Protein AF-0000000087543579 (afdb_homodimer)

Radius of gyration: 24.24 Å; Cα contacts (8 Å, |Δi|>4): 1133; chains: 2; bounding box: 46×74×52 Å

Secondary structure (DSSP, 8-state):
------TTTS--S-TTHHHHHHHHHT--HHHHHHHHHHHHHHT--TT-EEEEES-TTSHHHHHHHHHH--SEEEEEES-HHHHHHHHHHHHHTT--S-EEEE--TT-TTSS-TT-EEEEEEES-GGG-S-HHHHHHHHHHHEEEEEEEEEEEEEEEEEEEES--HHHHHHHHHHHHHHHHTT--TTGGGGHHHHHHHTTEEEEEEEEEEEEHHHH-HHHHHHHHHHHHHTTS-GGGHHHHHHHHHHHHHHHHSTT-EEEEEEEEEEEEE-/------HHHH----TTHHHHHHHHH---HHHHHHHHHHHHHHT--TT-EEEEES-TTSHHHHHHHHHH--SEEEEEES-HHHHHHHHHHHHHTT--S-EEEE--TT-TTSS-TT-EEEEEEES-GGG-S-HHHHHHHHHHHEEEEEEEEEEEEEEEEEEEES--HHHHHHHHHHHHHHHHTT--TTGGGGHHHHHHHTTEEEEEEEEEEEEHHHH-HHHHHHHHHHHHHTTS-GGGHHHHHHHHHHHHHHHHSTT-EEEEEEEEEEEEE-

Organism: NCBI:txid47879

Solvent-accessible surface area (backbone atoms only — not comparable to full-atom values): 26986 Å² total; per-residue (Å²): 130,81,67,74,61,40,50,37,60,50,40,64,73,50,84,58,39,64,55,56,52,45,46,65,64,56,55,48,67,64,59,52,55,52,50,51,51,53,40,41,73,59,64,56,54,70,52,34,28,35,36,32,41,48,34,48,61,15,63,64,55,43,48,43,48,72,74,32,46,43,74,36,42,37,35,28,21,68,46,66,67,28,49,54,38,20,53,51,47,25,49,76,71,70,48,79,80,57,45,76,44,79,41,36,61,73,39,77,76,70,51,64,70,43,64,20,46,33,34,40,30,55,70,40,66,42,18,37,66,53,56,56,56,31,45,41,40,53,52,46,20,30,19,82,70,8,28,41,36,38,34,31,43,22,68,63,34,50,46,45,20,72,67,56,74,44,49,58,57,46,52,50,49,41,36,49,37,29,39,76,31,37,15,33,50,56,38,32,64,36,45,65,31,47,39,46,73,50,60,35,36,82,55,42,66,45,45,46,55,50,28,26,66,75,60,32,47,69,55,39,50,49,56,62,47,53,63,48,56,61,55,44,51,77,93,48,41,65,62,50,51,55,35,48,51,54,43,49,52,46,36,63,35,93,56,29,31,40,38,35,43,36,30,37,36,23,29,23,36,112,132,80,70,73,61,40,48,40,63,54,42,59,67,46,84,56,41,65,55,51,50,46,48,66,63,54,57,50,67,65,60,53,53,53,51,50,52,52,41,41,74,59,63,57,52,68,52,34,30,34,35,32,40,49,33,47,61,15,61,62,53,43,48,44,48,73,74,31,46,44,74,36,43,38,34,25,22,68,46,66,66,27,48,54,39,22,52,51,48,24,48,76,71,69,47,78,80,59,44,75,47,78,41,36,60,75,40,78,76,69,52,64,69,43,64,20,46,33,34,39,31,56,68,40,65,40,18,37,66,53,57,57,56,30,46,42,37,55,53,46,20,32,19,80,71,8,29,42,36,36,33,33,43,21,68,64,33,50,47,46,20,72,66,56,73,45,51,58,57,47,52,51,49,40,37,49,38,29,40,77,32,37,14,32,52,54,38,33,63,37,44,65,32,46,39,47,73,50,60,35,35,82,55,42,67,44,45,47,56,50,26,26,68,74,59,32,45,68,56,38,50,50,56,63,47,51,64,49,57,56,53,43,52,79,91,48,39,67,62,49,49,54,34,47,50,55,43,49,52,44,35,63,35,91,56,30,32,38,37,36,45,34,31,39,37,24,28,24,35,112

Nearest PDB structures (foldseek):
  3mgg-assembly1_A  TM=8.160E-01  e=7.769E-23  Methanosarcina mazei
  3bus-assembly2_B  TM=7.103E-01  e=3.204E-16  Lentzea aerocolonigenes
  2o57-assembly2_D  TM=6.406E-01  e=4.819E-14  Galdieria sulphuraria
  8g5s-assembly1_A  TM=7.019E-01  e=8.334E-11  Streptomyces sp. CB03234
  6ecv-assembly1_B  TM=6.717E-01  e=1.486E-10  Stigmatella aurantiaca

Sequence (540 aa):
MVLIVDESYQLGTFRDNEDSLRRLKSQAGIALDLEFDHLRQAGLTQGQRVLDVGCGPGIITTQIALRAQPSRLTALDCNETSISETRKQLSSAGIDEAQVRQCNLYDDSLTDTGQFDFSYARMVFQHLSDPLSALRNIHRSLAIGGRLCICDIDDRWFGASPQPPELQSFLARVARAQAARGGDRHVGSKLASYLEEAGYGDIRCSMLLVSTSLIGASAFCDLVFGYKMEVIPEDELELARREMAVITQSIESPGGWAGIGVFFVSGEKQMVLIVDESYQLGTFRDNEDSLRRLKSQAGIALDLEFDHLRQAGLTQGQRVLDVGCGPGIITTQIALRAQPSRLTALDCNETSISETRKQLSSAGIDEAQVRQCNLYDDSLTDTGQFDFSYARMVFQHLSDPLSALRNIHRSLAIGGRLCICDIDDRWFGASPQPPELQSFLARVARAQAARGGDRHVGSKLASYLEEAGYGDIRCSMLLVSTSLIGASAFCDLVFGYKMEVIPEDELELARREMAVITQSIESPGGWAGIGVFFVSGEKQ

Foldseek 3Di:
DPLPFLVLNVQDPLVPVVLVVVLVVVPQPQVVVVVVVLVVVQPQAAAWAEEEEACALQPVVQVSCVPRVYVAAEYEHQDPVSQVNNCVVCVVSVHDRYHYDYDRLLDLVRDAFARGQEYEYEAPQQRDLCVLSSLLSVLRNHHAFHKYKYKAFACVQKDKVVDDPLSVVLVVQLQVLSVVSRGGNGCQVCVQVSNVVSQFPPKDKDKDKDKCVRRHLVSVLCNPVVVSLSSHDPVCNVVSVVSSVVVSCQQNDVVMMMIGIMMIIMTGND/DPLPFLCLLVFDPLVPVVLVVVLVQPPQPQNVVVVVVLVVVQPQAAAWAEEEEACFLQNVVQVSCVPRVYVAAEYEHQDPVSQVSNCVVCVVSVHDRYHYDYDRLLDLPRDAFARGQEYEYEAHQQRALCVLSSLLSVLRNHHAFHKYKYKAFACVQKDKVVDDPLSVVLVVQLQVLSVVSRGGNGCQVCVQVSNVVSQFPPKDKDKDKDKCVRRHLVSVLCNPVVVSLSSHDPVCNVVSVVSSVVVSCQQNDVVMMMIGIMMIMMTGND

Structure (mmCIF, N/CA/C/O backbone):
data_AF-0000000087543579-model_v1
#
loop_
_entity.id
_entity.type
_entity.pdbx_description
1 polymer 'Methyltransferase domain-containing protein'
#
loop_
_atom_site.group_PDB
_atom_site.id
_atom_site.type_symbol
_atom_site.label_atom_id
_atom_site.label_alt_id
_atom_site.label_comp_id
_atom_site.label_asym_id
_atom_site.label_entity_id
_atom_site.label_seq_id
_atom_site.pdbx_PDB_ins_code
_atom_site.Cartn_x
_atom_site.Cartn_y
_atom_site.Cartn_z
_atom_site.occupancy
_atom_site.B_iso_or_equiv
_atom_site.auth_seq_id
_atom_site.auth_comp_id
_atom_site.auth_asym_id
_atom_site.auth_atom_id
_atom_site.pdbx_PDB_model_num
ATOM 1 N N . MET A 1 1 ? -0.934 34.438 22.797 1 24.33 1 MET A N 1
ATOM 2 C CA . MET A 1 1 ? -1.463 33.062 22.703 1 24.33 1 MET A CA 1
ATOM 3 C C . MET A 1 1 ? -0.391 32.094 22.219 1 24.33 1 MET A C 1
ATOM 5 O O . MET A 1 1 ? 0.192 32.312 21.141 1 24.33 1 MET A O 1
ATOM 9 N N . VAL A 1 2 ? 0.233 31.469 23.125 1 28.91 2 VAL A N 1
ATOM 10 C CA . VAL A 1 2 ? 1.4 30.625 22.906 1 28.91 2 VAL A CA 1
ATOM 11 C C . VAL A 1 2 ? 1.057 29.5 21.938 1 28.91 2 VAL A C 1
ATOM 13 O O . VAL A 1 2 ? 0.102 28.75 22.141 1 28.91 2 VAL A O 1
ATOM 16 N N . LEU A 1 3 ? 1.471 29.672 20.688 1 35.91 3 LEU A N 1
ATOM 17 C CA . LEU A 1 3 ? 1.302 28.625 19.672 1 35.91 3 LEU A CA 1
ATOM 18 C C . LEU A 1 3 ? 1.79 27.281 20.188 1 35.91 3 LEU A C 1
ATOM 20 O O . LEU A 1 3 ? 2.971 27.125 20.516 1 35.91 3 LEU A O 1
ATOM 24 N N . ILE A 1 4 ? 0.958 26.562 20.953 1 36.59 4 ILE A N 1
ATOM 25 C CA . ILE A 1 4 ? 1.293 25.219 21.391 1 36.59 4 ILE A CA 1
ATOM 26 C C . ILE A 1 4 ? 1.695 24.359 20.203 1 36.59 4 ILE A C 1
ATOM 28 O O . ILE A 1 4 ? 0.876 24.094 19.312 1 36.59 4 ILE A O 1
ATOM 32 N N . VAL A 1 5 ? 2.955 24.469 19.75 1 43.88 5 VAL A N 1
ATOM 33 C CA . VAL A 1 5 ? 3.492 23.688 18.656 1 43.88 5 VAL A CA 1
ATOM 34 C C . VAL A 1 5 ? 3.938 22.312 19.156 1 43.88 5 VAL A C 1
ATOM 36 O O . VAL A 1 5 ? 4.625 22.219 20.172 1 43.88 5 VAL A O 1
ATOM 39 N N . ASP A 1 6 ? 3.125 21.312 18.859 1 45.12 6 ASP A N 1
ATOM 40 C CA . ASP A 1 6 ? 3.564 19.969 19.219 1 45.12 6 ASP A CA 1
ATOM 41 C C . ASP A 1 6 ? 5.055 19.781 18.938 1 45.12 6 ASP A C 1
ATOM 43 O O . ASP A 1 6 ? 5.535 20.125 17.859 1 45.12 6 ASP A O 1
ATOM 47 N N . GLU A 1 7 ? 5.801 19.625 20.031 1 44.78 7 GLU A N 1
ATOM 48 C CA . GLU A 1 7 ? 7.254 19.484 19.969 1 44.78 7 GLU A CA 1
ATOM 49 C C . GLU A 1 7 ? 7.668 18.5 18.875 1 44.78 7 GLU A C 1
ATOM 51 O O . GLU A 1 7 ? 8.727 18.656 18.266 1 44.78 7 GLU A O 1
ATOM 56 N N . SER A 1 8 ? 6.805 17.547 18.75 1 41.06 8 SER A N 1
ATOM 57 C CA . SER A 1 8 ? 7.117 16.531 17.75 1 41.06 8 SER A CA 1
ATOM 58 C C . SER A 1 8 ? 7.227 17.141 16.359 1 41.06 8 SER A C 1
ATOM 60 O O . SER A 1 8 ? 7.934 16.609 15.5 1 41.06 8 SER A O 1
ATOM 62 N N . TYR A 1 9 ? 6.32 18.094 16.312 1 42.44 9 TYR A N 1
ATOM 63 C CA . TYR A 1 9 ? 6.363 18.781 15.031 1 42.44 9 TYR A CA 1
ATOM 64 C C . TYR A 1 9 ? 7.508 19.797 14.992 1 42.44 9 TYR A C 1
ATOM 66 O O . TYR A 1 9 ? 7.98 20.172 13.914 1 42.44 9 TYR A O 1
ATOM 74 N N . GLN A 1 10 ? 7.66 20.297 16.375 1 41.41 10 GLN A N 1
ATOM 75 C CA . GLN A 1 10 ? 8.719 21.297 16.438 1 41.41 10 GLN A CA 1
ATOM 76 C C . GLN A 1 10 ? 10.086 20.672 16.203 1 41.41 10 GLN A C 1
ATOM 78 O O . GLN A 1 10 ? 11.117 21.266 16.547 1 41.41 10 GLN A O 1
ATOM 83 N N . LEU A 1 11 ? 9.977 19.562 16.125 1 40 11 LEU A N 1
ATOM 84 C CA . LEU A 1 11 ? 11.32 19 16.031 1 40 11 LEU A CA 1
ATOM 85 C C . LEU A 1 11 ? 12.305 20.047 15.516 1 40 11 LEU A C 1
ATOM 87 O O . LEU A 1 11 ? 11.914 21.016 14.867 1 40 11 LEU A O 1
ATOM 91 N N . GLY A 1 12 ? 13.609 19.875 15.82 1 33.88 12 GLY A N 1
ATOM 92 C CA . GLY A 1 12 ? 14.703 20.828 15.68 1 33.88 12 GLY A CA 1
ATOM 93 C C . GLY A 1 12 ? 14.539 21.766 14.492 1 33.88 12 GLY A C 1
ATOM 94 O O . GLY A 1 12 ? 13.734 21.5 13.594 1 33.88 12 GLY A O 1
ATOM 95 N N . THR A 1 13 ? 15.109 23.078 14.656 1 34.75 13 THR A N 1
ATOM 96 C CA . THR A 1 13 ? 16.078 23.609 13.711 1 34.75 13 THR A CA 1
ATOM 97 C C . THR A 1 13 ? 16.578 22.516 12.766 1 34.75 13 THR A C 1
ATOM 99 O O . THR A 1 13 ? 17.031 21.453 13.219 1 34.75 13 THR A O 1
ATOM 102 N N . PHE A 1 14 ? 15.828 22.109 11.734 1 35.56 14 PHE A N 1
ATOM 103 C CA . PHE A 1 14 ? 16.5 21.281 10.742 1 35.56 14 PHE A CA 1
ATOM 104 C C . PHE A 1 14 ? 18 21.172 11.039 1 35.56 14 PHE A C 1
ATOM 106 O O . PHE A 1 14 ? 18.734 22.156 10.891 1 35.56 14 PHE A O 1
ATOM 113 N N . ARG A 1 15 ? 18.344 20.656 12.156 1 37.94 15 ARG A N 1
ATOM 114 C CA . ARG A 1 15 ? 19.781 20.672 12.422 1 37.94 15 ARG A CA 1
ATOM 115 C C . ARG A 1 15 ? 20.562 21.078 11.18 1 37.94 15 ARG A C 1
ATOM 117 O O . ARG A 1 15 ? 21.484 21.875 11.258 1 37.94 15 ARG A O 1
ATOM 124 N N . ASP A 1 16 ? 20.531 20.156 10.141 1 40.47 16 ASP A N 1
ATOM 125 C CA . ASP A 1 16 ? 21.094 20.578 8.859 1 40.47 16 ASP A CA 1
ATOM 126 C C . ASP A 1 16 ? 19.984 20.984 7.887 1 40.47 16 ASP A C 1
ATOM 128 O O . ASP A 1 16 ? 19.609 20.203 7.012 1 40.47 16 ASP A O 1
ATOM 132 N N . ASN A 1 17 ? 19.109 21.906 8.289 1 47.72 17 ASN A N 1
ATOM 133 C CA . ASN A 1 17 ? 18.047 22.547 7.52 1 47.72 17 ASN A CA 1
ATOM 134 C C . ASN A 1 17 ? 18.266 22.375 6.02 1 47.72 17 ASN A C 1
ATOM 136 O O . ASN A 1 17 ? 17.328 22.047 5.293 1 47.72 17 ASN A O 1
ATOM 140 N N . GLU A 1 18 ? 19.453 22.641 5.859 1 47.97 18 GLU A N 1
ATOM 141 C CA . GLU A 1 18 ? 19.797 22.562 4.441 1 47.97 18 GLU A CA 1
ATOM 142 C C . GLU A 1 18 ? 19.609 21.141 3.906 1 47.97 18 GLU A C 1
ATOM 144 O O . GLU A 1 18 ? 19.078 20.953 2.809 1 47.97 18 GLU A O 1
ATOM 149 N N . ASP A 1 19 ? 19.953 20.219 4.699 1 50.62 19 ASP A N 1
ATOM 150 C CA . ASP A 1 19 ? 19.875 18.844 4.23 1 50.62 19 ASP A CA 1
ATOM 151 C C . ASP A 1 19 ? 18.422 18.359 4.199 1 50.62 19 ASP A C 1
ATOM 153 O O . ASP A 1 19 ? 18.016 17.641 3.275 1 50.62 19 ASP A O 1
ATOM 157 N N . SER A 1 20 ? 17.672 18.703 5.18 1 52.62 20 SER A N 1
ATOM 158 C CA . SER A 1 20 ? 16.25 18.375 5.191 1 52.62 20 SER A CA 1
ATOM 159 C C . SER A 1 20 ? 15.523 19 4.012 1 52.62 20 SER A C 1
ATOM 161 O O . SER A 1 20 ? 14.711 18.344 3.355 1 52.62 20 SER A O 1
ATOM 163 N N . LEU A 1 21 ? 15.883 20.281 3.848 1 52.16 21 LEU A N 1
ATOM 164 C CA . LEU A 1 21 ? 15.305 21 2.719 1 52.16 21 LEU A CA 1
ATOM 165 C C . LEU A 1 21 ? 15.695 20.344 1.398 1 52.16 21 LEU A C 1
ATOM 167 O O . LEU A 1 21 ? 14.875 20.219 0.492 1 52.16 21 LEU A O 1
ATOM 171 N N . ARG A 1 22 ? 16.938 19.859 1.319 1 52.84 22 ARG A N 1
ATOM 172 C CA . ARG A 1 22 ? 17.438 19.219 0.111 1 52.84 22 ARG A CA 1
ATOM 173 C C . ARG A 1 22 ? 16.688 17.922 -0.158 1 52.84 22 ARG A C 1
ATOM 175 O O . ARG A 1 22 ? 16.328 17.625 -1.302 1 52.84 22 ARG A O 1
ATOM 182 N N . ARG A 1 23 ? 16.5 17.281 0.889 1 52.06 23 ARG A N 1
ATOM 183 C CA . ARG A 1 23 ? 15.812 16.016 0.743 1 52.06 23 ARG A CA 1
ATOM 184 C C . ARG A 1 23 ? 14.367 16.234 0.288 1 52.06 23 ARG A C 1
ATOM 186 O O . ARG A 1 23 ? 13.875 15.508 -0.577 1 52.06 23 ARG A O 1
ATOM 193 N N . LEU A 1 24 ? 13.805 17.125 0.919 1 54.34 24 LEU A N 1
ATOM 194 C CA . LEU A 1 24 ? 12.422 17.422 0.567 1 54.34 24 LEU A CA 1
ATOM 195 C C . LEU A 1 24 ? 12.328 17.938 -0.866 1 54.34 24 LEU A C 1
ATOM 197 O O . LEU A 1 24 ? 11.359 17.641 -1.57 1 54.34 24 LEU A O 1
ATOM 201 N N . LYS A 1 25 ? 13.414 18.578 -1.243 1 52.62 25 LYS A N 1
ATOM 202 C CA . LYS A 1 25 ? 13.492 19.125 -2.596 1 52.62 25 LYS A CA 1
ATOM 203 C C . LYS A 1 25 ? 13.805 18.031 -3.611 1 52.62 25 LYS A C 1
ATOM 205 O O . LYS A 1 25 ? 13.422 18.125 -4.781 1 52.62 25 LYS A O 1
ATOM 210 N N . SER A 1 26 ? 14.555 17.031 -3.15 1 53.09 26 SER A N 1
ATOM 211 C CA . SER A 1 26 ? 14.977 15.984 -4.066 1 53.09 26 SER A CA 1
ATOM 212 C C . SER A 1 26 ? 13.859 14.977 -4.301 1 53.09 26 SER A C 1
ATOM 214 O O . SER A 1 26 ? 14.055 13.961 -4.973 1 53.09 26 SER A O 1
ATOM 216 N N . GLN A 1 27 ? 12.688 15.453 -3.971 1 56.28 27 GLN A N 1
ATOM 217 C CA . GLN A 1 27 ? 11.617 14.508 -4.27 1 56.28 27 GLN A CA 1
ATOM 218 C C . GLN A 1 27 ? 11.727 13.984 -5.699 1 56.28 27 GLN A C 1
ATOM 220 O O . GLN A 1 27 ? 12.031 14.742 -6.621 1 56.28 27 GLN A O 1
ATOM 225 N N . ALA A 1 28 ? 11.867 12.57 -5.758 1 62.88 28 ALA A N 1
ATOM 226 C CA . ALA A 1 28 ? 11.914 11.93 -7.07 1 62.88 28 ALA A CA 1
ATOM 227 C C . ALA A 1 28 ? 10.695 12.312 -7.91 1 62.88 28 ALA A C 1
ATOM 229 O O . ALA A 1 28 ? 9.562 12.219 -7.449 1 62.88 28 ALA A O 1
ATOM 230 N N . GLY A 1 29 ? 10.914 12.961 -9 1 75.12 29 GLY A N 1
ATOM 231 C CA . GLY A 1 29 ? 9.891 13.43 -9.914 1 75.12 29 GLY A CA 1
ATOM 232 C C . GLY A 1 29 ? 8.742 12.445 -10.078 1 75.12 29 GLY A C 1
ATOM 233 O O . GLY A 1 29 ? 7.574 12.836 -10.039 1 75.12 29 GLY A O 1
ATOM 234 N N . ILE A 1 30 ? 9.094 11.219 -10.008 1 80.38 30 ILE A N 1
ATOM 235 C CA . ILE A 1 30 ? 8.062 10.227 -10.266 1 80.38 30 ILE A CA 1
ATOM 236 C C . ILE A 1 30 ? 7.16 10.086 -9.039 1 80.38 30 ILE A C 1
ATOM 238 O O . ILE A 1 30 ? 5.938 9.977 -9.172 1 80.38 30 ILE A O 1
ATOM 242 N N . ALA A 1 31 ? 7.734 10.141 -7.855 1 88.25 31 ALA A N 1
ATOM 243 C CA . ALA A 1 31 ? 6.945 10.039 -6.633 1 88.25 31 ALA A CA 1
ATOM 244 C C . ALA A 1 31 ? 5.992 11.227 -6.488 1 88.25 31 ALA A C 1
ATOM 246 O O . ALA A 1 31 ? 4.855 11.062 -6.043 1 88.25 31 ALA A O 1
ATOM 247 N N . LEU A 1 32 ? 6.418 12.359 -6.926 1 89.62 32 LEU A N 1
ATOM 248 C CA . LEU A 1 32 ? 5.59 13.562 -6.852 1 89.62 32 LEU A CA 1
ATOM 249 C C . LEU A 1 32 ? 4.422 13.477 -7.832 1 89.62 32 LEU A C 1
ATOM 251 O O . LEU A 1 32 ? 3.295 13.844 -7.492 1 89.62 32 LEU A O 1
ATOM 255 N N . ASP A 1 33 ? 4.695 12.953 -9.031 1 90.12 33 ASP A N 1
ATOM 256 C CA . ASP A 1 33 ? 3.629 12.773 -10.008 1 90.12 33 ASP A CA 1
ATOM 257 C C . ASP A 1 33 ? 2.555 11.828 -9.484 1 90.12 33 ASP A C 1
ATOM 259 O O . ASP A 1 33 ? 1.359 12.102 -9.602 1 90.12 33 ASP A O 1
ATOM 263 N N . LEU A 1 34 ? 3.041 10.781 -8.898 1 92 34 LEU A N 1
ATOM 264 C CA . LEU A 1 34 ? 2.111 9.797 -8.359 1 92 34 LEU A CA 1
ATOM 265 C C . LEU A 1 34 ? 1.348 10.359 -7.168 1 92 34 LEU A C 1
ATOM 267 O O . LEU A 1 34 ? 0.164 10.062 -6.984 1 92 34 LEU A O 1
ATOM 271 N N . GLU A 1 35 ? 2.027 11.156 -6.344 1 95.12 35 GLU A N 1
ATOM 272 C CA . GLU A 1 35 ? 1.35 11.828 -5.242 1 95.12 35 GLU A CA 1
ATOM 273 C C . GLU A 1 35 ? 0.206 12.703 -5.75 1 95.12 35 GLU A C 1
ATOM 275 O O . GLU A 1 35 ? -0.898 12.664 -5.207 1 95.12 35 GLU A O 1
ATOM 280 N N . PHE A 1 36 ? 0.383 13.43 -6.805 1 95.75 36 PHE A N 1
ATOM 281 C CA . PHE A 1 36 ? -0.642 14.328 -7.32 1 95.75 36 PHE A CA 1
ATOM 282 C C . PHE A 1 36 ? -1.763 13.547 -7.992 1 95.75 36 PHE A C 1
ATOM 284 O O . PHE A 1 36 ? -2.902 14.008 -8.055 1 95.75 36 PHE A O 1
ATOM 291 N N . ASP A 1 37 ? -1.437 12.328 -8.5 1 93.75 37 ASP A N 1
ATOM 292 C CA . ASP A 1 37 ? -2.52 11.453 -8.945 1 93.75 37 ASP A CA 1
ATOM 293 C C . ASP A 1 37 ? -3.453 11.102 -7.793 1 93.75 37 ASP A C 1
ATOM 295 O O . ASP A 1 37 ? -4.676 11.109 -7.949 1 93.75 37 ASP A O 1
ATOM 299 N N . HIS A 1 38 ? -2.875 10.859 -6.652 1 96.88 38 HIS A N 1
ATOM 300 C CA . HIS A 1 38 ? -3.674 10.539 -5.477 1 96.88 38 HIS A CA 1
ATOM 301 C C . HIS A 1 38 ? -4.453 11.758 -4.992 1 96.88 38 HIS A C 1
ATOM 303 O O . HIS A 1 38 ? -5.59 11.633 -4.531 1 96.88 38 HIS A O 1
ATOM 309 N N . LEU A 1 39 ? -3.857 12.945 -5.098 1 98 39 LEU A N 1
ATOM 310 C CA . LEU A 1 39 ? -4.555 14.164 -4.699 1 98 39 LEU A CA 1
ATOM 311 C C . LEU A 1 39 ? -5.75 14.43 -5.605 1 98 39 LEU A C 1
ATOM 313 O O . LEU A 1 39 ? -6.812 14.836 -5.137 1 98 39 LEU A O 1
ATOM 317 N N . ARG A 1 40 ? -5.578 14.188 -6.91 1 96.5 40 ARG A N 1
ATOM 318 C CA . ARG A 1 40 ? -6.684 14.359 -7.848 1 96.5 40 ARG A CA 1
ATOM 319 C C . ARG A 1 40 ? -7.816 13.383 -7.539 1 96.5 40 ARG A C 1
ATOM 321 O O . ARG A 1 40 ? -8.992 13.766 -7.547 1 96.5 40 ARG A O 1
ATOM 328 N N . GLN A 1 41 ? -7.406 12.195 -7.238 1 94.12 41 GLN A N 1
ATOM 329 C CA . GLN A 1 41 ? -8.398 11.188 -6.875 1 94.12 41 GLN A CA 1
ATOM 330 C C . GLN A 1 41 ? -9.125 11.57 -5.586 1 94.12 41 GLN A C 1
ATOM 332 O O . GLN A 1 41 ? -10.297 11.25 -5.414 1 94.12 41 GLN A O 1
ATOM 337 N N . ALA A 1 42 ? -8.43 12.32 -4.758 1 97.31 42 ALA A N 1
ATOM 338 C CA . ALA A 1 42 ? -9 12.742 -3.48 1 97.31 42 ALA A CA 1
ATOM 339 C C . ALA A 1 42 ? -9.898 13.969 -3.66 1 97.31 42 ALA A C 1
ATOM 341 O O . ALA A 1 42 ? -10.625 14.352 -2.74 1 97.31 42 ALA A O 1
ATOM 342 N N . GLY A 1 43 ? -9.812 14.664 -4.816 1 97.31 43 GLY A N 1
ATOM 343 C CA . GLY A 1 43 ? -10.75 15.734 -5.074 1 97.31 43 GLY A CA 1
ATOM 344 C C . GLY A 1 43 ? -10.078 17.047 -5.434 1 97.31 43 GLY A C 1
ATOM 345 O O . GLY A 1 43 ? -10.742 18.062 -5.633 1 97.31 43 GLY A O 1
ATOM 346 N N . LEU A 1 44 ? -8.734 17.016 -5.516 1 98.44 44 LEU A N 1
ATOM 347 C CA . LEU A 1 44 ? -8.047 18.234 -5.938 1 98.44 44 LEU A CA 1
ATOM 348 C C . LEU A 1 44 ? -8.297 18.516 -7.414 1 98.44 44 LEU A C 1
ATOM 350 O O . LEU A 1 44 ? -8.008 17.672 -8.266 1 98.44 44 LEU A O 1
ATOM 354 N N . THR A 1 45 ? -8.875 19.656 -7.703 1 96.5 45 THR A N 1
ATOM 355 C CA . THR A 1 45 ? -9.133 20.062 -9.078 1 96.5 45 THR A CA 1
ATOM 356 C C . THR A 1 45 ? -8.703 21.516 -9.297 1 96.5 45 THR A C 1
ATOM 358 O O . THR A 1 45 ? -8.367 22.219 -8.336 1 96.5 45 THR A O 1
ATOM 361 N N . GLN A 1 46 ? -8.703 21.891 -10.461 1 96.88 46 GLN A N 1
ATOM 362 C CA . GLN A 1 46 ? -8.281 23.234 -10.828 1 96.88 46 GLN A CA 1
ATOM 363 C C . GLN A 1 46 ? -9.281 24.281 -10.336 1 96.88 46 GLN A C 1
ATOM 365 O O . GLN A 1 46 ? -10.492 24.031 -10.344 1 96.88 46 GLN A O 1
ATOM 370 N N . GLY A 1 47 ? -8.742 25.391 -9.891 1 97.19 47 GLY A N 1
ATOM 371 C CA . GLY A 1 47 ? -9.562 26.562 -9.633 1 97.19 47 GLY A CA 1
ATOM 372 C C . GLY A 1 47 ? -10.195 26.547 -8.25 1 97.19 47 GLY A C 1
ATOM 373 O O . GLY A 1 47 ? -10.953 27.453 -7.902 1 97.19 47 GLY A O 1
ATOM 374 N N . GLN A 1 48 ? -9.852 25.609 -7.469 1 98.38 48 GLN A N 1
ATOM 375 C CA . GLN A 1 48 ? -10.406 25.5 -6.121 1 98.38 48 GLN A CA 1
ATOM 376 C C . GLN A 1 48 ? -9.734 26.484 -5.172 1 98.38 48 GLN A C 1
ATOM 378 O O . GLN A 1 48 ? -8.648 26.984 -5.457 1 98.38 48 GLN A O 1
ATOM 383 N N . ARG A 1 49 ? -10.438 26.797 -4.035 1 98.44 49 ARG A N 1
ATOM 384 C CA . ARG A 1 49 ? -9.789 27.406 -2.877 1 98.44 49 ARG A CA 1
ATOM 385 C C . ARG A 1 49 ? -9.102 26.344 -2.021 1 98.44 49 ARG A C 1
ATOM 387 O O . ARG A 1 49 ? -9.766 25.5 -1.412 1 98.44 49 ARG A O 1
ATOM 394 N N . VAL A 1 50 ? -7.746 26.422 -1.959 1 98.44 50 VAL A N 1
ATOM 395 C CA . VAL A 1 50 ? -6.98 25.312 -1.4 1 98.44 50 VAL A CA 1
ATOM 396 C C . VAL A 1 50 ? -6.23 25.766 -0.155 1 98.44 50 VAL A C 1
ATOM 398 O O . VAL A 1 50 ? -5.66 26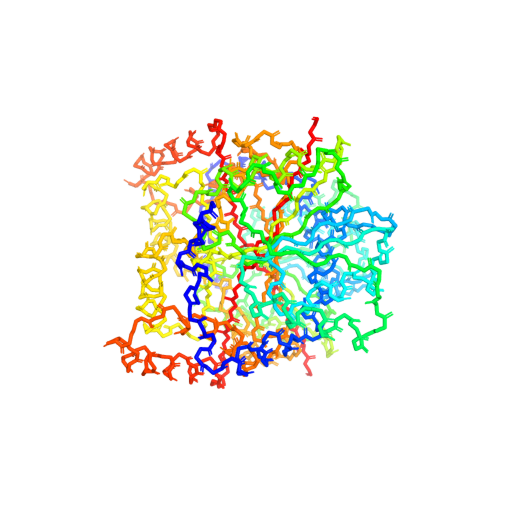.859 -0.138 1 98.44 50 VAL A O 1
ATOM 401 N N . LEU A 1 51 ? -6.27 24.953 0.861 1 97.75 51 LEU A N 1
ATOM 402 C CA . LEU A 1 51 ? -5.512 25.141 2.092 1 97.75 51 LEU A CA 1
ATOM 403 C C . LEU A 1 51 ? -4.43 24.078 2.24 1 97.75 51 LEU A C 1
ATOM 405 O O . LEU A 1 51 ? -4.723 22.891 2.256 1 97.75 51 LEU A O 1
ATOM 409 N N . ASP A 1 52 ? -3.199 24.5 2.293 1 97.38 52 ASP A N 1
ATOM 410 C CA . ASP A 1 52 ? -2.072 23.625 2.611 1 97.38 52 ASP A CA 1
ATOM 411 C C . ASP A 1 52 ? -1.717 23.703 4.094 1 97.38 52 ASP A C 1
ATOM 413 O O . ASP A 1 52 ? -1.175 24.719 4.555 1 97.38 52 ASP A O 1
ATOM 417 N N . VAL A 1 53 ? -1.967 22.609 4.793 1 95.44 53 VAL A N 1
ATOM 418 C CA . VAL A 1 53 ? -1.807 22.547 6.242 1 95.44 53 VAL A CA 1
ATOM 419 C C . VAL A 1 53 ? -0.457 21.922 6.59 1 95.44 53 VAL A C 1
ATOM 421 O O . VAL A 1 53 ? -0.202 20.75 6.266 1 95.44 53 VAL A O 1
ATOM 424 N N . GLY A 1 54 ? 0.302 22.656 7.344 1 93.56 54 GLY A N 1
ATOM 425 C CA . GLY A 1 54 ? 1.661 22.188 7.562 1 93.56 54 GLY A CA 1
ATOM 426 C C . GLY A 1 54 ? 2.512 22.219 6.305 1 93.56 54 GLY A C 1
ATOM 427 O O . GLY A 1 54 ? 3.041 21.188 5.879 1 93.56 54 GLY A O 1
ATOM 428 N N . CYS A 1 55 ? 2.812 23.406 5.832 1 93.38 55 CYS A N 1
ATOM 429 C CA . CYS A 1 55 ? 3.346 23.562 4.48 1 93.38 55 CYS A CA 1
ATOM 430 C C . CYS A 1 55 ? 4.848 23.297 4.457 1 93.38 55 CYS A C 1
ATOM 432 O O . CYS A 1 55 ? 5.434 23.125 3.385 1 93.38 55 CYS A O 1
ATOM 434 N N . GLY A 1 56 ? 5.535 23.234 5.625 1 88.75 56 GLY A N 1
ATOM 435 C CA . GLY A 1 56 ? 6.977 23.016 5.629 1 88.75 56 GLY A CA 1
ATOM 436 C C . GLY A 1 56 ? 7.734 24.047 4.805 1 88.75 56 GLY A C 1
ATOM 437 O O . GLY A 1 56 ? 7.477 25.25 4.914 1 88.75 56 GLY A O 1
ATOM 438 N N . PRO A 1 57 ? 8.68 23.609 4.043 1 86.25 57 PRO A N 1
ATOM 439 C CA . PRO A 1 57 ? 9.477 24.547 3.254 1 86.25 57 PRO A CA 1
ATOM 440 C C . PRO A 1 57 ? 8.781 24.984 1.967 1 86.25 57 PRO A C 1
ATOM 442 O O . PRO A 1 57 ? 9.406 25.578 1.089 1 86.25 57 PRO A O 1
ATOM 445 N N . GLY A 1 58 ? 7.578 24.609 1.798 1 92.31 58 GLY A N 1
ATOM 446 C CA . GLY A 1 58 ? 6.738 25.188 0.76 1 92.31 58 GLY A CA 1
ATOM 447 C C . GLY A 1 58 ? 6.871 24.484 -0.576 1 92.31 58 GLY A C 1
ATOM 448 O O . GLY A 1 58 ? 6.363 24.969 -1.591 1 92.31 58 GLY A O 1
ATOM 449 N N . ILE A 1 59 ? 7.5 23.312 -0.629 1 88.56 59 ILE A N 1
ATOM 450 C CA . ILE A 1 59 ? 7.695 22.594 -1.879 1 88.56 59 ILE A CA 1
ATOM 451 C C . ILE A 1 59 ? 6.348 22.125 -2.424 1 88.56 59 ILE A C 1
ATOM 453 O O . ILE A 1 59 ? 6.027 22.359 -3.59 1 88.56 59 ILE A O 1
ATOM 457 N N . ILE A 1 60 ? 5.566 21.547 -1.605 1 93.75 60 ILE A N 1
ATOM 458 C CA . ILE A 1 60 ? 4.277 21.016 -2.035 1 93.75 60 ILE A CA 1
ATOM 459 C C . ILE A 1 60 ? 3.314 22.156 -2.324 1 93.75 60 ILE A C 1
ATOM 461 O O . ILE A 1 60 ? 2.551 22.109 -3.291 1 93.75 60 ILE A O 1
ATOM 465 N N . THR A 1 61 ? 3.371 23.203 -1.48 1 96.56 61 THR A N 1
ATOM 466 C CA . THR A 1 61 ? 2.564 24.391 -1.729 1 96.56 61 THR A CA 1
ATOM 467 C C . THR A 1 61 ? 2.801 24.922 -3.141 1 96.56 61 THR A C 1
ATOM 469 O O . THR A 1 61 ? 1.85 25.219 -3.865 1 96.56 61 THR A O 1
ATOM 472 N N . THR A 1 62 ? 4.043 25.031 -3.502 1 95.12 62 THR A N 1
ATOM 473 C CA . THR A 1 62 ? 4.418 25.531 -4.816 1 95.12 62 THR A CA 1
ATOM 474 C C . THR A 1 62 ? 3.898 24.609 -5.918 1 95.12 62 THR A C 1
ATOM 476 O O . THR A 1 62 ? 3.379 25.078 -6.934 1 95.12 62 THR A O 1
ATOM 479 N N . GLN A 1 63 ? 3.994 23.328 -5.723 1 94.31 63 GLN A N 1
ATOM 480 C CA . GLN A 1 63 ? 3.523 22.375 -6.715 1 94.31 63 GLN A CA 1
ATOM 481 C C . GLN A 1 63 ? 2.004 22.422 -6.859 1 94.31 63 GLN A C 1
ATOM 483 O O . GLN A 1 63 ? 1.474 22.266 -7.961 1 94.31 63 GLN A O 1
ATOM 488 N N . ILE A 1 64 ? 1.31 22.641 -5.766 1 97.56 64 ILE A N 1
ATOM 489 C CA . ILE A 1 64 ? -0.139 22.797 -5.832 1 97.56 64 ILE A CA 1
ATOM 490 C C . ILE A 1 64 ? -0.481 24.031 -6.68 1 97.56 64 ILE A C 1
ATOM 492 O O . ILE A 1 64 ? -1.362 23.969 -7.539 1 97.56 64 ILE A O 1
ATOM 496 N N . ALA A 1 65 ? 0.187 25.109 -6.453 1 97.19 65 ALA A N 1
ATOM 497 C CA . ALA A 1 65 ? -0.04 26.344 -7.211 1 97.19 65 ALA A CA 1
ATOM 498 C C . ALA A 1 65 ? 0.15 26.109 -8.703 1 97.19 65 ALA A C 1
ATOM 500 O O . ALA A 1 65 ? -0.684 26.516 -9.516 1 97.19 65 ALA A O 1
ATOM 501 N N . LEU A 1 66 ? 1.207 25.406 -9.078 1 94.19 66 LEU A N 1
ATOM 502 C CA . LEU A 1 66 ? 1.586 25.234 -10.477 1 94.19 66 LEU A CA 1
ATOM 503 C C . LEU A 1 66 ? 0.677 24.219 -11.156 1 94.19 66 LEU A C 1
ATOM 505 O O . LEU A 1 66 ? 0.295 24.406 -12.312 1 94.19 66 LEU A O 1
ATOM 509 N N . ARG A 1 67 ? 0.308 23.156 -10.461 1 94.19 67 ARG A N 1
ATOM 510 C CA . ARG A 1 67 ? -0.368 22.031 -11.102 1 94.19 67 ARG A CA 1
ATOM 511 C C . ARG A 1 67 ? -1.883 22.203 -11.031 1 94.19 67 ARG A C 1
ATOM 513 O O . ARG A 1 67 ? -2.596 21.797 -11.953 1 94.19 67 ARG A O 1
ATOM 520 N N . ALA A 1 68 ? -2.373 22.75 -9.93 1 96.44 68 ALA A N 1
ATOM 521 C CA . ALA A 1 68 ? -3.82 22.812 -9.734 1 96.44 68 ALA A CA 1
ATOM 522 C C . ALA A 1 68 ? -4.344 24.219 -9.977 1 96.44 68 ALA A C 1
ATOM 524 O O . ALA A 1 68 ? -5.551 24.438 -10.109 1 96.44 68 ALA A O 1
ATOM 525 N N . GLN A 1 69 ? -3.48 25.25 -9.961 1 95.75 69 GLN A N 1
ATOM 526 C CA . GLN A 1 69 ? -3.861 26.625 -10.227 1 95.75 69 GLN A CA 1
ATOM 527 C C . GLN A 1 69 ? -5.086 27.031 -9.414 1 95.75 69 GLN A C 1
ATOM 529 O O . GLN A 1 69 ? -6.109 27.422 -9.977 1 95.75 69 GLN A O 1
ATOM 534 N N . PRO A 1 70 ? -4.988 26.984 -8.164 1 98.06 70 PRO A N 1
ATOM 535 C CA . PRO A 1 70 ? -6.113 27.344 -7.301 1 98.06 70 PRO A CA 1
ATOM 536 C C . PRO A 1 70 ? -6.535 28.797 -7.445 1 98.06 70 PRO A C 1
ATOM 538 O O . PRO A 1 70 ? -5.703 29.656 -7.766 1 98.06 70 PRO A O 1
ATOM 541 N N . SER A 1 71 ? -7.836 29.078 -7.246 1 97.75 71 SER A N 1
ATOM 542 C CA . SER A 1 71 ? -8.312 30.453 -7.23 1 97.75 71 SER A CA 1
ATOM 543 C C . SER A 1 71 ? -7.824 31.203 -5.992 1 97.75 71 SER A C 1
ATOM 545 O O . SER A 1 71 ? -7.691 32.438 -6.008 1 97.75 71 SER A O 1
ATOM 547 N N . ARG A 1 72 ? -7.578 30.453 -4.992 1 97.38 72 ARG A N 1
ATOM 548 C CA . ARG A 1 72 ? -6.996 30.922 -3.736 1 97.38 72 ARG A CA 1
ATOM 549 C C . ARG A 1 72 ? -6.133 29.844 -3.096 1 97.38 72 ARG A C 1
ATOM 551 O O . ARG A 1 72 ? -6.52 28.672 -3.057 1 97.38 72 ARG A O 1
ATOM 558 N N . LEU A 1 73 ? -4.977 30.234 -2.658 1 97.94 73 LEU A N 1
ATOM 559 C CA . LEU A 1 73 ? -4.055 29.312 -2.002 1 97.94 73 LEU A CA 1
ATOM 560 C C . LEU A 1 73 ? -3.562 29.891 -0.678 1 97.94 73 LEU A C 1
ATOM 562 O O . LEU A 1 73 ? -3.041 31 -0.638 1 97.94 73 LEU A O 1
ATOM 566 N N . THR A 1 74 ? -3.832 29.172 0.369 1 97.19 74 THR A N 1
ATOM 567 C CA . THR A 1 74 ? -3.326 29.516 1.691 1 97.19 74 THR A CA 1
ATOM 568 C C . THR A 1 74 ? -2.455 28.406 2.252 1 97.19 74 THR A C 1
ATOM 570 O O . THR A 1 74 ? -2.812 27.234 2.166 1 97.19 74 THR A O 1
ATOM 573 N N . ALA A 1 75 ? -1.331 28.797 2.76 1 96.94 75 ALA A N 1
ATOM 574 C CA . ALA A 1 75 ? -0.42 27.844 3.404 1 96.94 75 ALA A CA 1
ATOM 575 C C . ALA A 1 75 ? -0.221 28.203 4.875 1 96.94 75 ALA A C 1
ATOM 577 O O . ALA A 1 75 ? 0.009 29.359 5.223 1 96.94 75 ALA A O 1
ATOM 578 N N . LEU A 1 76 ? -0.313 27.141 5.668 1 94.69 76 LEU A N 1
ATOM 579 C CA . LEU A 1 76 ? -0.158 27.344 7.105 1 94.69 76 LEU A CA 1
ATOM 580 C C . LEU A 1 76 ? 0.972 26.484 7.656 1 94.69 76 LEU A C 1
ATOM 582 O O . LEU A 1 76 ? 1.161 25.344 7.215 1 94.69 76 LEU A O 1
ATOM 586 N N . ASP A 1 77 ? 1.653 26.984 8.57 1 92.38 77 ASP A N 1
ATOM 587 C CA . ASP A 1 77 ? 2.625 26.234 9.359 1 92.38 77 ASP A CA 1
ATOM 588 C C . ASP A 1 77 ? 2.865 26.906 10.711 1 92.38 77 ASP A C 1
ATOM 590 O O . ASP A 1 77 ? 2.695 28.125 10.844 1 92.38 77 ASP A O 1
ATOM 594 N N . CYS A 1 78 ? 3.195 26.109 11.664 1 89.62 78 CYS A N 1
ATOM 595 C CA . CYS A 1 78 ? 3.424 26.688 12.984 1 89.62 78 CYS A CA 1
ATOM 596 C C . CYS A 1 78 ? 4.848 27.234 13.109 1 89.62 78 CYS A C 1
ATOM 598 O O . CYS A 1 78 ? 5.141 28.016 14 1 89.62 78 CYS A O 1
ATOM 600 N N . ASN A 1 79 ? 5.73 26.797 12.242 1 86.31 79 ASN A N 1
ATOM 601 C CA . ASN A 1 79 ? 7.145 27.156 12.289 1 86.31 79 ASN A CA 1
ATOM 602 C C . ASN A 1 79 ? 7.438 28.391 11.43 1 86.31 79 ASN A C 1
ATOM 604 O O . ASN A 1 79 ? 7.195 28.375 10.219 1 86.31 79 ASN A O 1
ATOM 608 N N . GLU A 1 80 ? 8.109 29.359 12.008 1 88.44 80 GLU A N 1
ATOM 609 C CA . GLU A 1 80 ? 8.406 30.609 11.32 1 88.44 80 GLU A CA 1
ATOM 610 C C . GLU A 1 80 ? 9.406 30.391 10.18 1 88.44 80 GLU A C 1
ATOM 612 O O . GLU A 1 80 ? 9.312 31.047 9.141 1 88.44 80 GLU A O 1
ATOM 617 N N . THR A 1 81 ? 10.328 29.562 10.414 1 84.44 81 THR A N 1
ATOM 618 C CA . THR A 1 81 ? 11.312 29.266 9.383 1 84.44 81 THR A CA 1
ATOM 619 C C . THR A 1 81 ? 10.633 28.656 8.148 1 84.44 81 THR A C 1
ATOM 621 O O . THR A 1 81 ? 10.961 29.016 7.016 1 84.44 81 THR A O 1
ATOM 624 N N . SER A 1 82 ? 9.703 27.766 8.414 1 87.69 82 SER A N 1
ATOM 625 C CA . SER A 1 82 ? 8.93 27.188 7.324 1 87.69 82 SER A CA 1
ATOM 626 C C . SER A 1 82 ? 8.164 28.25 6.555 1 87.69 82 SER A C 1
ATOM 628 O O . SER A 1 82 ? 8.133 28.234 5.32 1 87.69 82 SER A O 1
ATOM 630 N N . ILE A 1 83 ? 7.629 29.203 7.246 1 91.94 83 ILE A N 1
ATOM 631 C CA . ILE A 1 83 ? 6.844 30.266 6.645 1 91.94 83 ILE A CA 1
ATOM 632 C C . ILE A 1 83 ? 7.738 31.125 5.742 1 91.94 83 ILE A C 1
ATOM 634 O O . ILE A 1 83 ? 7.387 31.391 4.594 1 91.94 83 ILE A O 1
ATOM 638 N N . SER A 1 84 ? 8.867 31.484 6.27 1 93.06 84 SER A N 1
ATOM 639 C CA . SER A 1 84 ? 9.805 32.312 5.508 1 93.06 84 SER A CA 1
ATOM 640 C C . SER A 1 84 ? 10.273 31.578 4.254 1 93.06 84 SER A C 1
ATOM 642 O O . SER A 1 84 ? 10.32 32.156 3.17 1 93.06 84 SER A O 1
ATOM 644 N N . GLU A 1 85 ? 10.57 30.328 4.426 1 89.44 85 GLU A N 1
ATOM 645 C CA . GLU A 1 85 ? 11.039 29.531 3.293 1 89.44 85 GLU A CA 1
ATOM 646 C C . GLU A 1 85 ? 9.938 29.344 2.25 1 89.44 85 GLU A C 1
ATOM 648 O O . GLU A 1 85 ? 10.203 29.391 1.047 1 89.44 85 GLU A O 1
ATOM 653 N N . THR A 1 86 ? 8.734 29.125 2.709 1 94.31 86 THR A N 1
ATOM 654 C CA . THR A 1 86 ? 7.609 28.969 1.801 1 94.31 86 THR A CA 1
ATOM 655 C C . THR A 1 86 ? 7.391 30.219 0.97 1 94.31 86 THR A C 1
ATOM 657 O O . THR A 1 86 ? 7.207 30.156 -0.247 1 94.31 86 THR A O 1
ATOM 660 N N . ARG A 1 87 ? 7.484 31.375 1.571 1 96.25 87 ARG A N 1
ATOM 661 C CA . ARG A 1 87 ? 7.34 32.656 0.858 1 96.25 87 ARG A CA 1
ATOM 662 C C . ARG A 1 87 ? 8.414 32.781 -0.216 1 96.25 87 ARG A C 1
ATOM 664 O O . ARG A 1 87 ? 8.125 33.219 -1.339 1 96.25 87 ARG A O 1
ATOM 671 N N . LYS A 1 88 ? 9.602 32.438 0.188 1 93.75 88 LYS A N 1
ATOM 672 C CA . LYS A 1 88 ? 10.711 32.531 -0.761 1 93.75 88 LYS A CA 1
ATOM 673 C C . LYS A 1 88 ? 10.477 31.594 -1.95 1 93.75 88 LYS A C 1
ATOM 675 O O . LYS A 1 88 ? 10.695 31.984 -3.1 1 93.75 88 LYS A O 1
ATOM 680 N N . GLN A 1 89 ? 10.07 30.375 -1.663 1 91.44 89 GLN A N 1
ATOM 681 C CA . GLN A 1 89 ? 9.82 29.391 -2.711 1 91.44 89 GLN A CA 1
ATOM 682 C C . GLN A 1 89 ? 8.727 29.859 -3.666 1 91.44 89 GLN A C 1
ATOM 684 O O . GLN A 1 89 ? 8.875 29.766 -4.883 1 91.44 89 GLN A O 1
ATOM 689 N N . LEU A 1 90 ? 7.688 30.375 -3.17 1 95.75 90 LEU A N 1
ATOM 690 C CA . LEU A 1 90 ? 6.57 30.859 -3.975 1 95.75 90 LEU A CA 1
ATOM 691 C C . LEU A 1 90 ? 6.988 32.031 -4.832 1 95.75 90 LEU A C 1
ATOM 693 O O . LEU A 1 90 ? 6.691 32.094 -6.031 1 95.75 90 LEU A O 1
ATOM 697 N N . SER A 1 91 ? 7.676 32.906 -4.246 1 95.25 91 SER A N 1
ATOM 698 C CA . SER A 1 91 ? 8.156 34.094 -4.973 1 95.25 91 SER A CA 1
ATOM 699 C C . SER A 1 91 ? 9.07 33.688 -6.125 1 95.25 91 SER A C 1
ATOM 701 O O . SER A 1 91 ? 8.953 34.219 -7.23 1 95.25 91 SER A O 1
ATOM 703 N N . SER A 1 92 ? 9.93 32.812 -5.852 1 93.31 92 SER A N 1
ATOM 704 C CA . SER A 1 92 ? 10.867 32.344 -6.867 1 93.31 92 SER A CA 1
ATOM 705 C C . SER A 1 92 ? 10.133 31.688 -8.031 1 93.31 92 SER A C 1
ATOM 707 O O . SER A 1 92 ? 10.617 31.703 -9.164 1 93.31 92 SER A O 1
ATOM 709 N N . ALA A 1 93 ? 9 31.156 -7.734 1 93.25 93 ALA A N 1
ATOM 710 C CA . ALA A 1 93 ? 8.211 30.484 -8.766 1 93.25 93 ALA A CA 1
ATOM 711 C C . ALA A 1 93 ? 7.254 31.469 -9.445 1 93.25 93 ALA A C 1
ATOM 713 O O . ALA A 1 93 ? 6.465 31.078 -10.312 1 93.25 93 ALA A O 1
ATOM 714 N N . GLY A 1 94 ? 7.25 32.688 -9.008 1 94.94 94 GLY A N 1
ATOM 715 C CA . GLY A 1 94 ? 6.414 33.719 -9.594 1 94.94 94 GLY A CA 1
ATOM 716 C C . GLY A 1 94 ? 4.992 33.719 -9.07 1 94.94 94 GLY A C 1
ATOM 717 O O . GLY A 1 94 ? 4.078 34.188 -9.734 1 94.94 94 GLY A O 1
ATOM 718 N N . ILE A 1 95 ? 4.828 33.062 -7.98 1 94.62 95 ILE A N 1
ATOM 719 C CA . ILE A 1 95 ? 3.51 33 -7.363 1 94.62 95 ILE A CA 1
ATOM 720 C C . ILE A 1 95 ? 3.402 34.031 -6.25 1 94.62 95 ILE A C 1
ATOM 722 O O . ILE A 1 95 ? 3.975 33.875 -5.172 1 94.62 95 ILE A O 1
ATOM 726 N N . ASP A 1 96 ? 2.562 35.031 -6.434 1 90.88 96 ASP A N 1
ATOM 727 C CA . ASP A 1 96 ? 2.541 36.156 -5.496 1 90.88 96 ASP A CA 1
ATOM 728 C C . ASP A 1 96 ? 1.198 36.219 -4.77 1 90.88 96 ASP A C 1
ATOM 730 O O . ASP A 1 96 ? 1.071 36.938 -3.766 1 90.88 96 ASP A O 1
ATOM 734 N N . GLU A 1 97 ? 0.336 35.5 -5.207 1 93.12 97 GLU A N 1
ATOM 735 C CA . GLU A 1 97 ? -1.02 35.688 -4.699 1 93.12 97 GLU A CA 1
ATOM 736 C C . GLU A 1 97 ? -1.302 34.75 -3.525 1 93.12 97 GLU A C 1
ATOM 738 O O . GLU A 1 97 ? -2.289 34.938 -2.809 1 93.12 97 GLU A O 1
ATOM 743 N N . ALA A 1 98 ? -0.461 33.812 -3.242 1 96.44 98 ALA A N 1
ATOM 744 C CA . ALA A 1 98 ? -0.705 32.844 -2.168 1 96.44 98 ALA A CA 1
ATOM 745 C C . ALA A 1 98 ? -0.535 33.5 -0.8 1 96.44 98 ALA A C 1
ATOM 747 O O . ALA A 1 98 ? 0.372 34.312 -0.602 1 96.44 98 ALA A O 1
ATOM 748 N N . GLN A 1 99 ? -1.386 33.188 0.083 1 96.19 99 GLN A N 1
ATOM 749 C CA . GLN A 1 99 ? -1.267 33.625 1.463 1 96.19 99 GLN A CA 1
ATOM 750 C C . GLN A 1 99 ? -0.496 32.625 2.312 1 96.19 99 GLN A C 1
ATOM 752 O O . GLN A 1 99 ? -0.782 31.422 2.277 1 96.19 99 GLN A O 1
ATOM 757 N N . VAL A 1 100 ? 0.48 33.094 2.979 1 96.62 100 VAL A N 1
ATOM 758 C CA . VAL A 1 100 ? 1.28 32.281 3.867 1 96.62 100 VAL A CA 1
ATOM 759 C C . VAL A 1 100 ? 1.209 32.812 5.293 1 96.62 100 VAL A C 1
ATOM 761 O O . VAL A 1 100 ? 1.6 33.938 5.547 1 96.62 100 VAL A O 1
ATOM 764 N N . ARG A 1 101 ? 0.768 31.953 6.219 1 93.62 101 ARG A N 1
ATOM 765 C CA . ARG A 1 101 ? 0.512 32.438 7.57 1 93.62 101 ARG A CA 1
ATOM 766 C C . ARG A 1 101 ? 0.994 31.453 8.617 1 93.62 101 ARG A C 1
ATOM 768 O O . ARG A 1 101 ? 0.801 30.234 8.469 1 93.62 101 ARG A O 1
ATOM 775 N N . GLN A 1 102 ? 1.589 31.969 9.656 1 91.44 102 GLN A N 1
ATOM 776 C CA . GLN A 1 102 ? 1.905 31.141 10.812 1 91.44 102 GLN A CA 1
ATOM 777 C C . GLN A 1 102 ? 0.648 30.812 11.617 1 91.44 102 GLN A C 1
ATOM 779 O O . GLN A 1 102 ? -0.158 31.703 11.906 1 91.44 102 GLN A O 1
ATOM 784 N N . CYS A 1 103 ? 0.498 29.516 11.867 1 89.31 103 CYS A N 1
ATOM 785 C CA . CYS A 1 103 ? -0.718 29.109 12.562 1 89.31 103 CYS A CA 1
ATOM 786 C C . CYS A 1 103 ? -0.516 27.781 13.281 1 89.31 103 CYS A C 1
ATOM 788 O O . CYS A 1 103 ? 0.174 26.891 12.773 1 89.31 103 CYS A O 1
ATOM 790 N N . ASN A 1 104 ? -1.121 27.75 14.43 1 88.5 104 ASN A N 1
ATOM 791 C CA . ASN A 1 104 ? -1.268 26.484 15.133 1 88.5 104 ASN A CA 1
ATOM 792 C C . ASN A 1 104 ? -2.574 25.781 14.766 1 88.5 104 ASN A C 1
ATOM 794 O O . ASN A 1 104 ? -3.645 26.391 14.828 1 88.5 104 ASN A O 1
ATOM 798 N N . LEU A 1 105 ? -2.508 24.531 14.469 1 89.56 105 LEU A N 1
ATOM 799 C CA . LEU A 1 105 ? -3.67 23.812 13.969 1 89.56 105 LEU A CA 1
ATOM 800 C C . LEU A 1 105 ? -4.715 23.641 15.062 1 89.56 105 LEU A C 1
ATOM 802 O O . LEU A 1 105 ? -5.875 23.328 14.781 1 89.56 105 LEU A O 1
ATOM 806 N N . TYR A 1 106 ? -4.297 23.859 16.297 1 88.38 106 TYR A N 1
ATOM 807 C CA . TYR A 1 106 ? -5.215 23.719 17.406 1 88.38 106 TYR A CA 1
ATOM 808 C C . TYR A 1 106 ? -5.965 25.016 17.672 1 88.38 106 TYR A C 1
ATOM 810 O O . TYR A 1 106 ? -6.91 25.047 18.469 1 88.38 106 TYR A O 1
ATOM 818 N N . ASP A 1 107 ? -5.445 26.016 17.016 1 84 107 ASP A N 1
ATOM 819 C CA . ASP A 1 107 ? -6.102 27.312 17.172 1 84 107 ASP A CA 1
ATOM 820 C C . ASP A 1 107 ? -7.457 27.328 16.469 1 84 107 ASP A C 1
ATOM 822 O O . ASP A 1 107 ? -7.539 27.094 15.266 1 84 107 ASP A O 1
ATOM 826 N N . ASP A 1 108 ? -8.422 27.734 17.141 1 75 108 ASP A N 1
ATOM 827 C CA . ASP A 1 108 ? -9.789 27.75 16.625 1 75 108 ASP A CA 1
ATOM 828 C C . ASP A 1 108 ? -9.945 28.781 15.516 1 75 108 ASP A C 1
ATOM 830 O O . ASP A 1 108 ? -10.852 28.688 14.688 1 75 108 ASP A O 1
ATOM 834 N N . SER A 1 109 ? -9.156 29.719 15.547 1 70 109 SER A N 1
ATOM 835 C CA . SER A 1 109 ? -9.242 30.781 14.539 1 70 109 SER A CA 1
ATOM 836 C C . SER A 1 109 ? -8.352 30.469 13.344 1 70 109 SER A C 1
ATOM 838 O O . SER A 1 109 ? -7.785 31.391 12.734 1 70 109 SER A O 1
ATOM 840 N N . LEU A 1 110 ? -8.141 29.25 12.977 1 69.38 110 LEU A N 1
ATOM 841 C CA . LEU A 1 110 ? -7.277 28.844 11.875 1 69.38 110 LEU A CA 1
ATOM 842 C C . LEU A 1 110 ? -7.605 29.641 10.617 1 69.38 110 LEU A C 1
ATOM 844 O O . LEU A 1 110 ? -6.719 30.234 10 1 69.38 110 LEU A O 1
ATOM 848 N N . THR A 1 111 ? -8.852 29.406 10.25 1 70.81 111 THR A N 1
ATOM 849 C CA . THR A 1 111 ? -9.367 30.172 9.117 1 70.81 111 THR A CA 1
ATOM 850 C C . THR A 1 111 ? -10.859 30.469 9.305 1 70.81 111 THR A C 1
ATOM 852 O O . THR A 1 111 ? -11.492 29.922 10.211 1 70.81 111 THR A O 1
ATOM 855 N N . ASP A 1 112 ? -11.266 31.438 8.562 1 82.44 112 ASP A N 1
ATOM 856 C CA . ASP A 1 112 ? -12.703 31.656 8.523 1 82.44 112 ASP A CA 1
ATOM 857 C C . ASP A 1 112 ? -13.445 30.406 8.062 1 82.44 112 ASP A C 1
ATOM 859 O O . ASP A 1 112 ? -12.883 29.562 7.355 1 82.44 112 ASP A O 1
ATOM 863 N N . THR A 1 113 ? -14.648 30.281 8.469 1 90.31 113 THR A N 1
ATOM 864 C CA . THR A 1 113 ? -15.461 29.094 8.203 1 90.31 113 THR A CA 1
ATOM 865 C C . THR A 1 113 ? -15.781 28.969 6.719 1 90.31 113 THR A C 1
ATOM 867 O O . THR A 1 113 ? -16.125 29.969 6.074 1 90.31 113 THR A O 1
ATOM 870 N N . GLY A 1 114 ? -15.648 27.812 6.207 1 93.88 114 GLY A N 1
ATOM 871 C CA . GLY A 1 114 ? -16.156 27.469 4.891 1 93.88 114 GLY A CA 1
ATOM 872 C C . GLY A 1 114 ? -15.398 28.141 3.764 1 93.88 114 GLY A C 1
ATOM 873 O O . GLY A 1 114 ? -15.977 28.484 2.729 1 93.88 114 GLY A O 1
ATOM 874 N N . GLN A 1 115 ? -14.109 28.312 3.941 1 94.44 115 GLN A N 1
ATOM 875 C CA . GLN A 1 115 ? -13.352 29.125 3 1 94.44 115 GLN A CA 1
ATOM 876 C C . GLN A 1 115 ? -12.664 28.25 1.946 1 94.44 115 GLN A C 1
ATOM 878 O O . GLN A 1 115 ? -12.203 28.766 0.922 1 94.44 115 GLN A O 1
ATOM 883 N N . PHE A 1 116 ? -12.602 26.953 2.205 1 97.81 116 PHE A N 1
ATOM 884 C CA . PHE A 1 116 ? -11.758 26.156 1.332 1 97.81 116 PHE A CA 1
ATOM 885 C C . PHE A 1 116 ? -12.539 24.984 0.75 1 97.81 116 PHE A C 1
ATOM 887 O O . PHE A 1 116 ? -13.398 24.406 1.423 1 97.81 116 PHE A O 1
ATOM 894 N N . ASP A 1 117 ? -12.219 24.625 -0.501 1 98.56 117 ASP A N 1
ATOM 895 C CA . ASP A 1 117 ? -12.812 23.484 -1.199 1 98.56 117 ASP A CA 1
ATOM 896 C C . ASP A 1 117 ? -11.969 22.234 -1 1 98.56 117 ASP A C 1
ATOM 898 O O . ASP A 1 117 ? -12.477 21.109 -1.13 1 98.56 117 ASP A O 1
ATOM 902 N N . PHE A 1 118 ? -10.719 22.469 -0.751 1 98.69 118 PHE A N 1
ATOM 903 C CA . PHE A 1 118 ? -9.781 21.359 -0.595 1 98.69 118 PHE A CA 1
ATOM 904 C C . PHE A 1 118 ? -8.656 21.734 0.366 1 98.69 118 PHE A C 1
ATOM 906 O O . PHE A 1 118 ? -8.109 22.844 0.291 1 98.69 118 PHE A O 1
ATOM 913 N N . SER A 1 119 ? -8.367 20.891 1.307 1 98.5 119 SER A N 1
ATOM 914 C CA . SER A 1 119 ? -7.234 21.016 2.213 1 98.5 119 SER A CA 1
ATOM 915 C C . SER A 1 119 ? -6.309 19.812 2.119 1 98.5 119 SER A C 1
ATOM 917 O O . SER A 1 119 ? -6.766 18.688 1.922 1 98.5 119 SER A O 1
ATOM 919 N N . TYR A 1 120 ? -5.051 20.094 2.23 1 98.62 120 TYR A N 1
ATOM 920 C CA . TYR A 1 120 ? -4.055 19.031 2.164 1 98.62 120 TYR A CA 1
ATOM 921 C C . TYR A 1 120 ? -3.088 19.109 3.34 1 98.62 120 TYR A C 1
ATOM 923 O O . TYR A 1 120 ? -2.541 20.172 3.627 1 98.62 120 TYR A O 1
ATOM 931 N N . ALA A 1 121 ? -2.922 17.984 4.082 1 98.06 121 ALA A N 1
ATOM 932 C CA . ALA A 1 121 ? -1.952 17.844 5.164 1 98.06 121 ALA A CA 1
ATOM 933 C C . ALA A 1 121 ? -0.953 16.734 4.867 1 98.06 121 ALA A C 1
ATOM 935 O O . ALA A 1 121 ? -1.271 15.555 5.012 1 98.06 121 ALA A O 1
ATOM 936 N N . ARG A 1 122 ? 0.218 17.094 4.539 1 96.38 122 ARG A N 1
ATOM 937 C CA . ARG A 1 122 ? 1.252 16.141 4.164 1 96.38 122 ARG A CA 1
ATOM 938 C C . ARG A 1 122 ? 2.266 15.953 5.289 1 96.38 122 ARG A C 1
ATOM 940 O O . ARG A 1 122 ? 3 16.891 5.625 1 96.38 122 ARG A O 1
ATOM 947 N N . MET A 1 123 ? 2.342 14.695 5.832 1 94 123 MET A N 1
ATOM 948 C CA . MET A 1 123 ? 3.314 14.32 6.855 1 94 123 MET A CA 1
ATOM 949 C C . MET A 1 123 ? 3.23 15.258 8.055 1 94 123 MET A C 1
ATOM 951 O O . MET A 1 123 ? 4.254 15.727 8.555 1 94 123 MET A O 1
ATOM 955 N N . VAL A 1 124 ? 2.02 15.539 8.484 1 95.31 124 VAL A N 1
ATOM 956 C CA . VAL A 1 124 ? 1.77 16.469 9.578 1 95.31 124 VAL A CA 1
ATOM 957 C C . VAL A 1 124 ? 1.225 15.719 10.789 1 95.31 124 VAL A C 1
ATOM 959 O O . VAL A 1 124 ? 1.699 15.906 11.914 1 95.31 124 VAL A O 1
ATOM 962 N N . PHE A 1 125 ? 0.306 14.836 10.594 1 96.81 125 PHE A N 1
ATOM 963 C CA . PHE A 1 125 ? -0.463 14.234 11.672 1 96.81 125 PHE A CA 1
ATOM 964 C C . PHE A 1 125 ? 0.418 13.328 12.523 1 96.81 125 PHE A C 1
ATOM 966 O O . PHE A 1 125 ? 0.14 13.109 13.703 1 96.81 125 PHE A O 1
ATOM 973 N N . GLN A 1 126 ? 1.487 12.828 11.945 1 95.12 126 GLN A N 1
ATOM 974 C CA . GLN A 1 126 ? 2.426 12.016 12.719 1 95.12 126 GLN A CA 1
ATOM 975 C C . GLN A 1 126 ? 3.031 12.82 13.859 1 95.12 126 GLN A C 1
ATOM 977 O O . GLN A 1 126 ? 3.592 12.25 14.797 1 95.12 126 GLN A O 1
ATOM 982 N N . HIS A 1 127 ? 2.871 14.133 13.844 1 92.94 127 HIS A N 1
ATOM 983 C CA . HIS A 1 127 ? 3.506 14.992 14.836 1 92.94 127 HIS A CA 1
ATOM 984 C C . HIS A 1 127 ? 2.482 15.539 15.828 1 92.94 127 HIS A C 1
ATOM 986 O O . HIS A 1 127 ? 2.846 16.219 16.781 1 92.94 127 HIS A O 1
ATOM 992 N N . LEU A 1 128 ? 1.273 15.273 15.641 1 94.12 128 LEU A N 1
ATOM 993 C CA . LEU A 1 128 ? 0.226 15.922 16.422 1 94.12 128 LEU A CA 1
ATOM 994 C C . LEU A 1 128 ? -0.106 15.109 17.672 1 94.12 128 LEU A C 1
ATOM 996 O O . LEU A 1 128 ? -0.318 13.898 17.578 1 94.12 128 LEU A O 1
ATOM 1000 N N . SER A 1 129 ? -0.2 15.75 18.781 1 93.62 129 SER A N 1
ATOM 1001 C CA . SER A 1 129 ? -0.604 15.102 20.031 1 93.62 129 SER A CA 1
ATOM 1002 C C . SER A 1 129 ? -2.121 15.008 20.141 1 93.62 129 SER A C 1
ATOM 1004 O O . SER A 1 129 ? -2.646 14.156 20.859 1 93.62 129 SER A O 1
ATOM 1006 N N . ASP A 1 130 ? -2.811 15.883 19.438 1 94.19 130 ASP A N 1
ATOM 1007 C CA . ASP A 1 130 ? -4.27 15.898 19.438 1 94.19 130 ASP A CA 1
ATOM 1008 C C . ASP A 1 130 ? -4.824 16.016 18.031 1 94.19 130 ASP A C 1
ATOM 1010 O O . ASP A 1 130 ? -5.391 17.047 17.656 1 94.19 130 ASP A O 1
ATOM 1014 N N . PRO A 1 131 ? -4.758 14.93 17.297 1 95.94 131 PRO A N 1
ATOM 1015 C CA . PRO A 1 131 ? -5.191 14.961 15.898 1 95.94 131 PRO A CA 1
ATOM 1016 C C . PRO A 1 131 ? -6.668 15.312 15.75 1 95.94 131 PRO A C 1
ATOM 1018 O O . PRO A 1 131 ? -7.059 15.961 14.773 1 95.94 131 PRO A O 1
ATOM 1021 N N . LEU A 1 132 ? -7.531 14.969 16.719 1 96.12 132 LEU A N 1
ATOM 1022 C CA . LEU A 1 132 ? -8.961 15.211 16.594 1 96.12 132 LEU A CA 1
ATOM 1023 C C . LEU A 1 132 ? -9.273 16.703 16.688 1 96.12 132 LEU A C 1
ATOM 1025 O O . LEU A 1 132 ? -10.102 17.203 15.93 1 96.12 132 LEU A O 1
ATOM 1029 N N . SER A 1 133 ? -8.594 17.391 17.562 1 94.69 133 SER A N 1
ATOM 1030 C CA . SER A 1 133 ? -8.773 18.844 17.641 1 94.69 133 SER A CA 1
ATOM 1031 C C . SER A 1 133 ? -8.367 19.516 16.328 1 94.69 133 SER A C 1
ATOM 1033 O O . SER A 1 133 ? -9.062 20.422 15.844 1 94.69 133 SER A O 1
ATOM 1035 N N . ALA A 1 134 ? -7.242 19.094 15.805 1 94.88 134 ALA A N 1
ATOM 1036 C CA . ALA A 1 134 ? -6.789 19.641 14.523 1 94.88 134 ALA A CA 1
ATOM 1037 C C . ALA A 1 134 ? -7.809 19.375 13.422 1 94.88 134 ALA A C 1
ATOM 1039 O O . ALA A 1 134 ? -8.133 20.281 12.641 1 94.88 134 ALA A O 1
ATOM 1040 N N . LEU A 1 135 ? -8.359 18.188 13.383 1 97.19 135 LEU A N 1
ATOM 1041 C CA . LEU A 1 135 ? -9.312 17.797 12.352 1 97.19 135 LEU A CA 1
ATOM 1042 C C . LEU A 1 135 ? -10.586 18.625 12.453 1 97.19 135 LEU A C 1
ATOM 1044 O O . LEU A 1 135 ? -11.156 19.016 11.438 1 97.19 135 LEU A O 1
ATOM 1048 N N . ARG A 1 136 ? -11.031 18.891 13.633 1 95.5 136 ARG A N 1
ATOM 1049 C CA . ARG A 1 136 ? -12.242 19.703 13.82 1 95.5 136 ARG A CA 1
ATOM 1050 C C . ARG A 1 136 ? -12.031 21.125 13.328 1 95.5 136 ARG A C 1
ATOM 1052 O O . ARG A 1 136 ? -12.922 21.719 12.711 1 95.5 136 ARG A O 1
ATOM 1059 N N . ASN A 1 137 ? -10.867 21.625 13.617 1 94.88 137 ASN A N 1
ATOM 1060 C CA . ASN A 1 137 ? -10.57 22.969 13.156 1 94.88 137 ASN A CA 1
ATOM 1061 C C . ASN A 1 137 ? -10.469 23.047 11.641 1 94.88 137 ASN A C 1
ATOM 1063 O O . ASN A 1 137 ? -10.977 23.969 11.016 1 94.88 137 ASN A O 1
ATOM 1067 N N . ILE A 1 138 ? -9.828 22.094 11.023 1 96.62 138 ILE A N 1
ATOM 1068 C CA . ILE A 1 138 ? -9.742 22.031 9.562 1 96.62 138 ILE A CA 1
ATOM 1069 C C . ILE A 1 138 ? -11.141 21.859 8.977 1 96.62 138 ILE A C 1
ATOM 1071 O O . ILE A 1 138 ? -11.484 22.484 7.973 1 96.62 138 ILE A O 1
ATOM 1075 N N . HIS A 1 139 ? -11.914 21.031 9.609 1 96.75 139 HIS A N 1
ATOM 1076 C CA . HIS A 1 139 ? -13.289 20.797 9.188 1 96.75 139 HIS A CA 1
ATOM 1077 C C . HIS A 1 139 ? -14.086 22.094 9.117 1 96.75 139 HIS A C 1
ATOM 1079 O O . HIS A 1 139 ? -14.805 22.328 8.148 1 96.75 139 HIS A O 1
ATOM 1085 N N . ARG A 1 140 ? -13.938 22.906 10.078 1 95.38 140 ARG A N 1
ATOM 1086 C CA . ARG A 1 140 ? -14.641 24.188 10.133 1 95.38 140 ARG A CA 1
ATOM 1087 C C . ARG A 1 140 ? -14.234 25.094 8.969 1 95.38 140 ARG A C 1
ATOM 1089 O O . ARG A 1 140 ? -15.055 25.844 8.445 1 95.38 140 ARG A O 1
ATOM 1096 N N . SER A 1 141 ? -13.031 24.984 8.562 1 95.62 141 SER A N 1
ATOM 1097 C CA . SER A 1 141 ? -12.508 25.844 7.512 1 95.62 141 SER A CA 1
ATOM 1098 C C . SER A 1 141 ? -12.984 25.406 6.133 1 95.62 141 SER A C 1
ATOM 1100 O O . SER A 1 141 ? -12.906 26.172 5.168 1 95.62 141 SER A O 1
ATOM 1102 N N . LEU A 1 142 ? -13.453 24.188 5.984 1 97.25 142 LEU A N 1
ATOM 1103 C CA . LEU A 1 142 ? -13.891 23.641 4.703 1 97.25 142 LEU A CA 1
ATOM 1104 C C . LEU A 1 142 ? -15.305 24.109 4.367 1 97.25 142 LEU A C 1
ATOM 1106 O O . LEU A 1 142 ? -16.156 24.188 5.25 1 97.25 142 LEU A O 1
ATOM 1110 N N . ALA A 1 143 ? -15.539 24.391 3.098 1 97.62 143 ALA A N 1
ATOM 1111 C CA . ALA A 1 143 ? -16.906 24.562 2.602 1 97.62 143 ALA A CA 1
ATOM 1112 C C . ALA A 1 143 ? -17.672 23.234 2.648 1 97.62 143 ALA A C 1
ATOM 1114 O O . ALA A 1 143 ? -17.062 22.172 2.688 1 97.62 143 ALA A O 1
ATOM 1115 N N . ILE A 1 144 ? -18.984 23.406 2.682 1 97.44 144 ILE A N 1
ATOM 1116 C CA . ILE A 1 144 ? -19.797 22.203 2.531 1 97.44 144 ILE A CA 1
ATOM 1117 C C . ILE A 1 144 ? -19.438 21.516 1.216 1 97.44 144 ILE A C 1
ATOM 1119 O O . ILE A 1 144 ? -19.375 22.156 0.168 1 97.44 144 ILE A O 1
ATOM 1123 N N . GLY A 1 145 ? -19.156 20.25 1.253 1 97.44 145 GLY A N 1
ATOM 1124 C CA . GLY A 1 145 ? -18.719 19.516 0.078 1 97.44 145 GLY A CA 1
ATOM 1125 C C . GLY A 1 145 ? -17.219 19.531 -0.112 1 97.44 145 GLY A C 1
ATOM 1126 O O . GLY A 1 145 ? -16.688 18.797 -0.945 1 97.44 145 GLY A O 1
ATOM 1127 N N . GLY A 1 146 ? -16.547 20.375 0.69 1 98.5 146 GLY A N 1
ATOM 1128 C CA . GLY A 1 146 ? -15.094 20.422 0.642 1 98.5 146 GLY A CA 1
ATOM 1129 C C . GLY A 1 146 ? -14.438 19.188 1.229 1 98.5 146 GLY A C 1
ATOM 1130 O O . GLY A 1 146 ? -15.039 18.484 2.031 1 98.5 146 GLY A O 1
ATOM 1131 N N . ARG A 1 147 ? -13.172 18.938 0.828 1 98.69 147 ARG A N 1
ATOM 1132 C CA . ARG A 1 147 ? -12.508 17.703 1.25 1 98.69 147 ARG A CA 1
ATOM 1133 C C . ARG A 1 147 ? -11.156 18.016 1.89 1 98.69 147 ARG A C 1
ATOM 1135 O O . ARG A 1 147 ? -10.477 18.969 1.5 1 98.69 147 ARG A O 1
ATOM 1142 N N . LEU A 1 148 ? -10.82 17.219 2.877 1 98.75 148 LEU A N 1
ATOM 1143 C CA . LEU A 1 148 ? -9.469 17.141 3.422 1 98.75 148 LEU A CA 1
ATOM 1144 C C . LEU A 1 148 ? -8.781 15.852 2.971 1 98.75 148 LEU A C 1
ATOM 1146 O O . LEU A 1 148 ? -9.359 14.766 3.062 1 98.75 148 LEU A O 1
ATOM 1150 N N . CYS A 1 149 ? -7.59 15.953 2.441 1 98.88 149 CYS A N 1
ATOM 1151 C CA . CYS A 1 149 ? -6.73 14.805 2.182 1 98.88 149 CYS A CA 1
ATOM 1152 C C . CYS A 1 149 ? -5.504 14.828 3.084 1 98.88 149 CYS A C 1
ATOM 1154 O O . CYS A 1 149 ? -4.793 15.828 3.146 1 98.88 149 CYS A O 1
ATOM 1156 N N . ILE A 1 150 ? -5.277 13.789 3.801 1 98.81 150 ILE A N 1
ATOM 1157 C CA . ILE A 1 150 ? -4.102 13.625 4.648 1 98.81 150 ILE A CA 1
ATOM 1158 C C . ILE A 1 150 ? -3.174 12.57 4.047 1 98.81 150 ILE A C 1
ATOM 1160 O O . ILE A 1 150 ? -3.613 11.469 3.713 1 98.81 150 ILE A O 1
ATOM 1164 N N . CYS A 1 151 ? -1.979 12.922 3.814 1 98.19 151 CYS A N 1
ATOM 1165 C CA . CYS A 1 151 ? -0.909 12.023 3.408 1 98.19 151 CYS A CA 1
ATOM 1166 C C . CYS A 1 151 ? 0.058 11.766 4.559 1 98.19 151 CYS A C 1
ATOM 1168 O O . CYS A 1 151 ? 0.738 12.688 5.016 1 98.19 151 CYS A O 1
ATOM 1170 N N . ASP A 1 152 ? 0.138 10.539 5.027 1 97.81 152 ASP A N 1
ATOM 1171 C CA . ASP A 1 152 ? 1.013 10.234 6.156 1 97.81 152 ASP A CA 1
ATOM 1172 C C . ASP A 1 152 ? 1.413 8.766 6.164 1 97.81 152 ASP A C 1
ATOM 1174 O O . ASP A 1 152 ? 1.129 8.031 5.211 1 97.81 152 ASP A O 1
ATOM 1178 N N . ILE A 1 153 ? 2.156 8.367 7.223 1 96 153 ILE A N 1
ATOM 1179 C CA . ILE A 1 153 ? 2.74 7.027 7.176 1 96 153 ILE A CA 1
ATOM 1180 C C . ILE A 1 153 ? 2.291 6.227 8.398 1 96 153 ILE A C 1
ATOM 1182 O O . ILE A 1 153 ? 1.762 6.789 9.359 1 96 153 ILE A O 1
ATOM 1186 N N . ASP A 1 154 ? 2.404 4.973 8.336 1 96.94 154 ASP A N 1
ATOM 1187 C CA . ASP A 1 154 ? 2.475 3.959 9.383 1 96.94 154 ASP A CA 1
ATOM 1188 C C . ASP A 1 154 ? 3.705 3.072 9.203 1 96.94 154 ASP A C 1
ATOM 1190 O O . ASP A 1 154 ? 3.75 2.238 8.297 1 96.94 154 ASP A O 1
ATOM 1194 N N . ASP A 1 155 ? 4.688 3.236 10.102 1 96 155 ASP A N 1
ATOM 1195 C CA . ASP A 1 155 ? 5.996 2.613 9.922 1 96 155 ASP A CA 1
ATOM 1196 C C . ASP A 1 155 ? 5.895 1.092 9.992 1 96 155 ASP A C 1
ATOM 1198 O O . ASP A 1 155 ? 6.863 0.385 9.703 1 96 155 ASP A O 1
ATOM 1202 N N . ARG A 1 156 ? 4.777 0.56 10.344 1 94.19 156 ARG A N 1
ATOM 1203 C CA . ARG A 1 156 ? 4.566 -0.883 10.266 1 94.19 156 ARG A CA 1
ATOM 1204 C C . ARG A 1 156 ? 4.395 -1.337 8.82 1 94.19 156 ARG A C 1
ATOM 1206 O O . ARG A 1 156 ? 4.539 -2.523 8.516 1 94.19 156 ARG A O 1
ATOM 1213 N N . TRP A 1 157 ? 4.027 -0.447 7.969 1 96.31 157 TRP A N 1
ATOM 1214 C CA . TRP A 1 157 ? 3.855 -0.729 6.547 1 96.31 157 TRP A CA 1
ATOM 1215 C C . TRP A 1 157 ? 5.137 -0.43 5.777 1 96.31 157 TRP A C 1
ATOM 1217 O O . TRP A 1 157 ? 5.129 0.366 4.836 1 96.31 157 TRP A O 1
ATOM 1227 N N . PHE A 1 158 ? 6.145 -0.961 6.246 1 95.56 158 PHE A N 1
ATOM 1228 C CA . PHE A 1 158 ? 7.512 -0.863 5.746 1 95.56 158 PHE A CA 1
ATOM 1229 C C . PHE A 1 158 ? 8.164 -2.24 5.676 1 95.56 158 PHE A C 1
ATOM 1231 O O . PHE A 1 158 ? 8.055 -3.031 6.613 1 95.56 158 PHE A O 1
ATOM 1238 N N . GLY A 1 159 ? 8.812 -2.502 4.508 1 93.12 159 GLY A N 1
ATOM 1239 C CA . GLY A 1 159 ? 9.516 -3.77 4.379 1 93.12 159 GLY A CA 1
ATOM 1240 C C . GLY A 1 159 ? 10.805 -3.656 3.59 1 93.12 159 GLY A C 1
ATOM 1241 O O . GLY A 1 159 ? 11 -2.699 2.84 1 93.12 159 GLY A O 1
ATOM 1242 N N . ALA A 1 160 ? 11.633 -4.605 3.92 1 95 160 ALA A N 1
ATOM 1243 C CA . ALA A 1 160 ? 12.891 -4.742 3.184 1 95 160 ALA A CA 1
ATOM 1244 C C . ALA A 1 160 ? 13.227 -6.207 2.934 1 95 160 ALA A C 1
ATOM 1246 O O . ALA A 1 160 ? 12.852 -7.082 3.719 1 95 160 ALA A O 1
ATOM 1247 N N . SER A 1 161 ? 13.852 -6.449 1.828 1 93.69 161 SER A N 1
ATOM 1248 C CA . SER A 1 161 ? 14.352 -7.777 1.49 1 93.69 161 SER A CA 1
ATOM 1249 C C . SER A 1 161 ? 15.766 -7.711 0.936 1 93.69 161 SER A C 1
ATOM 1251 O O . SER A 1 161 ? 16 -7.094 -0.104 1 93.69 161 SER A O 1
ATOM 1253 N N . PRO A 1 162 ? 16.703 -8.383 1.602 1 91.81 162 PRO A N 1
ATOM 1254 C CA . PRO A 1 162 ? 16.547 -9.031 2.904 1 91.81 162 PRO A CA 1
ATOM 1255 C C . PRO A 1 162 ? 16.219 -8.047 4.023 1 91.81 162 PRO A C 1
ATOM 1257 O O . PRO A 1 162 ? 16.391 -6.836 3.85 1 91.81 162 PRO A O 1
ATOM 1260 N N . GLN A 1 163 ? 15.711 -8.578 5.055 1 91.12 163 GLN A N 1
ATOM 1261 C CA . GLN A 1 163 ? 15.344 -7.723 6.18 1 91.12 163 GLN A CA 1
ATOM 1262 C C . GLN A 1 163 ? 16.391 -7.785 7.285 1 91.12 163 GLN A C 1
ATOM 1264 O O . GLN A 1 163 ? 16.391 -8.711 8.102 1 91.12 163 GLN A O 1
ATOM 1269 N N . PRO A 1 164 ? 17.219 -6.727 7.359 1 91.88 164 PRO A N 1
ATOM 1270 C CA . PRO A 1 164 ? 18.172 -6.719 8.477 1 91.88 164 PRO A CA 1
ATOM 1271 C C . PRO A 1 164 ? 17.484 -6.523 9.828 1 91.88 164 PRO A C 1
ATOM 1273 O O . PRO A 1 164 ? 16.547 -5.727 9.945 1 91.88 164 PRO A O 1
ATOM 1276 N N . PRO A 1 165 ? 17.969 -7.234 10.852 1 92.06 165 PRO A N 1
ATOM 1277 C CA . PRO A 1 165 ? 17.359 -7.074 12.18 1 92.06 165 PRO A CA 1
ATOM 1278 C C . PRO A 1 165 ? 17.422 -5.633 12.68 1 92.06 165 PRO A C 1
ATOM 1280 O O . PRO A 1 165 ? 16.547 -5.207 13.445 1 92.06 165 PRO A O 1
ATOM 1283 N N . GLU A 1 166 ? 18.328 -4.875 12.242 1 95.06 166 GLU A N 1
ATOM 1284 C CA . GLU A 1 166 ? 18.516 -3.484 12.656 1 95.06 166 GLU A CA 1
ATOM 1285 C C . GLU A 1 166 ? 17.344 -2.615 12.219 1 95.06 166 GLU A C 1
ATOM 1287 O O . GLU A 1 166 ? 17.078 -1.571 12.82 1 95.06 166 GLU A O 1
ATOM 1292 N N . LEU A 1 167 ? 16.641 -3.035 11.203 1 94.94 167 LEU A N 1
ATOM 1293 C CA . LEU A 1 167 ? 15.5 -2.246 10.742 1 94.94 167 LEU A CA 1
ATOM 1294 C C . LEU A 1 167 ? 14.43 -2.141 11.82 1 94.94 167 LEU A C 1
ATOM 1296 O O . LEU A 1 167 ? 13.922 -1.049 12.094 1 94.94 167 LEU A O 1
ATOM 1300 N N . GLN A 1 168 ? 14.188 -3.24 12.453 1 93.88 168 GLN A N 1
ATOM 1301 C CA . GLN A 1 168 ? 13.156 -3.258 13.484 1 93.88 168 GLN A CA 1
ATOM 1302 C C . GLN A 1 168 ? 13.555 -2.395 14.68 1 93.88 168 GLN A C 1
ATOM 1304 O O . GLN A 1 168 ? 12.742 -1.624 15.195 1 93.88 168 GLN A O 1
ATOM 1309 N N . SER A 1 169 ? 14.766 -2.539 15.109 1 94.94 169 SER A N 1
ATOM 1310 C CA . SER A 1 169 ? 15.234 -1.753 16.25 1 94.94 169 SER A CA 1
ATOM 1311 C C . SER A 1 169 ? 15.258 -0.264 15.922 1 94.94 169 SER A C 1
ATOM 1313 O O . SER A 1 169 ? 14.906 0.568 16.75 1 94.94 169 SER A O 1
ATOM 1315 N N . PHE A 1 170 ? 15.68 0.055 14.734 1 96 170 PHE A N 1
ATOM 1316 C CA . PHE A 1 170 ? 15.734 1.446 14.305 1 96 170 PHE A CA 1
ATOM 1317 C C . PHE A 1 170 ? 14.336 2.064 14.297 1 96 170 PHE A C 1
ATOM 1319 O O . PHE A 1 170 ? 14.133 3.141 14.859 1 96 170 PHE A O 1
ATOM 1326 N N . LEU A 1 171 ? 13.391 1.356 13.703 1 95.75 171 LEU A N 1
ATOM 1327 C CA . LEU A 1 171 ? 12.031 1.874 13.609 1 95.75 171 LEU A CA 1
ATOM 1328 C C . LEU A 1 171 ? 11.391 2.002 14.984 1 95.75 171 LEU A C 1
ATOM 1330 O O . LEU A 1 171 ? 10.656 2.953 15.25 1 95.75 171 LEU A O 1
ATOM 1334 N N . ALA A 1 172 ? 11.703 1.081 15.852 1 95.25 172 ALA A N 1
ATOM 1335 C CA . ALA A 1 172 ? 11.203 1.159 17.219 1 95.25 172 ALA A CA 1
ATOM 1336 C C . ALA A 1 172 ? 11.758 2.383 17.938 1 95.25 172 ALA A C 1
ATOM 1338 O O . ALA A 1 172 ? 11.047 3.041 18.703 1 95.25 172 ALA A O 1
ATOM 1339 N N . ARG A 1 173 ? 12.984 2.654 17.719 1 95.31 173 ARG A N 1
ATOM 1340 C CA . ARG A 1 173 ? 13.625 3.826 18.312 1 95.31 173 ARG A CA 1
ATOM 1341 C C . ARG A 1 173 ? 12.969 5.113 17.812 1 95.31 173 ARG A C 1
ATOM 1343 O O . ARG A 1 173 ? 12.695 6.016 18.609 1 95.31 173 ARG A O 1
ATOM 1350 N N . VAL A 1 174 ? 12.734 5.176 16.531 1 94.81 174 VAL A N 1
ATOM 1351 C CA . VAL A 1 174 ? 12.086 6.34 15.945 1 94.81 174 VAL A CA 1
ATOM 1352 C C . VAL A 1 174 ? 10.688 6.516 16.531 1 94.81 174 VAL A C 1
ATOM 1354 O O . VAL A 1 174 ? 10.297 7.625 16.891 1 94.81 174 VAL A O 1
ATOM 1357 N N . ALA A 1 175 ? 9.992 5.438 16.641 1 95.94 175 ALA A N 1
ATOM 1358 C CA . ALA A 1 175 ? 8.633 5.473 17.172 1 95.94 175 ALA A CA 1
ATOM 1359 C C . ALA A 1 175 ? 8.617 5.98 18.625 1 95.94 175 ALA A C 1
ATOM 1361 O O . ALA A 1 175 ? 7.777 6.809 18.984 1 95.94 175 ALA A O 1
ATOM 1362 N N . ARG A 1 176 ? 9.531 5.52 19.391 1 95.25 176 ARG A N 1
ATOM 1363 C CA . ARG A 1 176 ? 9.625 5.949 20.781 1 95.25 176 ARG A CA 1
ATOM 1364 C C . ARG A 1 176 ? 9.961 7.438 20.875 1 95.25 176 ARG A C 1
ATOM 1366 O O . ARG A 1 176 ? 9.352 8.164 21.656 1 95.25 176 ARG A O 1
ATOM 1373 N N . ALA A 1 177 ? 10.883 7.828 20.109 1 92.81 177 ALA A N 1
ATOM 1374 C CA . ALA A 1 177 ? 11.297 9.234 20.109 1 92.81 177 ALA A CA 1
ATOM 1375 C C . ALA A 1 177 ? 10.141 10.141 19.719 1 92.81 177 ALA A C 1
ATOM 1377 O O . ALA A 1 177 ? 9.922 11.188 20.328 1 92.81 177 ALA A O 1
ATOM 1378 N N . GLN A 1 178 ? 9.406 9.758 18.688 1 92.44 178 GLN A N 1
ATOM 1379 C CA . GLN A 1 178 ? 8.258 10.531 18.234 1 92.44 178 GLN A CA 1
ATOM 1380 C C . GLN A 1 178 ? 7.164 10.57 19.297 1 92.44 178 GLN A C 1
ATOM 1382 O O . GLN A 1 178 ? 6.578 11.625 19.547 1 92.44 178 GLN A O 1
ATOM 1387 N N . ALA A 1 179 ? 6.93 9.484 19.875 1 93.62 179 ALA A N 1
ATOM 1388 C CA . ALA A 1 179 ? 5.902 9.391 20.906 1 93.62 179 ALA A CA 1
ATOM 1389 C C . ALA A 1 179 ? 6.254 10.273 22.109 1 93.62 179 ALA A C 1
ATOM 1391 O O . ALA A 1 179 ? 5.371 10.883 22.719 1 93.62 179 ALA A O 1
ATOM 1392 N N . ALA A 1 180 ? 7.473 10.289 22.438 1 91.94 180 ALA A N 1
ATOM 1393 C CA . ALA A 1 180 ? 7.93 11.102 23.562 1 91.94 180 ALA A CA 1
ATOM 1394 C C . ALA A 1 180 ? 7.641 12.586 23.328 1 91.94 180 ALA A C 1
ATOM 1396 O O . ALA A 1 180 ? 7.539 13.359 24.281 1 91.94 180 ALA A O 1
ATOM 1397 N N . ARG A 1 181 ? 7.387 12.898 22.125 1 89.19 181 ARG A N 1
ATOM 1398 C CA . ARG A 1 181 ? 7.125 14.289 21.766 1 89.19 181 ARG A CA 1
ATOM 1399 C C . ARG A 1 181 ? 5.652 14.492 21.422 1 89.19 181 ARG A C 1
ATOM 1401 O O . ARG A 1 181 ? 5.281 15.523 20.859 1 89.19 181 ARG A O 1
ATOM 1408 N N . GLY A 1 182 ? 4.914 13.445 21.609 1 91.5 182 GLY A N 1
ATOM 1409 C CA . GLY A 1 182 ? 3.471 13.547 21.453 1 91.5 182 GLY A CA 1
ATOM 1410 C C . GLY A 1 182 ? 2.982 13.086 20.094 1 91.5 182 GLY A C 1
ATOM 1411 O O . GLY A 1 182 ? 1.786 13.141 19.812 1 91.5 182 GLY A O 1
ATOM 1412 N N . GLY A 1 183 ? 3.906 12.656 19.25 1 94.25 183 GLY A N 1
ATOM 1413 C CA . GLY A 1 183 ? 3.529 12.219 17.922 1 94.25 183 GLY A CA 1
ATOM 1414 C C . GLY A 1 183 ? 3.275 10.727 17.812 1 94.25 183 GLY A C 1
ATOM 1415 O O . GLY A 1 183 ? 3.254 10.031 18.844 1 94.25 183 GLY A O 1
ATOM 1416 N N . ASP A 1 184 ? 3.014 10.266 16.625 1 95.56 184 ASP A N 1
ATOM 1417 C CA . ASP A 1 184 ? 2.674 8.867 16.391 1 95.56 184 ASP A CA 1
ATOM 1418 C C . ASP A 1 184 ? 3.156 8.414 15.008 1 95.56 184 ASP A C 1
ATOM 1420 O O . ASP A 1 184 ? 2.551 8.758 13.992 1 95.56 184 ASP A O 1
ATOM 1424 N N . ARG A 1 185 ? 4.129 7.512 14.984 1 95.38 185 ARG A N 1
ATOM 1425 C CA . ARG A 1 185 ? 4.711 7.035 13.727 1 95.38 185 ARG A CA 1
ATOM 1426 C C . ARG A 1 185 ? 3.799 6.023 13.055 1 95.38 185 ARG A C 1
ATOM 1428 O O . ARG A 1 185 ? 4.09 5.555 11.945 1 95.38 185 ARG A O 1
ATOM 1435 N N . HIS A 1 186 ? 2.67 5.723 13.672 1 95.81 186 HIS A N 1
ATOM 1436 C CA . HIS A 1 186 ? 1.735 4.738 13.141 1 95.81 186 HIS A CA 1
ATOM 1437 C C . HIS A 1 186 ? 0.382 5.375 12.836 1 95.81 186 HIS A C 1
ATOM 1439 O O . HIS A 1 186 ? -0.641 4.688 12.82 1 95.81 186 HIS A O 1
ATOM 1445 N N . VAL A 1 187 ? 0.39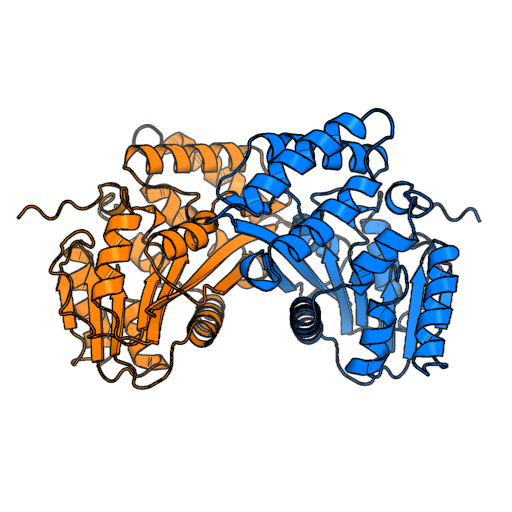5 6.617 12.594 1 96.75 187 VAL A N 1
ATOM 1446 C CA . VAL A 1 187 ? -0.84 7.391 12.508 1 96.75 187 VAL A CA 1
ATOM 1447 C C . VAL A 1 187 ? -1.578 7.047 11.219 1 96.75 187 VAL A C 1
ATOM 1449 O O . VAL A 1 187 ? -2.809 7.121 11.156 1 96.75 187 VAL A O 1
ATOM 1452 N N . GLY A 1 188 ? -0.868 6.641 10.148 1 97.44 188 GLY A N 1
ATOM 1453 C CA . GLY A 1 188 ? -1.45 6.457 8.828 1 97.44 188 GLY A CA 1
ATOM 1454 C C . GLY A 1 188 ? -2.668 5.551 8.836 1 97.44 188 GLY A C 1
ATOM 1455 O O . GLY A 1 188 ? -3.686 5.863 8.219 1 97.44 188 GLY A O 1
ATOM 1456 N N . SER A 1 189 ? -2.611 4.461 9.539 1 95.06 189 SER A N 1
ATOM 1457 C CA . SER A 1 189 ? -3.682 3.469 9.555 1 95.06 189 SER A CA 1
ATOM 1458 C C . SER A 1 189 ? -4.812 3.891 10.484 1 95.06 189 SER A C 1
ATOM 1460 O O . SER A 1 189 ? -5.832 3.207 10.578 1 95.06 189 SER A O 1
ATOM 1462 N N . LYS A 1 190 ? -4.688 5.012 11.148 1 96.44 190 LYS A N 1
ATOM 1463 C CA . LYS A 1 190 ? -5.699 5.492 12.086 1 96.44 190 LYS A CA 1
ATOM 1464 C C . LYS A 1 190 ? -6.5 6.645 11.484 1 96.44 190 LYS A C 1
ATOM 1466 O O . LYS A 1 190 ? -7.512 7.062 12.047 1 96.44 190 LYS A O 1
ATOM 1471 N N . LEU A 1 191 ? -6.062 7.129 10.398 1 98.06 191 LEU A N 1
ATOM 1472 C CA . LEU A 1 191 ? -6.562 8.391 9.867 1 98.06 191 LEU A CA 1
ATOM 1473 C C . LEU A 1 191 ? -8.031 8.273 9.477 1 98.06 191 LEU A C 1
ATOM 1475 O O . LEU A 1 191 ? -8.812 9.211 9.68 1 98.06 191 LEU A O 1
ATOM 1479 N N . ALA A 1 192 ? -8.391 7.145 8.875 1 97 192 ALA A N 1
ATOM 1480 C CA . ALA A 1 192 ? -9.789 6.969 8.484 1 97 192 ALA A CA 1
ATOM 1481 C C . ALA A 1 192 ? -10.711 7.051 9.695 1 97 192 ALA A C 1
ATOM 1483 O O . ALA A 1 192 ? -11.742 7.723 9.656 1 97 192 ALA A O 1
ATOM 1484 N N . SER A 1 193 ? -10.297 6.43 10.75 1 95.25 193 SER A N 1
ATOM 1485 C CA . SER A 1 193 ? -11.07 6.453 11.984 1 95.25 193 SER A CA 1
ATOM 1486 C C . SER A 1 193 ? -11.125 7.855 12.578 1 95.25 193 SER A C 1
ATOM 1488 O O . SER A 1 193 ? -12.18 8.289 13.055 1 95.25 193 SER A O 1
ATOM 1490 N N . TYR A 1 194 ? -10.047 8.555 12.547 1 97.06 194 TYR A N 1
ATOM 1491 C CA . TYR A 1 194 ? -10 9.922 13.047 1 97.06 194 TYR A CA 1
ATOM 1492 C C . TYR A 1 194 ? -10.953 10.82 12.273 1 97.06 194 TYR A C 1
ATOM 1494 O O . TYR A 1 194 ? -11.672 11.625 12.859 1 97.06 194 TYR A O 1
ATOM 1502 N N . LEU A 1 195 ? -10.945 10.672 10.938 1 97.69 195 LEU A N 1
ATOM 1503 C CA . LEU A 1 195 ? -11.812 11.492 10.109 1 97.69 195 LEU A CA 1
ATOM 1504 C C . LEU A 1 195 ? -13.281 11.227 10.422 1 97.69 195 LEU A C 1
ATOM 1506 O O . LEU A 1 195 ? -14.07 12.156 10.555 1 97.69 195 LEU A O 1
ATOM 1510 N N . GLU A 1 196 ? -13.578 9.961 10.539 1 94.62 196 GLU A N 1
ATOM 1511 C CA . GLU A 1 196 ? -14.953 9.602 10.875 1 94.62 196 GLU A CA 1
ATOM 1512 C C . GLU A 1 196 ? -15.367 10.203 12.211 1 94.62 196 GLU A C 1
ATOM 1514 O O . GLU A 1 196 ? -16.453 10.797 12.328 1 94.62 196 GLU A O 1
ATOM 1519 N N . GLU A 1 197 ? -14.516 10.055 13.156 1 95 197 GLU A N 1
ATOM 1520 C CA . GLU A 1 197 ? -14.797 10.57 14.492 1 95 197 GLU A CA 1
ATOM 1521 C C . GLU A 1 197 ? -14.945 12.086 14.484 1 95 197 GLU A C 1
ATOM 1523 O O . GLU A 1 197 ? -15.734 12.648 15.25 1 95 197 GLU A O 1
ATOM 1528 N N . ALA A 1 198 ? -14.242 12.766 13.641 1 96.75 198 ALA A N 1
ATOM 1529 C CA . ALA A 1 198 ? -14.242 14.219 13.562 1 96.75 198 ALA A CA 1
ATOM 1530 C C . ALA A 1 198 ? -15.422 14.727 12.734 1 96.75 198 ALA A C 1
ATOM 1532 O O . ALA A 1 198 ? -15.594 15.938 12.555 1 96.75 198 ALA A O 1
ATOM 1533 N N . GLY A 1 199 ? -16.188 13.812 12.086 1 95.56 199 GLY A N 1
ATOM 1534 C CA . GLY A 1 199 ? -17.422 14.211 11.438 1 95.56 199 GLY A CA 1
ATOM 1535 C C . GLY A 1 199 ? -17.312 14.289 9.93 1 95.56 199 GLY A C 1
ATOM 1536 O O . GLY A 1 199 ? -18.203 14.805 9.258 1 95.56 199 GLY A O 1
ATOM 1537 N N . TYR A 1 200 ? -16.25 13.805 9.367 1 97.5 200 TYR A N 1
ATOM 1538 C CA . TYR A 1 200 ? -16.125 13.766 7.914 1 97.5 200 TYR A CA 1
ATOM 1539 C C . TYR A 1 200 ? -16.906 12.602 7.328 1 97.5 200 TYR A C 1
ATOM 1541 O O . TYR A 1 200 ? -17.062 11.562 7.973 1 97.5 200 TYR A O 1
ATOM 1549 N N . GLY A 1 201 ? -17.391 12.773 6.105 1 95.56 201 GLY A N 1
ATOM 1550 C CA . GLY A 1 201 ? -18.047 11.719 5.352 1 95.56 201 GLY A CA 1
ATOM 1551 C C . GLY A 1 201 ? -17.312 11.336 4.086 1 95.56 201 GLY A C 1
ATOM 1552 O O . GLY A 1 201 ? -16.25 11.891 3.791 1 95.56 201 GLY A O 1
ATOM 1553 N N . ASP A 1 202 ? -17.812 10.281 3.379 1 94.38 202 ASP A N 1
ATOM 1554 C CA . ASP A 1 202 ? -17.234 9.797 2.131 1 94.38 202 ASP A CA 1
ATOM 1555 C C . ASP A 1 202 ? -15.719 9.594 2.271 1 94.38 202 ASP A C 1
ATOM 1557 O O . ASP A 1 202 ? -14.938 10.141 1.497 1 94.38 202 ASP A O 1
ATOM 1561 N N . ILE A 1 203 ? -15.398 8.898 3.273 1 95.69 203 ILE A N 1
ATOM 1562 C CA . ILE A 1 203 ? -13.992 8.641 3.561 1 95.69 203 ILE A CA 1
ATOM 1563 C C . ILE A 1 203 ? -13.414 7.715 2.492 1 95.69 203 ILE A C 1
ATOM 1565 O O . ILE A 1 203 ? -13.992 6.668 2.188 1 95.69 203 ILE A O 1
ATOM 1569 N N . ARG A 1 204 ? -12.25 8.133 1.901 1 94.19 204 ARG A N 1
ATOM 1570 C CA . ARG A 1 204 ? -11.531 7.375 0.886 1 94.19 204 ARG A CA 1
ATOM 1571 C C . ARG A 1 204 ? -10.086 7.133 1.309 1 94.19 204 ARG A C 1
ATOM 1573 O O . ARG A 1 204 ? -9.445 8.016 1.882 1 94.19 204 ARG A O 1
ATOM 1580 N N . CYS A 1 205 ? -9.656 5.945 1.093 1 96.56 205 CYS A N 1
ATOM 1581 C CA . CYS A 1 205 ? -8.297 5.57 1.44 1 96.56 205 CYS A CA 1
ATOM 1582 C C . CYS A 1 205 ? -7.57 4.969 0.24 1 96.56 205 CYS A C 1
ATOM 1584 O O . CYS A 1 205 ? -8.141 4.145 -0.482 1 96.56 205 CYS A O 1
ATOM 1586 N N . SER A 1 206 ? -6.43 5.383 0.017 1 95.56 206 SER A N 1
ATOM 1587 C CA . SER A 1 206 ? -5.523 4.797 -0.968 1 95.56 206 SER A CA 1
ATOM 1588 C C . SER A 1 206 ? -4.086 4.801 -0.468 1 95.56 206 SER A C 1
ATOM 1590 O O . SER A 1 206 ? -3.803 5.297 0.626 1 95.56 206 SER A O 1
ATOM 1592 N N . MET A 1 207 ? -3.229 4.172 -1.229 1 97 207 MET A N 1
ATOM 1593 C CA . MET A 1 207 ? -1.842 4.051 -0.787 1 97 207 MET A CA 1
ATOM 1594 C C . MET A 1 207 ? -0.886 4.102 -1.975 1 97 207 MET A C 1
ATOM 1596 O O . MET A 1 207 ? -1.165 3.52 -3.025 1 97 207 MET A O 1
ATOM 1600 N N . LEU A 1 208 ? 0.155 4.805 -1.793 1 96 208 LEU A N 1
ATOM 1601 C CA . LEU A 1 208 ? 1.273 4.816 -2.729 1 96 208 LEU A CA 1
ATOM 1602 C C . LEU A 1 208 ? 2.455 4.027 -2.172 1 96 208 LEU A C 1
ATOM 1604 O O . LEU A 1 208 ? 2.936 4.316 -1.072 1 96 208 LEU A O 1
ATOM 1608 N N . LEU A 1 209 ? 2.885 3.031 -2.889 1 96.56 209 LEU A N 1
ATOM 1609 C CA . LEU A 1 209 ? 4.105 2.324 -2.52 1 96.56 209 LEU A CA 1
ATOM 1610 C C . LEU A 1 209 ? 5.34 3.066 -3.025 1 96.56 209 LEU A C 1
ATOM 1612 O O . LEU A 1 209 ? 5.559 3.16 -4.234 1 96.56 209 LEU A O 1
ATOM 1616 N N . VAL A 1 210 ? 6.055 3.611 -2.145 1 94.81 210 VAL A N 1
ATOM 1617 C CA . VAL A 1 210 ? 7.371 4.152 -2.479 1 94.81 210 VAL A CA 1
ATOM 1618 C C . VAL A 1 210 ? 8.445 3.1 -2.213 1 94.81 210 VAL A C 1
ATOM 1620 O O . VAL A 1 210 ? 8.586 2.619 -1.085 1 94.81 210 VAL A O 1
ATOM 1623 N N . SER A 1 211 ? 9.203 2.734 -3.246 1 94.75 211 SER A N 1
ATOM 1624 C CA . SER A 1 211 ? 10.148 1.631 -3.111 1 94.75 211 SER A CA 1
ATOM 1625 C C . SER A 1 211 ? 11.445 1.922 -3.859 1 94.75 211 SER A C 1
ATOM 1627 O O . SER A 1 211 ? 11.531 2.9 -4.605 1 94.75 211 SER A O 1
ATOM 1629 N N . THR A 1 212 ? 12.438 1.097 -3.631 1 93.25 212 THR A N 1
ATOM 1630 C CA . THR A 1 212 ? 13.711 1.188 -4.34 1 93.25 212 THR A CA 1
ATOM 1631 C C . THR A 1 212 ? 13.516 0.961 -5.836 1 93.25 212 THR A C 1
ATOM 1633 O O . THR A 1 212 ? 14.234 1.534 -6.656 1 93.25 212 THR A O 1
ATOM 1636 N N . SER A 1 213 ? 12.5 0.212 -6.191 1 89.06 213 SER A N 1
ATOM 1637 C CA . SER A 1 213 ? 12.211 -0.027 -7.602 1 89.06 213 SER A CA 1
ATOM 1638 C C . SER A 1 213 ? 11.648 1.222 -8.266 1 89.06 213 SER A C 1
ATOM 1640 O O . SER A 1 213 ? 11.797 1.41 -9.477 1 89.06 213 SER A O 1
ATOM 1642 N N . LEU A 1 214 ? 11.031 2.057 -7.465 1 89 214 LEU A N 1
ATOM 1643 C CA . LEU A 1 214 ? 10.367 3.246 -7.996 1 89 214 LEU A CA 1
ATOM 1644 C C . LEU A 1 214 ? 11.352 4.402 -8.125 1 89 214 LEU A C 1
ATOM 1646 O O . LEU A 1 214 ? 11.406 5.07 -9.156 1 89 214 LEU A O 1
ATOM 1650 N N . ILE A 1 215 ? 12.211 4.609 -7.051 1 89.38 215 ILE A N 1
ATOM 1651 C CA . ILE A 1 215 ? 12.953 5.867 -7.047 1 89.38 215 ILE A CA 1
ATOM 1652 C C . ILE A 1 215 ? 14.445 5.582 -6.898 1 89.38 215 ILE A C 1
ATOM 1654 O O . ILE A 1 215 ? 15.266 6.508 -6.887 1 89.38 215 ILE A O 1
ATOM 1658 N N . GLY A 1 216 ? 14.836 4.309 -6.789 1 88.06 216 GLY A N 1
ATOM 1659 C CA . GLY A 1 216 ? 16.234 3.945 -6.586 1 88.06 216 GLY A CA 1
ATOM 1660 C C . GLY A 1 216 ? 16.609 3.812 -5.121 1 88.06 216 GLY A C 1
ATOM 1661 O O . GLY A 1 216 ? 16.031 4.492 -4.266 1 88.06 216 GLY A O 1
ATOM 1662 N N . ALA A 1 217 ? 17.578 3.031 -4.883 1 90.75 217 ALA A N 1
ATOM 1663 C CA . ALA A 1 217 ? 17.938 2.656 -3.518 1 90.75 217 ALA A CA 1
ATOM 1664 C C . ALA A 1 217 ? 18.469 3.863 -2.738 1 90.75 217 ALA A C 1
ATOM 1666 O O . ALA A 1 217 ? 18.047 4.098 -1.602 1 90.75 217 ALA A O 1
ATOM 1667 N N . SER A 1 218 ? 19.344 4.621 -3.33 1 87.88 218 SER A N 1
ATOM 1668 C CA . SER A 1 218 ? 19.938 5.758 -2.641 1 87.88 218 SER A CA 1
ATOM 1669 C C . SER A 1 218 ? 18.891 6.824 -2.316 1 87.88 218 SER A C 1
ATOM 1671 O O . SER A 1 218 ? 18.844 7.32 -1.188 1 87.88 218 SER A O 1
ATOM 1673 N N . ALA A 1 219 ? 18.047 7.141 -3.318 1 87.31 219 ALA A N 1
ATOM 1674 C CA . ALA A 1 219 ? 16.984 8.133 -3.111 1 87.31 219 ALA A CA 1
ATOM 1675 C C . ALA A 1 219 ? 16 7.672 -2.039 1 87.31 219 ALA A C 1
ATOM 1677 O O . ALA A 1 219 ? 15.562 8.477 -1.213 1 87.31 219 ALA A O 1
ATOM 1678 N N . PHE A 1 220 ? 15.734 6.41 -2.072 1 92.69 220 PHE A N 1
ATOM 1679 C CA . PHE A 1 220 ? 14.82 5.84 -1.091 1 92.69 220 PHE A CA 1
ATOM 1680 C C . PHE A 1 220 ? 15.375 5.992 0.32 1 92.69 220 PHE A C 1
ATOM 1682 O O . PHE A 1 220 ? 14.68 6.461 1.221 1 92.69 220 PHE A O 1
ATOM 1689 N N . CYS A 1 221 ? 16.609 5.602 0.554 1 90.56 221 CYS A N 1
ATOM 1690 C CA . CYS A 1 221 ? 17.219 5.66 1.876 1 90.56 221 CYS A CA 1
ATOM 1691 C C . CYS A 1 221 ? 17.281 7.098 2.381 1 90.56 221 CYS A C 1
ATOM 1693 O O . CYS A 1 221 ? 16.969 7.367 3.543 1 90.56 221 CYS A O 1
ATOM 1695 N N . ASP A 1 222 ? 17.609 7.973 1.547 1 85.19 222 ASP A N 1
ATOM 1696 C CA . ASP A 1 222 ? 17.688 9.375 1.931 1 85.19 222 ASP A CA 1
ATOM 1697 C C . ASP A 1 222 ? 16.328 9.922 2.348 1 85.19 222 ASP A C 1
ATOM 1699 O O . ASP A 1 222 ? 16.203 10.578 3.385 1 85.19 222 ASP A O 1
ATOM 1703 N N . LEU A 1 223 ? 15.359 9.648 1.576 1 85.5 223 LEU A N 1
ATOM 1704 C CA . LEU A 1 223 ? 14.016 10.164 1.799 1 85.5 223 LEU A CA 1
ATOM 1705 C C . LEU A 1 223 ? 13.414 9.578 3.076 1 85.5 223 LEU A C 1
ATOM 1707 O O . LEU A 1 223 ? 12.906 10.32 3.92 1 85.5 223 LEU A O 1
ATOM 1711 N N . VAL A 1 224 ? 13.539 8.328 3.207 1 87.75 224 VAL A N 1
ATOM 1712 C CA . VAL A 1 224 ? 12.805 7.621 4.254 1 87.75 224 VAL A CA 1
ATOM 1713 C C . VAL A 1 224 ? 13.547 7.742 5.578 1 87.75 224 VAL A C 1
ATOM 1715 O O . VAL A 1 224 ? 12.945 8.039 6.613 1 87.75 224 VAL A O 1
ATOM 1718 N N . PHE A 1 225 ? 14.844 7.645 5.574 1 86.44 225 PHE A N 1
ATOM 1719 C CA . PHE A 1 225 ? 15.586 7.621 6.828 1 86.44 225 PHE A CA 1
ATOM 1720 C C . PHE A 1 225 ? 16.062 9.016 7.195 1 86.44 225 PHE A C 1
ATOM 1722 O O . PHE A 1 225 ? 16.266 9.328 8.375 1 86.44 225 PHE A O 1
ATOM 1729 N N . GLY A 1 226 ? 16.25 9.859 6.262 1 78.94 226 GLY A N 1
ATOM 1730 C CA . GLY A 1 226 ? 16.672 11.219 6.559 1 78.94 226 GLY A CA 1
ATOM 1731 C C . GLY A 1 226 ? 15.742 11.938 7.512 1 78.94 226 GLY A C 1
ATOM 1732 O O . GLY A 1 226 ? 16.188 12.5 8.516 1 78.94 226 GLY A O 1
ATOM 1733 N N . TYR A 1 227 ? 14.5 11.891 7.316 1 77.31 227 TYR A N 1
ATOM 1734 C CA . TYR A 1 227 ? 13.5 12.539 8.156 1 77.31 227 TYR A CA 1
ATOM 1735 C C . TYR A 1 227 ? 13.414 11.859 9.523 1 77.31 227 TYR A C 1
ATOM 1737 O O . TYR A 1 227 ? 13.211 12.531 10.539 1 77.31 227 TYR A O 1
ATOM 1745 N N . LYS A 1 228 ? 13.609 10.578 9.547 1 85.5 228 LYS A N 1
ATOM 1746 C CA . LYS A 1 228 ? 13.492 9.812 10.789 1 85.5 228 LYS A CA 1
ATOM 1747 C C . LYS A 1 228 ? 14.633 10.141 11.742 1 85.5 228 LYS A C 1
ATOM 1749 O O . LYS A 1 228 ? 14.445 10.172 12.961 1 85.5 228 LYS A O 1
ATOM 1754 N N . MET A 1 229 ? 15.758 10.469 11.172 1 85.12 229 MET A N 1
ATOM 1755 C CA . MET A 1 229 ? 16.922 10.781 11.992 1 85.12 229 MET A CA 1
ATOM 1756 C C . MET A 1 229 ? 16.734 12.086 12.75 1 85.12 229 MET A C 1
ATOM 1758 O O . MET A 1 229 ? 17.312 12.281 13.82 1 85.12 229 MET A O 1
ATOM 1762 N N . GLU A 1 230 ? 15.859 12.883 12.25 1 78.88 230 GLU A N 1
ATOM 1763 C CA . GLU A 1 230 ? 15.656 14.203 12.836 1 78.88 230 GLU A CA 1
ATOM 1764 C C . GLU A 1 230 ? 14.969 14.102 14.195 1 78.88 230 GLU A C 1
ATOM 1766 O O . GLU A 1 230 ? 15.109 14.992 15.039 1 78.88 230 GLU A O 1
ATOM 1771 N N . VAL A 1 231 ? 14.273 13.031 14.469 1 83.38 231 VAL A N 1
ATOM 1772 C CA . VAL A 1 231 ? 13.492 12.938 15.695 1 83.38 231 VAL A CA 1
ATOM 1773 C C . VAL A 1 231 ? 14.297 12.203 16.766 1 83.38 231 VAL A C 1
ATOM 1775 O O . VAL A 1 231 ? 13.93 12.203 17.938 1 83.38 231 VAL A O 1
ATOM 1778 N N . ILE A 1 232 ? 15.383 11.609 16.406 1 90.19 232 ILE A N 1
ATOM 1779 C CA . ILE A 1 232 ? 16.172 10.797 17.328 1 90.19 232 ILE A CA 1
ATOM 1780 C C . ILE A 1 232 ? 16.938 11.703 18.297 1 90.19 232 ILE A C 1
ATOM 1782 O O . ILE A 1 232 ? 17.625 12.625 17.875 1 90.19 232 ILE A O 1
ATOM 1786 N N . PRO A 1 233 ? 16.797 11.398 19.562 1 90.44 233 PRO A N 1
ATOM 1787 C CA . PRO A 1 233 ? 17.531 12.203 20.547 1 90.44 233 PRO A CA 1
ATOM 1788 C C . PRO A 1 233 ? 19.047 12.094 20.391 1 90.44 233 PRO A C 1
ATOM 1790 O O . PRO A 1 233 ? 19.547 11.07 19.922 1 90.44 233 PRO A O 1
ATOM 1793 N N . GLU A 1 234 ? 19.703 13.062 20.859 1 90.25 234 GLU A N 1
ATOM 1794 C CA . GLU A 1 234 ? 21.156 13.188 20.688 1 90.25 234 GLU A CA 1
ATOM 1795 C C . GLU A 1 234 ? 21.891 11.992 21.281 1 90.25 234 GLU A C 1
ATOM 1797 O O . GLU A 1 234 ? 22.859 11.508 20.703 1 90.25 234 GLU A O 1
ATOM 1802 N N . ASP A 1 235 ? 21.453 11.555 22.391 1 92.69 235 ASP A N 1
ATOM 1803 C CA . ASP A 1 235 ? 22.172 10.5 23.109 1 92.69 235 ASP A CA 1
ATOM 1804 C C . ASP A 1 235 ? 22.016 9.148 22.406 1 92.69 235 ASP A C 1
ATOM 1806 O O . ASP A 1 235 ? 22.75 8.203 22.688 1 92.69 235 ASP A O 1
ATOM 1810 N N . GLU A 1 236 ? 21.125 9.102 21.469 1 94.19 236 GLU A N 1
ATOM 1811 C CA . GLU A 1 236 ? 20.906 7.844 20.766 1 94.19 236 GLU A CA 1
ATOM 1812 C C . GLU A 1 236 ? 21.344 7.949 19.312 1 94.19 236 GLU A C 1
ATOM 1814 O O . GLU A 1 236 ? 21.203 6.992 18.547 1 94.19 236 GLU A O 1
ATOM 1819 N N . LEU A 1 237 ? 21.859 9.008 18.922 1 93.06 237 LEU A N 1
ATOM 1820 C CA . LEU A 1 237 ? 22.141 9.305 17.516 1 93.06 237 LEU A CA 1
ATOM 1821 C C . LEU A 1 237 ? 23.234 8.375 16.984 1 93.06 237 LEU A C 1
ATOM 1823 O O . LEU A 1 237 ? 23.141 7.914 15.836 1 93.06 237 LEU A O 1
ATOM 1827 N N . GLU A 1 238 ? 24.219 8.125 17.781 1 94.44 238 GLU A N 1
ATOM 1828 C CA . GLU A 1 238 ? 25.328 7.281 17.328 1 94.44 238 GLU A CA 1
ATOM 1829 C C . GLU A 1 238 ? 24.844 5.863 17.016 1 94.44 238 GLU A C 1
ATOM 1831 O O . GLU A 1 238 ? 25.188 5.301 15.977 1 94.44 238 GLU A O 1
ATOM 1836 N N . LEU A 1 239 ? 24.156 5.355 17.953 1 94.88 239 LEU A N 1
ATOM 1837 C CA . LEU A 1 239 ? 23.609 4.02 17.734 1 94.88 239 LEU A CA 1
ATOM 1838 C C . LEU A 1 239 ? 22.688 3.994 16.516 1 94.88 239 LEU A C 1
ATOM 1840 O O . LEU A 1 239 ? 22.75 3.07 15.711 1 94.88 239 LEU A O 1
ATOM 1844 N N . ALA A 1 240 ? 21.812 4.988 16.375 1 94.94 240 ALA A N 1
ATOM 1845 C CA . ALA A 1 240 ? 20.906 5.094 15.227 1 94.94 240 ALA A CA 1
ATOM 1846 C C . ALA A 1 240 ? 21.672 5.156 13.914 1 94.94 240 ALA A C 1
ATOM 1848 O O . ALA A 1 240 ? 21.281 4.539 12.922 1 94.94 240 ALA A O 1
ATOM 1849 N N . ARG A 1 241 ? 22.734 5.828 13.93 1 94.38 241 ARG A N 1
ATOM 1850 C CA . ARG A 1 241 ? 23.562 5.953 12.734 1 94.38 241 ARG A CA 1
ATOM 1851 C C . ARG A 1 241 ? 24.172 4.605 12.344 1 94.38 241 ARG A C 1
ATOM 1853 O O . ARG A 1 241 ? 24.234 4.273 11.156 1 94.38 241 ARG A O 1
ATOM 1860 N N . ARG A 1 242 ? 24.594 3.861 13.281 1 95.44 242 ARG A N 1
ATOM 1861 C CA . ARG A 1 242 ? 25.156 2.539 13.023 1 95.44 242 ARG A CA 1
ATOM 1862 C C . ARG A 1 242 ? 24.094 1.601 12.445 1 95.44 242 ARG A C 1
ATOM 1864 O O . ARG A 1 242 ? 24.359 0.864 11.5 1 95.44 242 ARG A O 1
ATOM 1871 N N . GLU A 1 243 ? 22.953 1.631 13.031 1 95 243 GLU A N 1
ATOM 1872 C CA . GLU A 1 243 ? 21.859 0.814 12.523 1 95 243 GLU A CA 1
ATOM 1873 C C . GLU A 1 243 ? 21.5 1.197 11.094 1 95 243 GLU A C 1
ATOM 1875 O O . GLU A 1 243 ? 21.344 0.328 10.234 1 95 243 GLU A O 1
ATOM 1880 N N . MET A 1 244 ? 21.453 2.479 10.914 1 93.12 244 MET A N 1
ATOM 1881 C CA . MET A 1 244 ? 21.094 2.986 9.594 1 93.12 244 MET A CA 1
ATOM 1882 C C . MET A 1 244 ? 22.125 2.551 8.555 1 93.12 244 MET A C 1
ATOM 1884 O O . MET A 1 244 ? 21.766 2.232 7.418 1 93.12 244 MET A O 1
ATOM 1888 N N . ALA A 1 245 ? 23.375 2.541 8.914 1 93.69 245 ALA A N 1
ATOM 1889 C CA . ALA A 1 245 ? 24.438 2.135 8 1 93.69 245 ALA A CA 1
ATOM 1890 C C . ALA A 1 245 ? 24.25 0.688 7.551 1 93.69 245 ALA A C 1
ATOM 1892 O O . ALA A 1 245 ? 24.375 0.378 6.363 1 93.69 245 ALA A O 1
ATOM 1893 N N . VAL A 1 246 ? 23.906 -0.143 8.453 1 95.38 246 VAL A N 1
ATOM 1894 C CA . VAL A 1 246 ? 23.703 -1.556 8.156 1 95.38 246 VAL A CA 1
ATOM 1895 C C . VAL A 1 246 ? 22.469 -1.72 7.262 1 95.38 246 VAL A C 1
ATOM 1897 O O . VAL A 1 246 ? 22.5 -2.475 6.285 1 95.38 246 VAL A O 1
ATOM 1900 N N . ILE A 1 247 ? 21.422 -1.009 7.566 1 95.75 247 ILE A N 1
ATOM 1901 C CA . ILE A 1 247 ? 20.172 -1.077 6.809 1 95.75 247 ILE A CA 1
ATOM 1902 C C . ILE A 1 247 ? 20.422 -0.616 5.371 1 95.75 247 ILE A C 1
ATOM 1904 O O . ILE A 1 247 ? 20.031 -1.299 4.422 1 95.75 247 ILE A O 1
ATOM 1908 N N . THR A 1 248 ? 21.062 0.496 5.305 1 94.69 248 THR A N 1
ATOM 1909 C CA . THR A 1 248 ? 21.328 1.083 3.994 1 94.69 248 THR A CA 1
ATOM 1910 C C . THR A 1 248 ? 22.203 0.156 3.152 1 94.69 248 THR A C 1
ATOM 1912 O O . THR A 1 248 ? 21.953 -0.021 1.957 1 94.69 248 THR A O 1
ATOM 1915 N N . GLN A 1 249 ? 23.188 -0.419 3.738 1 95.06 249 GLN A N 1
ATOM 1916 C CA . GLN A 1 249 ? 24.047 -1.361 3.035 1 95.06 249 GLN A CA 1
ATOM 1917 C C . GLN A 1 249 ? 23.25 -2.549 2.504 1 95.06 249 GLN A C 1
ATOM 1919 O O . GLN A 1 249 ? 23.453 -2.986 1.371 1 95.06 249 GLN A O 1
ATOM 1924 N N . SER A 1 250 ? 22.375 -3.006 3.311 1 95 250 SER A N 1
ATOM 1925 C CA . SER A 1 250 ? 21.547 -4.133 2.908 1 95 250 SER A CA 1
ATOM 1926 C C . SER A 1 250 ? 20.641 -3.76 1.735 1 95 250 SER A C 1
ATOM 1928 O O . SER A 1 250 ? 20.547 -4.504 0.758 1 95 250 SER A O 1
ATOM 1930 N N . ILE A 1 251 ? 19.984 -2.641 1.811 1 94.62 251 ILE A N 1
ATOM 1931 C CA . ILE A 1 251 ? 19.047 -2.182 0.794 1 94.62 251 ILE A CA 1
ATOM 1932 C C . ILE A 1 251 ? 19.797 -1.911 -0.512 1 94.62 251 ILE A C 1
ATOM 1934 O O . ILE A 1 251 ? 19.281 -2.211 -1.596 1 94.62 251 ILE A O 1
ATOM 1938 N N . GLU A 1 252 ? 21 -1.449 -0.416 1 92.94 252 GLU A N 1
ATOM 1939 C CA . GLU A 1 252 ? 21.75 -1.044 -1.601 1 92.94 252 GLU A CA 1
ATOM 1940 C C . GLU A 1 252 ? 22.547 -2.211 -2.176 1 92.94 252 GLU A C 1
ATOM 1942 O O . GLU A 1 252 ? 23.125 -2.1 -3.256 1 92.94 252 GLU A O 1
ATOM 1947 N N . SER A 1 253 ? 22.562 -3.322 -1.513 1 91.69 253 SER A N 1
ATOM 1948 C CA . SER A 1 253 ? 23.25 -4.512 -2.02 1 91.69 253 SER A CA 1
ATOM 1949 C C . SER A 1 253 ? 22.516 -5.094 -3.225 1 91.69 253 SER A C 1
ATOM 1951 O O . SER A 1 253 ? 21.344 -4.773 -3.465 1 91.69 253 SER A O 1
ATOM 1953 N N . PRO A 1 254 ? 23.234 -5.891 -3.998 1 86.88 254 PRO A N 1
ATOM 1954 C CA . PRO A 1 254 ? 22.562 -6.574 -5.098 1 86.88 254 PRO A CA 1
ATOM 1955 C C . PRO A 1 254 ? 21.375 -7.406 -4.629 1 86.88 254 PRO A C 1
ATOM 1957 O O . PRO A 1 254 ? 21.484 -8.164 -3.662 1 86.88 254 PRO A O 1
ATOM 1960 N N . GLY A 1 255 ? 20.266 -7.152 -5.258 1 87.38 255 GLY A N 1
ATOM 1961 C CA . GLY A 1 255 ? 19.062 -7.883 -4.902 1 87.38 255 GLY A CA 1
ATOM 1962 C C . GLY A 1 255 ? 18.297 -7.258 -3.748 1 87.38 255 GLY A C 1
ATOM 1963 O O . GLY A 1 255 ? 17.219 -7.723 -3.389 1 87.38 255 GLY A O 1
ATOM 1964 N N . GLY A 1 256 ? 18.891 -6.199 -3.234 1 93.69 256 GLY A N 1
ATOM 1965 C CA . GLY A 1 256 ? 18.234 -5.516 -2.137 1 93.69 256 GLY A CA 1
ATOM 1966 C C . GLY A 1 256 ? 17 -4.734 -2.576 1 93.69 256 GLY A C 1
ATOM 1967 O O . GLY A 1 256 ? 17 -4.133 -3.654 1 93.69 256 GLY A O 1
ATOM 1968 N N . TRP A 1 257 ? 15.977 -4.742 -1.708 1 94.88 257 TRP A N 1
ATOM 1969 C CA . TRP A 1 257 ? 14.742 -4.02 -1.961 1 94.88 257 TRP A CA 1
ATOM 1970 C C . TRP A 1 257 ? 14.148 -3.479 -0.662 1 94.88 257 TRP A C 1
ATOM 1972 O O . TRP A 1 257 ? 14.258 -4.117 0.388 1 94.88 257 TRP A O 1
ATOM 1982 N N . ALA A 1 258 ? 13.555 -2.34 -0.735 1 96.88 258 ALA A N 1
ATOM 1983 C CA . ALA A 1 258 ? 12.773 -1.798 0.375 1 96.88 258 ALA A CA 1
ATOM 1984 C C . ALA A 1 258 ? 11.594 -0.976 -0.135 1 96.88 258 ALA A C 1
ATOM 1986 O O . ALA A 1 258 ? 11.633 -0.445 -1.247 1 96.88 258 ALA A O 1
ATOM 1987 N N . GLY A 1 259 ? 10.547 -0.962 0.644 1 96.38 259 GLY A N 1
ATOM 1988 C CA . GLY A 1 259 ? 9.375 -0.169 0.32 1 96.38 259 GLY A CA 1
ATOM 1989 C C . GLY A 1 259 ? 8.609 0.294 1.546 1 96.38 259 GLY A C 1
ATOM 1990 O O . GLY A 1 259 ? 8.688 -0.33 2.605 1 96.38 259 GLY A O 1
ATOM 1991 N N . ILE A 1 260 ? 7.922 1.384 1.378 1 96.88 260 ILE A N 1
ATOM 1992 C CA . ILE A 1 260 ? 7.043 1.909 2.416 1 96.88 260 ILE A CA 1
ATOM 1993 C C . ILE A 1 260 ? 5.707 2.324 1.8 1 96.88 260 ILE A C 1
ATOM 1995 O O . ILE A 1 260 ? 5.668 2.869 0.694 1 96.88 260 ILE A O 1
ATOM 1999 N N . GLY A 1 261 ? 4.652 1.977 2.479 1 97.25 261 GLY A N 1
ATOM 2000 C CA . GLY A 1 261 ? 3.33 2.43 2.072 1 97.25 261 GLY A CA 1
ATOM 2001 C C . GLY A 1 261 ? 2.977 3.801 2.617 1 97.25 261 GLY A C 1
ATOM 2002 O O . GLY A 1 261 ? 3.02 4.023 3.83 1 97.25 261 GLY A O 1
ATOM 2003 N N . VAL A 1 262 ? 2.643 4.691 1.73 1 97.56 262 VAL A N 1
ATOM 2004 C CA . VAL A 1 262 ? 2.197 6.027 2.111 1 97.56 262 VAL A CA 1
ATOM 2005 C C . VAL A 1 262 ? 0.679 6.121 1.986 1 97.56 262 VAL A C 1
ATOM 2007 O O . VAL A 1 262 ? 0.127 5.941 0.899 1 97.56 262 VAL A O 1
ATOM 2010 N N . PHE A 1 263 ? 0.057 6.461 3.055 1 98.19 263 PHE A N 1
ATOM 2011 C CA . PHE A 1 263 ? -1.398 6.527 3.088 1 98.19 263 PHE A CA 1
ATOM 2012 C C . PHE A 1 263 ? -1.893 7.859 2.541 1 98.19 263 PHE A C 1
ATOM 2014 O O . PHE A 1 263 ? -1.312 8.906 2.83 1 98.19 263 PHE A O 1
ATOM 2021 N N . PHE A 1 264 ? -2.898 7.844 1.734 1 98.38 264 PHE A N 1
ATOM 2022 C CA . PHE A 1 264 ? -3.736 8.984 1.383 1 98.38 264 PHE A CA 1
ATOM 2023 C C . PHE A 1 264 ? -5.172 8.766 1.847 1 98.38 264 PHE A C 1
ATOM 2025 O O . PHE A 1 264 ? -5.871 7.895 1.329 1 98.38 264 PHE A O 1
ATOM 2032 N N . VAL A 1 265 ? -5.578 9.508 2.822 1 98.62 265 VAL A N 1
ATOM 2033 C CA . VAL A 1 265 ? -6.914 9.359 3.391 1 98.62 265 VAL A CA 1
ATOM 2034 C C . VAL A 1 265 ? -7.664 10.688 3.305 1 98.62 265 VAL A C 1
ATOM 2036 O O . VAL A 1 265 ? -7.176 11.719 3.789 1 98.62 265 VAL A O 1
ATOM 2039 N N . SER A 1 266 ? -8.82 10.68 2.674 1 98.5 266 SER A N 1
ATOM 2040 C CA . SER A 1 266 ? -9.57 11.914 2.494 1 98.5 266 SER A CA 1
ATOM 2041 C C . SER A 1 266 ? -10.992 11.781 3.025 1 98.5 266 SER A C 1
ATOM 2043 O O . SER A 1 266 ? -11.516 10.672 3.137 1 98.5 266 SER A O 1
ATOM 2045 N N . GLY A 1 267 ? -11.523 12.828 3.436 1 98.25 267 GLY A N 1
ATOM 2046 C CA . GLY A 1 267 ? -12.898 12.93 3.898 1 98.25 267 GLY A CA 1
ATOM 2047 C C . GLY A 1 267 ? -13.578 14.227 3.48 1 98.25 267 GLY A C 1
ATOM 2048 O O . GLY A 1 267 ? -12.906 15.227 3.234 1 98.25 267 GLY A O 1
ATOM 2049 N N . GLU A 1 268 ? -14.875 14.188 3.412 1 98.19 268 GLU A N 1
ATOM 2050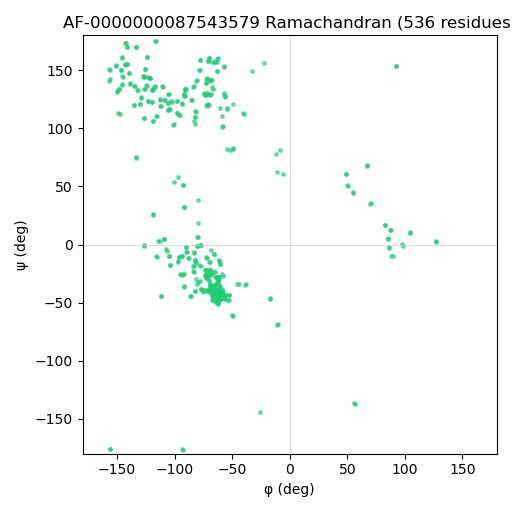 C CA . GLU A 1 268 ? -15.672 15.312 2.938 1 98.19 268 GLU A CA 1
ATOM 2051 C C . GLU A 1 268 ? -16.469 15.938 4.078 1 98.19 268 GLU A C 1
ATOM 2053 O O . GLU A 1 268 ? -17 15.234 4.934 1 98.19 268 GLU A O 1
ATOM 2058 N N . LYS A 1 269 ? -16.469 17.234 4.098 1 97.75 269 LYS A N 1
ATOM 2059 C CA . LYS A 1 269 ? -17.422 17.906 4.965 1 97.75 269 LYS A CA 1
ATOM 2060 C C . LYS A 1 269 ? -18.844 17.797 4.414 1 97.75 269 LYS A C 1
ATOM 2062 O O . LYS A 1 269 ? -19.109 18.219 3.285 1 97.75 269 LYS A O 1
ATOM 2067 N N . GLN A 1 270 ? -19.656 17.203 5.203 1 92.06 270 GLN A N 1
ATOM 2068 C CA . GLN A 1 270 ? -21.047 17.031 4.789 1 92.06 270 GLN A CA 1
ATOM 2069 C C . GLN A 1 270 ? -21.891 18.203 5.246 1 92.06 270 GLN A C 1
ATOM 2071 O O . GLN A 1 270 ? -21.578 18.859 6.242 1 92.06 270 GLN A O 1
ATOM 2076 N N . MET B 1 1 ? 5.508 -38.969 -13.039 1 24.27 1 MET B N 1
ATOM 2077 C CA . MET B 1 1 ? 6.219 -37.844 -12.422 1 24.27 1 MET B CA 1
ATOM 2078 C C . MET B 1 1 ? 5.324 -37.094 -11.422 1 24.27 1 MET B C 1
ATOM 2080 O O . MET B 1 1 ? 4.23 -36.656 -11.773 1 24.27 1 MET B O 1
ATOM 2084 N N . VAL B 1 2 ? 5.469 -37.438 -10.227 1 28.83 2 VAL B N 1
ATOM 2085 C CA . VAL B 1 2 ? 4.617 -37 -9.117 1 28.83 2 VAL B CA 1
ATOM 2086 C C . VAL B 1 2 ? 4.621 -35.5 -9.008 1 28.83 2 VAL B C 1
ATOM 2088 O O . VAL B 1 2 ? 5.684 -34.875 -8.898 1 28.83 2 VAL B O 1
ATOM 2091 N N . LEU B 1 3 ? 3.561 -34.844 -9.484 1 35.56 3 LEU B N 1
ATOM 2092 C CA . LEU B 1 3 ? 3.381 -33.406 -9.359 1 35.56 3 LEU B CA 1
ATOM 2093 C C . LEU B 1 3 ? 3.611 -32.969 -7.926 1 35.56 3 LEU B C 1
ATOM 2095 O O . LEU B 1 3 ? 2.883 -33.344 -7.016 1 35.56 3 LEU B O 1
ATOM 2099 N N . ILE B 1 4 ? 4.875 -32.75 -7.516 1 36.56 4 ILE B N 1
ATOM 2100 C CA . ILE B 1 4 ? 5.188 -32.219 -6.195 1 36.56 4 ILE B CA 1
ATOM 2101 C C . ILE B 1 4 ? 4.43 -30.906 -5.977 1 36.56 4 ILE B C 1
ATOM 2103 O O . ILE B 1 4 ? 4.691 -29.906 -6.656 1 36.56 4 ILE B O 1
ATOM 2107 N N . VAL B 1 5 ? 3.137 -31.016 -5.578 1 44.44 5 VAL B N 1
ATOM 2108 C CA . VAL B 1 5 ? 2.307 -29.844 -5.301 1 44.44 5 VAL B CA 1
ATOM 2109 C C . VAL B 1 5 ? 2.562 -29.344 -3.881 1 44.44 5 VAL B C 1
ATOM 2111 O O . VAL B 1 5 ? 2.598 -30.141 -2.938 1 44.44 5 VAL B O 1
ATOM 2114 N N . ASP B 1 6 ? 3.275 -28.234 -3.787 1 44.88 6 ASP B N 1
ATOM 2115 C CA . ASP B 1 6 ? 3.465 -27.656 -2.463 1 44.88 6 ASP B CA 1
ATOM 2116 C C . ASP B 1 6 ? 2.184 -27.75 -1.636 1 44.88 6 ASP B C 1
ATOM 2118 O O . ASP B 1 6 ? 1.109 -27.359 -2.107 1 44.88 6 ASP B O 1
ATOM 2122 N N . GLU B 1 7 ? 2.238 -28.578 -0.581 1 44.22 7 GLU B N 1
ATOM 2123 C CA . GLU B 1 7 ? 1.103 -28.812 0.303 1 44.22 7 GLU B CA 1
ATOM 2124 C C . GLU B 1 7 ? 0.398 -27.516 0.669 1 44.22 7 GLU B C 1
ATOM 2126 O O . GLU B 1 7 ? -0.819 -27.5 0.864 1 44.22 7 GLU B O 1
ATOM 2131 N N . SER B 1 8 ? 1.23 -26.547 0.757 1 41.5 8 SER B N 1
ATOM 2132 C CA . SER B 1 8 ? 0.683 -25.25 1.147 1 41.5 8 SER B CA 1
ATOM 2133 C C . SER B 1 8 ? -0.347 -24.75 0.137 1 41.5 8 SER B C 1
ATOM 2135 O O . SER B 1 8 ? -1.254 -24 0.486 1 41.5 8 SER B O 1
ATOM 2137 N N . TYR B 1 9 ? 0.05 -25.141 -1.015 1 42.81 9 TYR B N 1
ATOM 2138 C CA . TYR B 1 9 ? -0.891 -24.766 -2.062 1 42.81 9 TYR B CA 1
ATOM 2139 C C . TYR B 1 9 ? -2.062 -25.734 -2.123 1 42.81 9 TYR B C 1
ATOM 2141 O O . TYR B 1 9 ? -3.146 -25.375 -2.596 1 42.81 9 TYR B O 1
ATOM 2149 N N . GLN B 1 10 ? -1.531 -27.047 -1.771 1 40.88 10 GLN B N 1
ATOM 2150 C CA . GLN B 1 10 ? -2.531 -28.094 -1.869 1 40.88 10 GLN B CA 1
ATOM 2151 C C . GLN B 1 10 ? -3.555 -28 -0.741 1 40.88 10 GLN B C 1
ATOM 2153 O O . GLN B 1 10 ? -4.457 -28.828 -0.639 1 40.88 10 GLN B O 1
ATOM 2158 N N . LEU B 1 11 ? -2.967 -27.484 0.2 1 39.38 11 LEU B N 1
ATOM 2159 C CA . LEU B 1 11 ? -3.803 -27.641 1.385 1 39.38 11 LEU B CA 1
ATOM 2160 C C . LEU B 1 11 ? -5.273 -27.766 1.001 1 39.38 11 LEU B C 1
ATOM 2162 O O . LEU B 1 11 ? -5.645 -27.484 -0.141 1 39.38 11 LEU B O 1
ATOM 2166 N N . GLY B 1 12 ? -6.211 -27.188 1.828 1 34.62 12 GLY B N 1
ATOM 2167 C CA . GLY B 1 12 ? -7.559 -27.734 1.955 1 34.62 12 GLY B CA 1
ATOM 2168 C C . GLY B 1 12 ? -8.305 -27.781 0.637 1 34.62 12 GLY B C 1
ATOM 2169 O O . GLY B 1 12 ? -8.078 -26.953 -0.246 1 34.62 12 GLY B O 1
ATOM 2170 N N . THR B 1 13 ? -8.578 -29.047 0.026 1 36.44 13 THR B N 1
ATOM 2171 C CA . THR B 1 13 ? -9.992 -29.234 -0.29 1 36.44 13 THR B CA 1
ATOM 2172 C C . THR B 1 13 ? -10.836 -28.109 0.316 1 36.44 13 THR B C 1
ATOM 2174 O O . THR B 1 13 ? -10.727 -27.828 1.511 1 36.44 13 THR B O 1
ATOM 2177 N N . PHE B 1 14 ? -10.898 -26.953 -0.352 1 36.12 14 PHE B N 1
ATOM 2178 C CA . PHE B 1 14 ? -11.852 -25.969 0.136 1 36.12 14 PHE B CA 1
ATOM 2179 C C . PHE B 1 14 ? -12.789 -26.594 1.163 1 36.12 14 PHE B C 1
ATOM 2181 O O . PHE B 1 14 ? -13.633 -27.422 0.821 1 36.12 14 PHE B O 1
ATOM 2188 N N . ARG B 1 15 ? -12.289 -27.062 2.271 1 38.41 15 ARG B N 1
ATOM 2189 C CA . ARG B 1 15 ? -13.25 -27.688 3.172 1 38.41 15 ARG B CA 1
ATOM 2190 C C . ARG B 1 15 ? -14.68 -27.406 2.719 1 38.41 15 ARG B C 1
ATOM 2192 O O . ARG B 1 15 ? -15.523 -28.312 2.715 1 38.41 15 ARG B O 1
ATOM 2199 N N . ASP B 1 16 ? -15.078 -26.109 2.863 1 40.81 16 ASP B N 1
ATOM 2200 C CA . ASP B 1 16 ? -16.359 -25.766 2.24 1 40.81 16 ASP B CA 1
ATOM 2201 C C . ASP B 1 16 ? -16.156 -25.141 0.864 1 40.81 16 ASP B C 1
ATOM 2203 O O . ASP B 1 16 ? -16.141 -23.922 0.73 1 40.81 16 ASP B O 1
ATOM 2207 N N . ASN B 1 17 ? -15.492 -25.859 -0.044 1 47.09 17 ASN B N 1
ATOM 2208 C CA . ASN B 1 17 ? -15.25 -25.547 -1.446 1 47.09 17 ASN B CA 1
ATOM 2209 C C . ASN B 1 17 ? -16.203 -24.453 -1.948 1 47.09 17 ASN B C 1
ATOM 2211 O O . ASN B 1 17 ? -15.773 -23.516 -2.615 1 47.09 17 ASN B O 1
ATOM 2215 N N . GLU B 1 18 ? -17.312 -24.797 -1.543 1 48.19 18 GLU B N 1
ATOM 2216 C CA . GLU B 1 18 ? -18.328 -23.859 -2.01 1 48.19 18 GLU B CA 1
ATOM 2217 C C . GLU B 1 18 ? -18.109 -22.469 -1.422 1 48.19 18 GLU B C 1
ATOM 2219 O O . GLU B 1 18 ? -18.234 -21.469 -2.127 1 48.19 18 GLU B O 1
ATOM 2224 N N . ASP B 1 19 ? -17.734 -22.438 -0.21 1 51.06 19 ASP B N 1
ATOM 2225 C CA . ASP B 1 19 ? -17.562 -21.141 0.439 1 51.06 19 ASP B CA 1
ATOM 2226 C C . ASP B 1 19 ? -16.297 -20.438 -0.055 1 51.06 19 ASP B C 1
ATOM 2228 O O . ASP B 1 19 ? -16.297 -19.234 -0.259 1 51.06 19 ASP B O 1
ATOM 2232 N N . SER B 1 20 ? -15.273 -21.203 -0.245 1 52.34 20 SER B N 1
ATOM 2233 C CA . SER B 1 20 ? -14.047 -20.625 -0.792 1 52.34 20 SER B CA 1
ATOM 2234 C C . SER B 1 20 ? -14.258 -20.094 -2.201 1 52.34 20 SER B C 1
ATOM 2236 O O . SER B 1 20 ? -13.797 -19 -2.533 1 52.34 20 SER B O 1
ATOM 2238 N N . LEU B 1 21 ? -14.953 -20.953 -2.918 1 52.19 21 LEU B N 1
ATOM 2239 C CA . LEU B 1 21 ? -15.289 -20.547 -4.277 1 52.19 21 LEU B CA 1
ATOM 2240 C C . LEU B 1 21 ? -16.141 -19.297 -4.27 1 52.19 21 LEU B C 1
ATOM 2242 O O . LEU B 1 21 ? -15.953 -18.391 -5.094 1 52.19 21 LEU B O 1
ATOM 2246 N N . ARG B 1 22 ? -17.062 -19.219 -3.303 1 53.09 22 ARG B N 1
ATOM 2247 C CA . ARG B 1 22 ? -17.938 -18.062 -3.184 1 53.09 22 ARG B CA 1
ATOM 2248 C C . ARG B 1 22 ? -17.141 -16.797 -2.855 1 53.09 22 ARG B C 1
ATOM 2250 O O . ARG B 1 22 ? -17.406 -15.734 -3.42 1 53.09 22 ARG B O 1
ATOM 2257 N N . ARG B 1 23 ? -16.281 -17.031 -2.021 1 52.78 23 ARG B N 1
ATOM 2258 C CA . ARG B 1 23 ? -15.469 -15.891 -1.626 1 52.78 23 ARG B CA 1
ATOM 2259 C C . ARG B 1 23 ? -14.617 -15.398 -2.789 1 52.78 23 ARG B C 1
ATOM 2261 O O . ARG B 1 23 ? -14.484 -14.195 -3.006 1 52.78 23 ARG B O 1
ATOM 2268 N N . LEU B 1 24 ? -14.055 -16.359 -3.389 1 54.41 24 LEU B N 1
ATOM 2269 C CA . LEU B 1 24 ? -13.219 -16.016 -4.531 1 54.41 24 LEU B CA 1
ATOM 2270 C C . LEU B 1 24 ? -14.039 -15.367 -5.637 1 54.41 24 LEU B C 1
ATOM 2272 O O . LEU B 1 24 ? -13.539 -14.484 -6.344 1 54.41 24 LEU B O 1
ATOM 2276 N N . LYS B 1 25 ? -15.289 -15.758 -5.617 1 53.34 25 LYS B N 1
ATOM 2277 C CA . LYS B 1 25 ? -16.219 -15.227 -6.609 1 53.34 25 LYS B CA 1
ATOM 2278 C C . LYS B 1 25 ? -16.734 -13.852 -6.199 1 53.34 25 LYS B C 1
ATOM 2280 O O . LYS B 1 25 ? -17.094 -13.031 -7.051 1 53.34 25 LYS B O 1
ATOM 2285 N N . SER B 1 26 ? -16.781 -13.672 -4.863 1 54.31 26 SER B N 1
ATOM 2286 C CA . SER B 1 26 ? -17.344 -12.414 -4.375 1 54.31 26 SER B CA 1
ATOM 2287 C C . SER B 1 26 ? -16.328 -11.281 -4.465 1 54.31 26 SER B C 1
ATOM 2289 O O . SER B 1 26 ? -16.625 -10.148 -4.094 1 54.31 26 SER B O 1
ATOM 2291 N N . GLN B 1 27 ? -15.617 -11.344 -5.512 1 56.81 27 GLN B N 1
ATOM 2292 C CA . GLN B 1 27 ? -14.719 -10.211 -5.672 1 56.81 27 GLN B CA 1
ATOM 2293 C C . GLN B 1 27 ? -15.5 -8.898 -5.773 1 56.81 27 GLN B C 1
ATOM 2295 O O . GLN B 1 27 ? -16.531 -8.836 -6.457 1 56.81 27 GLN B O 1
ATOM 2300 N N . ALA B 1 28 ? -15.227 -7.984 -4.738 1 63.41 28 ALA B N 1
ATOM 2301 C CA . ALA B 1 28 ? -15.836 -6.664 -4.852 1 63.41 28 ALA B CA 1
ATOM 2302 C C . ALA B 1 28 ? -15.484 -6.008 -6.188 1 63.41 28 ALA B C 1
ATOM 2304 O O . ALA B 1 28 ? -14.312 -5.93 -6.559 1 63.41 28 ALA B O 1
ATOM 2305 N N . GLY B 1 29 ? -16.484 -5.766 -7.004 1 75.12 29 GLY B N 1
ATOM 2306 C CA . GLY B 1 29 ? -16.328 -5.184 -8.328 1 75.12 29 GLY B CA 1
ATOM 2307 C C . GLY B 1 29 ? -15.273 -4.102 -8.391 1 75.12 29 GLY B C 1
ATOM 2308 O O . GLY B 1 29 ? -14.438 -4.094 -9.297 1 75.12 29 GLY B O 1
ATOM 2309 N N . ILE B 1 30 ? -15.195 -3.393 -7.34 1 80.56 30 ILE B N 1
ATOM 2310 C CA . ILE B 1 30 ? -14.273 -2.26 -7.379 1 80.56 30 ILE B CA 1
ATOM 2311 C C . ILE B 1 30 ? -12.844 -2.754 -7.215 1 80.56 30 ILE B C 1
ATOM 2313 O O . ILE B 1 30 ? -11.93 -2.279 -7.898 1 80.56 30 ILE B O 1
ATOM 2317 N N . ALA B 1 31 ? -12.641 -3.73 -6.371 1 88.38 31 ALA B N 1
ATOM 2318 C CA . ALA B 1 31 ? -11.305 -4.273 -6.164 1 88.38 31 ALA B CA 1
ATOM 2319 C C . ALA B 1 31 ? -10.781 -4.949 -7.43 1 88.38 31 ALA B C 1
ATOM 2321 O O . ALA B 1 31 ? -9.594 -4.84 -7.754 1 88.38 31 ALA B O 1
ATOM 2322 N N . LEU B 1 32 ? -11.641 -5.551 -8.164 1 89.69 32 LEU B N 1
ATOM 2323 C CA . LEU B 1 32 ? -11.266 -6.219 -9.406 1 89.69 32 LEU B CA 1
ATOM 2324 C C . LEU B 1 32 ? -10.883 -5.199 -10.477 1 89.69 32 LEU B C 1
ATOM 2326 O O . LEU B 1 32 ? -9.898 -5.391 -11.195 1 89.69 32 LEU B O 1
ATOM 2330 N N . ASP B 1 33 ? -11.641 -4.105 -10.539 1 90.38 33 ASP B N 1
ATOM 2331 C CA . ASP B 1 33 ? -11.312 -3.041 -11.477 1 90.38 33 ASP B CA 1
ATOM 2332 C C . ASP B 1 33 ? -9.93 -2.463 -11.195 1 90.38 33 ASP B C 1
ATOM 2334 O O . ASP B 1 33 ? -9.141 -2.262 -12.117 1 90.38 33 ASP B O 1
ATOM 2338 N N . LEU B 1 34 ? -9.711 -2.256 -9.945 1 92.25 34 LEU B N 1
ATOM 2339 C CA . LEU B 1 34 ? -8.422 -1.69 -9.555 1 92.25 34 LEU B CA 1
ATOM 2340 C C . LEU B 1 34 ? -7.293 -2.686 -9.797 1 92.25 34 LEU B C 1
ATOM 2342 O O . LEU B 1 34 ? -6.188 -2.295 -10.18 1 92.25 34 LEU B O 1
ATOM 2346 N N . GLU B 1 35 ? -7.566 -3.969 -9.555 1 95.12 35 GLU B N 1
ATOM 2347 C CA . GLU B 1 35 ? -6.586 -5.004 -9.867 1 95.12 35 GLU B CA 1
ATOM 2348 C C . GLU B 1 35 ? -6.203 -4.969 -11.344 1 95.12 35 GLU B C 1
ATOM 2350 O O . GLU B 1 35 ? -5.02 -5.023 -11.688 1 95.12 35 GLU B O 1
ATOM 2355 N N . PHE B 1 36 ? -7.121 -4.809 -12.234 1 95.75 36 PHE B N 1
ATOM 2356 C CA . PHE B 1 36 ? -6.844 -4.824 -13.664 1 95.75 36 PHE B CA 1
ATOM 2357 C C . PHE B 1 36 ? -6.148 -3.541 -14.094 1 95.75 36 PHE B C 1
ATOM 2359 O O . PHE B 1 36 ? -5.418 -3.527 -15.086 1 95.75 36 PHE B O 1
ATOM 2366 N N . ASP B 1 37 ? -6.375 -2.436 -13.328 1 93.81 37 ASP B N 1
ATOM 2367 C CA . ASP B 1 37 ? -5.555 -1.252 -13.57 1 93.81 37 ASP B CA 1
ATOM 2368 C C . ASP B 1 37 ? -4.082 -1.544 -13.312 1 93.81 37 ASP B C 1
ATOM 2370 O O . ASP B 1 37 ? -3.215 -1.128 -14.086 1 93.81 37 ASP B O 1
ATOM 2374 N N . HIS B 1 38 ? -3.826 -2.285 -12.273 1 96.88 38 HIS B N 1
ATOM 2375 C CA . HIS B 1 38 ? -2.451 -2.648 -11.953 1 96.88 38 HIS B CA 1
ATOM 2376 C C . HIS B 1 38 ? -1.88 -3.615 -12.984 1 96.88 38 HIS B C 1
ATOM 2378 O O . HIS B 1 38 ? -0.697 -3.541 -13.328 1 96.88 38 HIS B O 1
ATOM 2384 N N . LEU B 1 39 ? -2.707 -4.527 -13.5 1 98 39 LEU B N 1
ATOM 2385 C CA . LEU B 1 39 ? -2.25 -5.465 -14.516 1 98 39 LEU B CA 1
ATOM 2386 C C . LEU B 1 39 ? -1.898 -4.73 -15.812 1 98 39 LEU B C 1
ATOM 2388 O O . LEU B 1 39 ? -0.902 -5.051 -16.453 1 98 39 LEU B O 1
ATOM 2392 N N . ARG B 1 40 ? -2.713 -3.734 -16.172 1 96.5 40 ARG B N 1
ATOM 2393 C CA . ARG B 1 40 ? -2.422 -2.938 -17.359 1 96.5 40 ARG B CA 1
ATOM 2394 C C . ARG B 1 40 ? -1.112 -2.174 -17.203 1 96.5 40 ARG B C 1
ATOM 2396 O O . ARG B 1 40 ? -0.296 -2.131 -18.125 1 96.5 40 ARG B O 1
ATOM 2403 N N . GLN B 1 41 ? -0.958 -1.661 -16.031 1 94 41 GLN B N 1
ATOM 2404 C CA . GLN B 1 41 ? 0.284 -0.95 -15.742 1 94 41 GLN B CA 1
ATOM 2405 C C . GLN B 1 41 ? 1.482 -1.894 -15.789 1 94 41 GLN B C 1
ATOM 2407 O O . GLN B 1 41 ? 2.586 -1.484 -16.156 1 94 41 GLN B O 1
ATOM 2412 N N . ALA B 1 42 ? 1.218 -3.141 -15.5 1 97.25 42 ALA B N 1
ATOM 2413 C CA . ALA B 1 42 ? 2.277 -4.145 -15.5 1 97.25 42 ALA B CA 1
ATOM 2414 C C . ALA B 1 42 ? 2.568 -4.641 -16.906 1 97.25 42 ALA B C 1
ATOM 2416 O O . ALA B 1 42 ? 3.561 -5.332 -17.141 1 97.25 42 ALA B O 1
ATOM 2417 N N . GLY B 1 43 ? 1.67 -4.367 -17.891 1 97.25 43 GLY B N 1
ATOM 2418 C CA . GLY B 1 43 ? 1.985 -4.699 -19.266 1 97.25 43 GLY B CA 1
ATOM 2419 C C . GLY B 1 43 ? 0.915 -5.535 -19.938 1 97.25 43 GLY B C 1
ATOM 2420 O O . GLY B 1 43 ? 1.062 -5.93 -21.094 1 97.25 43 GLY B O 1
ATOM 2421 N N . LEU B 1 44 ? -0.179 -5.805 -19.188 1 98.44 44 LEU B N 1
ATOM 2422 C CA . LEU B 1 44 ? -1.266 -6.543 -19.828 1 98.44 44 LEU B CA 1
ATOM 2423 C C . LEU B 1 44 ? -1.978 -5.68 -20.859 1 98.44 44 LEU B C 1
ATOM 2425 O O . LEU B 1 44 ? -2.477 -4.598 -20.531 1 98.44 44 LEU B O 1
ATOM 2429 N N . THR B 1 45 ? -1.979 -6.129 -22.094 1 96.44 45 THR B N 1
ATOM 2430 C CA . THR B 1 45 ? -2.666 -5.426 -23.172 1 96.44 45 THR B CA 1
ATOM 2431 C C . THR B 1 45 ? -3.496 -6.398 -24 1 96.44 45 THR B C 1
ATOM 2433 O O . THR B 1 45 ? -3.404 -7.613 -23.828 1 96.44 45 THR B O 1
ATOM 2436 N N . GLN B 1 46 ? -4.262 -5.879 -24.812 1 96.88 46 GLN B N 1
ATOM 2437 C CA . GLN B 1 46 ? -5.141 -6.676 -25.672 1 96.88 46 GLN B CA 1
ATOM 2438 C C . GLN B 1 46 ? -4.344 -7.473 -26.688 1 96.88 46 GLN B C 1
ATOM 2440 O O . GLN B 1 46 ? -3.336 -6.988 -27.219 1 96.88 46 GLN B O 1
ATOM 2445 N N . GLY B 1 47 ? -4.793 -8.68 -26.922 1 97.12 47 GLY B N 1
ATOM 2446 C CA . GLY B 1 47 ? -4.293 -9.453 -28.062 1 97.12 47 GLY B CA 1
ATOM 2447 C C . GLY B 1 47 ? -3.018 -10.211 -27.734 1 97.12 47 GLY B C 1
ATOM 2448 O O . GLY B 1 47 ? -2.445 -10.867 -28.609 1 97.12 47 GLY B O 1
ATOM 2449 N N . GLN B 1 48 ? -2.605 -10.172 -26.531 1 98.38 48 GLN B N 1
ATOM 2450 C CA . GLN B 1 48 ? -1.382 -10.859 -26.125 1 98.38 48 GLN B CA 1
ATOM 2451 C C . GLN B 1 48 ? -1.622 -12.352 -25.969 1 98.38 48 GLN B C 1
ATOM 2453 O O . GLN B 1 48 ? -2.766 -12.797 -25.828 1 98.38 48 GLN B O 1
ATOM 2458 N N . ARG B 1 49 ? -0.514 -13.164 -26.031 1 98.38 49 ARG B N 1
ATOM 2459 C CA . ARG B 1 49 ? -0.521 -14.531 -25.516 1 98.38 49 ARG B CA 1
ATOM 2460 C C . ARG B 1 49 ? -0.303 -14.547 -24.016 1 98.38 49 ARG B C 1
ATOM 2462 O O . ARG B 1 49 ? 0.778 -14.203 -23.531 1 98.38 49 ARG B O 1
ATOM 2469 N N . VAL B 1 50 ? -1.348 -14.977 -23.266 1 98.44 50 VAL B N 1
ATOM 2470 C CA . VAL B 1 50 ? -1.342 -14.781 -21.828 1 98.44 50 VAL B CA 1
ATOM 2471 C C . VAL B 1 50 ? -1.347 -16.141 -21.109 1 98.44 50 VAL B C 1
ATOM 2473 O O . VAL B 1 50 ? -2.064 -17.047 -21.516 1 98.44 50 VAL B O 1
ATOM 2476 N N . LEU B 1 51 ? -0.518 -16.234 -20.094 1 97.75 51 LEU B N 1
ATOM 2477 C CA . LEU B 1 51 ? -0.464 -17.406 -19.219 1 97.75 51 LEU B CA 1
ATOM 2478 C C . LEU B 1 51 ? -0.957 -17.047 -17.812 1 97.75 51 LEU B C 1
ATOM 2480 O O . LEU B 1 51 ? -0.406 -16.156 -17.172 1 97.75 51 LEU B O 1
ATOM 2484 N N . ASP B 1 52 ? -2.008 -17.688 -17.375 1 97.38 52 ASP B N 1
ATOM 2485 C CA . ASP B 1 52 ? -2.486 -17.578 -16 1 97.38 52 ASP B CA 1
ATOM 2486 C C . ASP B 1 52 ? -1.945 -18.719 -15.148 1 97.38 52 ASP B C 1
ATOM 2488 O O . ASP B 1 52 ? -2.369 -19.875 -15.297 1 97.38 52 ASP B O 1
ATOM 2492 N N . VAL B 1 53 ? -1.056 -18.375 -14.211 1 95.38 53 VAL B N 1
ATOM 2493 C CA . VAL B 1 53 ? -0.344 -19.344 -13.391 1 95.38 53 VAL B CA 1
ATOM 2494 C C . VAL B 1 53 ? -1.047 -19.484 -12.039 1 95.38 53 VAL B C 1
ATOM 2496 O O . VAL B 1 53 ? -1.132 -18.531 -11.266 1 95.38 53 VAL B O 1
ATOM 2499 N N . GLY B 1 54 ? -1.409 -20.719 -11.742 1 93.44 54 GLY B N 1
ATOM 2500 C CA . GLY B 1 54 ? -2.23 -20.891 -10.555 1 93.44 54 GLY B CA 1
ATOM 2501 C C . GLY B 1 54 ? -3.615 -20.281 -10.695 1 93.44 54 GLY B C 1
ATOM 2502 O O . GLY B 1 54 ? -4 -19.406 -9.906 1 93.44 54 GLY B O 1
ATOM 2503 N N . CYS B 1 55 ? -4.43 -20.844 -11.555 1 93.31 55 CYS B N 1
ATOM 2504 C CA . CYS B 1 55 ? -5.648 -20.172 -11.992 1 93.31 55 CYS B CA 1
ATOM 2505 C C . CYS B 1 55 ? -6.77 -20.359 -10.977 1 93.31 55 CYS B C 1
ATOM 2507 O O . CYS B 1 55 ? -7.789 -19.656 -11.039 1 93.31 55 CYS B O 1
ATOM 2509 N N . GLY B 1 56 ? -6.641 -21.281 -9.992 1 88.75 56 GLY B N 1
ATOM 2510 C CA . GLY B 1 56 ? -7.707 -21.5 -9.031 1 88.75 56 GLY B CA 1
ATOM 2511 C C . GLY B 1 56 ? -9.031 -21.859 -9.68 1 88.75 56 GLY B C 1
ATOM 2512 O O . GLY B 1 56 ? -9.086 -22.688 -10.586 1 88.75 56 GLY B O 1
ATOM 2513 N N . PRO B 1 57 ? -10.094 -21.281 -9.195 1 86.25 57 PRO B N 1
ATOM 2514 C CA . PRO B 1 57 ? -11.406 -21.609 -9.75 1 86.25 57 PRO B CA 1
ATOM 2515 C C . PRO B 1 57 ? -11.703 -20.875 -11.055 1 86.25 57 PRO B C 1
ATOM 2517 O O . PRO B 1 57 ? -12.844 -20.859 -11.516 1 86.25 57 PRO B O 1
ATOM 2520 N N . GLY B 1 58 ? -10.773 -20.188 -11.578 1 92.31 58 GLY B N 1
ATOM 2521 C CA . GLY B 1 58 ? -10.852 -19.688 -12.938 1 92.31 58 GLY B CA 1
ATOM 2522 C C . GLY B 1 58 ? -11.531 -18.328 -13.031 1 92.31 58 GLY B C 1
ATOM 2523 O O . GLY B 1 58 ? -11.82 -17.844 -14.125 1 92.31 58 GLY B O 1
ATOM 2524 N N . ILE B 1 59 ? -11.742 -17.641 -11.914 1 88.69 59 ILE B N 1
ATOM 2525 C CA . ILE B 1 59 ? -12.422 -16.344 -11.914 1 88.69 59 ILE B CA 1
ATOM 2526 C C . ILE B 1 59 ? -11.547 -15.312 -12.625 1 88.69 59 ILE B C 1
ATOM 2528 O O . ILE B 1 59 ? -12.016 -14.609 -13.516 1 88.69 59 ILE B O 1
ATOM 2532 N N . ILE B 1 60 ? -10.328 -15.266 -12.281 1 93.75 60 ILE B N 1
ATOM 2533 C CA . ILE B 1 60 ? -9.422 -14.273 -12.852 1 93.75 60 ILE B CA 1
ATOM 2534 C C . ILE B 1 60 ? -9.133 -14.633 -14.305 1 93.75 60 ILE B C 1
ATOM 2536 O O . ILE B 1 60 ? -9.062 -13.75 -15.172 1 93.75 60 ILE B O 1
ATOM 2540 N N . THR B 1 61 ? -8.961 -15.93 -14.578 1 96.5 61 THR B N 1
ATOM 2541 C CA . THR B 1 61 ? -8.781 -16.375 -15.953 1 96.5 61 THR B CA 1
ATOM 2542 C C . THR B 1 61 ? -9.898 -15.859 -16.844 1 96.5 61 THR B C 1
ATOM 2544 O O . THR B 1 61 ? -9.641 -15.336 -17.938 1 96.5 61 THR B O 1
ATOM 2547 N N . THR B 1 62 ? -11.102 -16.016 -16.391 1 95.12 62 THR B N 1
ATOM 2548 C CA . THR B 1 62 ? -12.273 -15.578 -17.141 1 95.12 62 THR B CA 1
ATOM 2549 C C . THR B 1 62 ? -12.25 -14.07 -17.344 1 95.12 62 THR B C 1
ATOM 2551 O O . THR B 1 62 ? -12.539 -13.578 -18.438 1 95.12 62 THR B O 1
ATOM 2554 N N . GLN B 1 63 ? -11.891 -13.328 -16.328 1 94.38 63 GLN B N 1
ATOM 2555 C CA . GLN B 1 63 ? -11.844 -11.875 -16.438 1 94.38 63 GLN B CA 1
ATOM 2556 C C . GLN 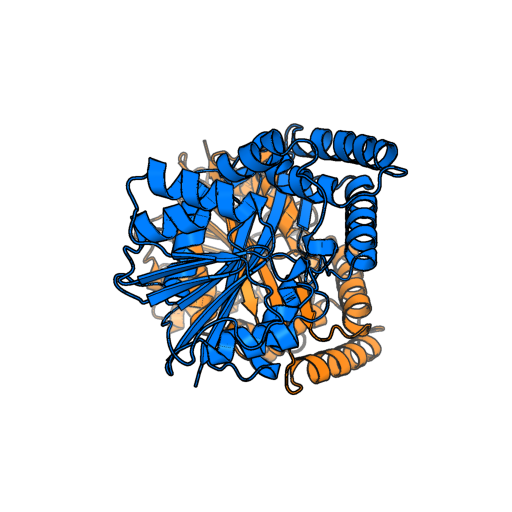B 1 63 ? -10.75 -11.43 -17.391 1 94.38 63 GLN B C 1
ATOM 2558 O O . GLN B 1 63 ? -10.914 -10.445 -18.109 1 94.38 63 GLN B O 1
ATOM 2563 N N . ILE B 1 64 ? -9.633 -12.125 -17.406 1 97.5 64 ILE B N 1
ATOM 2564 C CA . ILE B 1 64 ? -8.578 -11.828 -18.375 1 97.5 64 ILE B CA 1
ATOM 2565 C C . ILE B 1 64 ? -9.102 -12.016 -19.797 1 97.5 64 ILE B C 1
ATOM 2567 O O . ILE B 1 64 ? -8.883 -11.172 -20.656 1 97.5 64 ILE B O 1
ATOM 2571 N N . ALA B 1 65 ? -9.773 -13.094 -20.031 1 97.12 65 ALA B N 1
ATOM 2572 C CA . ALA B 1 65 ? -10.344 -13.383 -21.344 1 97.12 65 ALA B CA 1
ATOM 2573 C C . ALA B 1 65 ? -11.281 -12.258 -21.797 1 97.12 65 ALA B C 1
ATOM 2575 O O . ALA B 1 65 ? -11.188 -11.789 -22.938 1 97.12 65 ALA B O 1
ATOM 2576 N N . LEU B 1 66 ? -12.141 -11.805 -20.906 1 94.31 66 LEU B N 1
ATOM 2577 C CA . LEU B 1 66 ? -13.18 -10.844 -21.234 1 94.31 66 LEU B CA 1
ATOM 2578 C C . LEU B 1 66 ? -12.594 -9.445 -21.391 1 94.31 66 LEU B C 1
ATOM 2580 O O . LEU B 1 66 ? -13 -8.695 -22.281 1 94.31 66 LEU B O 1
ATOM 2584 N N . ARG B 1 67 ? -11.648 -9.078 -20.562 1 94.25 67 ARG B N 1
ATOM 2585 C CA . ARG B 1 67 ? -11.188 -7.699 -20.5 1 94.25 67 ARG B CA 1
ATOM 2586 C C . ARG B 1 67 ? -10.008 -7.461 -21.422 1 94.25 67 ARG B C 1
ATOM 2588 O O . ARG B 1 67 ? -9.859 -6.379 -22 1 94.25 67 ARG B O 1
ATOM 2595 N N . ALA B 1 68 ? -9.133 -8.453 -21.547 1 96.44 68 ALA B N 1
ATOM 2596 C CA . ALA B 1 68 ? -7.906 -8.258 -22.312 1 96.44 68 ALA B CA 1
ATOM 2597 C C . ALA B 1 68 ? -7.996 -8.938 -23.672 1 96.44 68 ALA B C 1
ATOM 2599 O O . ALA B 1 68 ? -7.176 -8.68 -24.562 1 96.44 68 ALA B O 1
ATOM 2600 N N . GLN B 1 69 ? -8.93 -9.883 -23.859 1 95.69 69 GLN B N 1
ATOM 2601 C CA . GLN B 1 69 ? -9.141 -10.562 -25.125 1 95.69 69 GLN B CA 1
ATOM 2602 C C . GLN B 1 69 ? -7.82 -11.07 -25.703 1 95.69 69 GLN B C 1
ATOM 2604 O O . GLN B 1 69 ? -7.441 -10.703 -26.828 1 95.69 69 GLN B O 1
ATOM 2609 N N . PRO B 1 70 ? -7.172 -11.898 -25.031 1 98.06 70 PRO B N 1
ATOM 2610 C CA . PRO B 1 70 ? -5.891 -12.438 -25.5 1 98.06 70 PRO B CA 1
ATOM 2611 C C . PRO B 1 70 ? -6.02 -13.242 -26.797 1 98.06 70 PRO B C 1
ATOM 2613 O O . PRO B 1 70 ? -7.07 -13.836 -27.047 1 98.06 70 PRO B O 1
ATOM 2616 N N . SER B 1 71 ? -4.945 -13.234 -27.625 1 97.69 71 SER B N 1
ATOM 2617 C CA . SER B 1 71 ? -4.918 -14.078 -28.812 1 97.69 71 SER B CA 1
ATOM 2618 C C . SER B 1 71 ? -4.793 -15.555 -28.453 1 97.69 71 SER B C 1
ATOM 2620 O O . SER B 1 71 ? -5.227 -16.422 -29.203 1 97.69 71 SER B O 1
ATOM 2622 N N . ARG B 1 72 ? -4.23 -15.781 -27.328 1 97.38 72 ARG B N 1
ATOM 2623 C CA . ARG B 1 72 ? -4.098 -17.094 -26.703 1 97.38 72 ARG B CA 1
ATOM 2624 C C . ARG B 1 72 ? -4.133 -17 -25.188 1 97.38 72 ARG B C 1
ATOM 2626 O O . ARG B 1 72 ? -3.502 -16.125 -24.609 1 97.38 72 ARG B O 1
ATOM 2633 N N . LEU B 1 73 ? -4.902 -17.875 -24.594 1 97.94 73 LEU B N 1
ATOM 2634 C CA . LEU B 1 73 ? -5.012 -17.906 -23.141 1 97.94 73 LEU B CA 1
ATOM 2635 C C . LEU B 1 73 ? -4.797 -19.328 -22.625 1 97.94 73 LEU B C 1
ATOM 2637 O O . LEU B 1 73 ? -5.469 -20.266 -23.062 1 97.94 73 LEU B O 1
ATOM 2641 N N . THR B 1 74 ? -3.801 -19.453 -21.797 1 97.19 74 THR B N 1
ATOM 2642 C CA . THR B 1 74 ? -3.539 -20.719 -21.109 1 97.19 74 THR B CA 1
ATOM 2643 C C . THR B 1 74 ? -3.617 -20.547 -19.594 1 97.19 74 THR B C 1
ATOM 2645 O O . THR B 1 74 ? -3.08 -19.578 -19.047 1 97.19 74 THR B O 1
ATOM 2648 N N . ALA B 1 75 ? -4.32 -21.453 -18.984 1 96.88 75 ALA B N 1
ATOM 2649 C CA . ALA B 1 75 ? -4.43 -21.453 -17.516 1 96.88 75 ALA B CA 1
ATOM 2650 C C . ALA B 1 75 ? -3.846 -22.75 -16.938 1 96.88 75 ALA B C 1
ATOM 2652 O O . ALA B 1 75 ? -4.129 -23.844 -17.422 1 96.88 75 ALA B O 1
ATOM 2653 N N . LEU B 1 76 ? -3.037 -22.516 -15.898 1 94.62 76 LEU B N 1
ATOM 2654 C CA . LEU B 1 76 ? -2.398 -23.656 -15.258 1 94.62 76 LEU B CA 1
ATOM 2655 C C . LEU B 1 76 ? -2.746 -23.719 -13.773 1 94.62 76 LEU B C 1
ATOM 2657 O O . LEU B 1 76 ? -2.852 -22.688 -13.117 1 94.62 76 LEU B O 1
ATOM 2661 N N . ASP B 1 77 ? -2.904 -24.859 -13.305 1 92.06 77 ASP B N 1
ATOM 2662 C CA . ASP B 1 77 ? -3.02 -25.125 -11.875 1 92.06 77 ASP B CA 1
ATOM 2663 C C . ASP B 1 77 ? -2.617 -26.562 -11.547 1 92.06 77 ASP B C 1
ATOM 2665 O O . ASP B 1 77 ? -2.725 -27.453 -12.398 1 92.06 77 ASP B O 1
ATOM 2669 N N . CYS B 1 78 ? -2.115 -26.734 -10.375 1 89.38 78 CYS B N 1
ATOM 2670 C CA . CYS B 1 78 ? -1.694 -28.078 -10 1 89.38 78 CYS B CA 1
ATOM 2671 C C . CYS B 1 78 ? -2.877 -28.891 -9.5 1 89.38 78 CYS B C 1
ATOM 2673 O O . CYS B 1 78 ? -2.803 -30.125 -9.438 1 89.38 78 CYS B O 1
ATOM 2675 N N . ASN B 1 79 ? -3.951 -28.25 -9.117 1 85.44 79 ASN B N 1
ATOM 2676 C CA . ASN B 1 79 ? -5.121 -28.891 -8.539 1 85.44 79 ASN B CA 1
ATOM 2677 C C . ASN B 1 79 ? -6.152 -29.25 -9.609 1 85.44 79 ASN B C 1
ATOM 2679 O O . ASN B 1 79 ? -6.637 -28.359 -10.32 1 85.44 79 ASN B O 1
ATOM 2683 N N . GLU B 1 80 ? -6.613 -30.484 -9.602 1 87.88 80 GLU B N 1
ATOM 2684 C CA . GLU B 1 80 ? -7.559 -30.969 -10.602 1 87.88 80 GLU B CA 1
ATOM 2685 C C . GLU B 1 80 ? -8.922 -30.297 -10.438 1 87.88 80 GLU B C 1
ATOM 2687 O O . GLU B 1 80 ? -9.617 -30.031 -11.422 1 87.88 80 GLU B O 1
ATOM 2692 N N . THR B 1 81 ? -9.312 -30.125 -9.242 1 83.69 81 THR B N 1
ATOM 2693 C CA . THR B 1 81 ? -10.586 -29.469 -8.977 1 83.69 81 THR B CA 1
ATOM 2694 C C . THR B 1 81 ? -10.594 -28.047 -9.547 1 83.69 81 THR B C 1
ATOM 2696 O O . THR B 1 81 ? -11.586 -27.625 -10.141 1 83.69 81 THR B O 1
ATOM 2699 N N . SER B 1 82 ? -9.492 -27.359 -9.344 1 87.31 82 SER B N 1
ATOM 2700 C CA . SER B 1 82 ? -9.359 -26.031 -9.906 1 87.31 82 SER B CA 1
ATOM 2701 C C . SER B 1 82 ? -9.469 -26.047 -11.43 1 87.31 82 SER B C 1
ATOM 2703 O O . SER B 1 82 ? -10.141 -25.203 -12.023 1 87.31 82 SER B O 1
ATOM 2705 N N . ILE B 1 83 ? -8.898 -27.047 -12.047 1 91.56 83 ILE B N 1
ATOM 2706 C CA . ILE B 1 83 ? -8.898 -27.188 -13.5 1 91.56 83 ILE B CA 1
ATOM 2707 C C . ILE B 1 83 ? -10.328 -27.391 -13.992 1 91.56 83 ILE B C 1
ATOM 2709 O O . ILE B 1 83 ? -10.773 -26.734 -14.93 1 91.56 83 ILE B O 1
ATOM 2713 N N . SER B 1 84 ? -11.008 -28.297 -13.352 1 92.81 84 SER B N 1
ATOM 2714 C CA . SER B 1 84 ? -12.391 -28.594 -13.727 1 92.81 84 SER B CA 1
ATOM 2715 C C . SER B 1 84 ? -13.281 -27.375 -13.57 1 92.81 84 SER B C 1
ATOM 2717 O O . SER B 1 84 ? -14.078 -27.062 -14.461 1 92.81 84 SER B O 1
ATOM 2719 N N . GLU B 1 85 ? -13.094 -26.688 -12.469 1 89 85 GLU B N 1
ATOM 2720 C CA . GLU B 1 85 ? -13.898 -25.484 -12.211 1 89 85 GLU B CA 1
ATOM 2721 C C . GLU B 1 85 ? -13.578 -24.375 -13.211 1 89 85 GLU B C 1
ATOM 2723 O O . GLU B 1 85 ? -14.477 -23.672 -13.656 1 89 85 GLU B O 1
ATOM 2728 N N . THR B 1 86 ? -12.32 -24.234 -13.523 1 94.19 86 THR B N 1
ATOM 2729 C CA . THR B 1 86 ? -11.906 -23.219 -14.484 1 94.19 86 THR B CA 1
ATOM 2730 C C . THR B 1 86 ? -12.531 -23.484 -15.852 1 94.19 86 THR B C 1
ATOM 2732 O O . THR B 1 86 ? -13.062 -22.562 -16.484 1 94.19 86 THR B O 1
ATOM 2735 N N . ARG B 1 87 ? -12.555 -24.703 -16.297 1 96.19 87 ARG B N 1
ATOM 2736 C CA . ARG B 1 87 ? -13.18 -25.078 -17.562 1 96.19 87 ARG B CA 1
ATOM 2737 C C . ARG B 1 87 ? -14.664 -24.719 -17.578 1 96.19 87 ARG B C 1
ATOM 2739 O O . ARG B 1 87 ? -15.18 -24.188 -18.547 1 96.19 87 ARG B O 1
ATOM 2746 N N . LYS B 1 88 ? -15.281 -25.062 -16.453 1 93.56 88 LYS B N 1
ATOM 2747 C CA . LYS B 1 88 ? -16.703 -24.766 -16.328 1 93.56 88 LYS B CA 1
ATOM 2748 C C . LYS B 1 88 ? -16.953 -23.25 -16.406 1 93.56 88 LYS B C 1
ATOM 2750 O O . LYS B 1 88 ? -17.875 -22.812 -17.094 1 93.56 88 LYS B O 1
ATOM 2755 N N . GLN B 1 89 ? -16.156 -22.5 -15.688 1 91.31 89 GLN B N 1
ATOM 2756 C CA . GLN B 1 89 ? -16.297 -21.047 -15.672 1 91.31 89 GLN B CA 1
ATOM 2757 C C . GLN B 1 89 ? -16.109 -20.453 -17.062 1 91.31 89 GLN B C 1
ATOM 2759 O O . GLN B 1 89 ? -16.891 -19.594 -17.5 1 91.31 89 GLN B O 1
ATOM 2764 N N . LEU B 1 90 ? -15.148 -20.875 -17.75 1 95.69 90 LEU B N 1
ATOM 2765 C CA . LEU B 1 90 ? -14.852 -20.391 -19.094 1 95.69 90 LEU B CA 1
ATOM 2766 C C . LEU B 1 90 ? -15.977 -20.75 -20.062 1 95.69 90 LEU B C 1
ATOM 2768 O O . LEU B 1 90 ? -16.422 -19.891 -20.844 1 95.69 90 LEU B O 1
ATOM 2772 N N . SER B 1 91 ? -16.406 -21.938 -20 1 95.19 91 SER B N 1
ATOM 2773 C CA . SER B 1 91 ? -17.5 -22.375 -20.859 1 95.19 91 SER B CA 1
ATOM 2774 C C . SER B 1 91 ? -18.766 -21.562 -20.625 1 95.19 91 SER B C 1
ATOM 2776 O O . SER B 1 91 ? -19.438 -21.156 -21.578 1 95.19 91 SER B O 1
ATOM 2778 N N . SER B 1 92 ? -19.062 -21.359 -19.406 1 93.31 92 SER B N 1
ATOM 2779 C CA . SER B 1 92 ? -20.25 -20.594 -19.047 1 93.31 92 SER B CA 1
ATOM 2780 C C . SER B 1 92 ? -20.172 -19.172 -19.578 1 93.31 92 SER B C 1
ATOM 2782 O O . SER B 1 92 ? -21.188 -18.547 -19.859 1 93.31 92 SER B O 1
ATOM 2784 N N . ALA B 1 93 ? -18.969 -18.703 -19.719 1 93.31 93 ALA B N 1
ATOM 2785 C CA . ALA B 1 93 ? -18.766 -17.344 -20.219 1 93.31 93 ALA B CA 1
ATOM 2786 C C . ALA B 1 93 ? -18.656 -17.312 -21.734 1 93.31 93 ALA B C 1
ATOM 2788 O O . ALA B 1 93 ? -18.438 -16.25 -22.328 1 93.31 93 ALA B O 1
ATOM 2789 N N . GLY B 1 94 ? -18.719 -18.453 -22.344 1 94.88 94 GLY B N 1
ATOM 2790 C CA . GLY B 1 94 ? -18.656 -18.562 -23.797 1 94.88 94 GLY B CA 1
ATOM 2791 C C . GLY B 1 94 ? -17.25 -18.547 -24.344 1 94.88 94 GLY B C 1
ATOM 2792 O O . GLY B 1 94 ? -17.031 -18.188 -25.5 1 94.88 94 GLY B O 1
ATOM 2793 N N . ILE B 1 95 ? -16.328 -18.781 -23.484 1 94.5 95 ILE B N 1
ATOM 2794 C CA . ILE B 1 95 ? -14.93 -18.797 -23.891 1 94.5 95 ILE B CA 1
ATOM 2795 C C . ILE B 1 95 ? -14.484 -20.25 -24.125 1 94.5 95 ILE B C 1
ATOM 2797 O O . ILE B 1 95 ? -14.273 -21 -23.172 1 94.5 95 ILE B O 1
ATOM 2801 N N . ASP B 1 96 ? -14.188 -20.594 -25.359 1 90.81 96 ASP B N 1
ATOM 2802 C CA . ASP B 1 96 ? -13.922 -22 -25.672 1 90.81 96 ASP B CA 1
ATOM 2803 C C . ASP B 1 96 ? -12.484 -22.203 -26.141 1 90.81 96 ASP B C 1
ATOM 2805 O O . ASP B 1 96 ? -11.992 -23.328 -26.219 1 90.81 96 ASP B O 1
ATOM 2809 N N . GLU B 1 97 ? -11.859 -21.172 -26.359 1 92.94 97 GLU B N 1
ATOM 2810 C CA . GLU B 1 97 ? -10.562 -21.297 -27 1 92.94 97 GLU B CA 1
ATOM 2811 C C . GLU B 1 97 ? -9.438 -21.359 -25.969 1 92.94 97 GLU B C 1
ATOM 2813 O O . GLU B 1 97 ? -8.305 -21.719 -26.312 1 92.94 97 GLU B O 1
ATOM 2818 N N . ALA B 1 98 ? -9.688 -21.109 -24.719 1 96.31 98 ALA B N 1
ATOM 2819 C CA . ALA B 1 98 ? -8.641 -21.109 -23.703 1 96.31 98 ALA B CA 1
ATOM 2820 C C . ALA B 1 98 ? -8.172 -22.516 -23.391 1 96.31 98 ALA B C 1
ATOM 2822 O O . ALA B 1 98 ? -8.977 -23.453 -23.328 1 96.31 98 ALA B O 1
ATOM 2823 N N . GLN B 1 99 ? -6.914 -22.672 -23.234 1 96.12 99 GLN B N 1
ATOM 2824 C CA . GLN B 1 99 ? -6.344 -23.953 -22.812 1 96.12 99 GLN B CA 1
ATOM 2825 C C . GLN B 1 99 ? -6.207 -24.016 -21.297 1 96.12 99 GLN B C 1
ATOM 2827 O O . GLN B 1 99 ? -5.688 -23.094 -20.672 1 96.12 99 GLN B O 1
ATOM 2832 N N . VAL B 1 100 ? -6.727 -25.047 -20.75 1 96.5 100 VAL B N 1
ATOM 2833 C CA . VAL B 1 100 ? -6.633 -25.281 -19.312 1 96.5 100 VAL B CA 1
ATOM 2834 C C . VAL B 1 100 ? -5.914 -26.594 -19.047 1 96.5 100 VAL B C 1
ATOM 2836 O O . VAL B 1 100 ? -6.367 -27.656 -19.469 1 96.5 100 VAL B O 1
ATOM 2839 N N . ARG B 1 101 ? -4.809 -26.5 -18.266 1 93.5 101 ARG B N 1
ATOM 2840 C CA . ARG B 1 101 ? -3.971 -27.688 -18.094 1 93.5 101 ARG B CA 1
ATOM 2841 C C . ARG B 1 101 ? -3.5 -27.828 -16.656 1 93.5 101 ARG B C 1
ATOM 2843 O O . ARG B 1 101 ? -3.117 -26.844 -16.031 1 93.5 101 ARG B O 1
ATOM 2850 N N . GLN B 1 102 ? -3.525 -29.031 -16.172 1 91.06 102 GLN B N 1
ATOM 2851 C CA . GLN B 1 102 ? -2.902 -29.328 -14.891 1 91.06 102 GLN B CA 1
ATOM 2852 C C . GLN B 1 102 ? -1.38 -29.312 -15 1 91.06 102 GLN B C 1
ATOM 2854 O O . GLN B 1 102 ? -0.812 -29.906 -15.914 1 91.06 102 GLN B O 1
ATOM 2859 N N . CYS B 1 103 ? -0.778 -28.547 -14.094 1 89.06 103 CYS B N 1
ATOM 2860 C CA . CYS B 1 103 ? 0.672 -28.406 -14.172 1 89.06 103 CYS B CA 1
ATOM 2861 C C . CYS B 1 103 ? 1.263 -28.016 -12.828 1 89.06 103 CYS B C 1
ATOM 2863 O O . CYS B 1 103 ? 0.669 -27.219 -12.086 1 89.06 103 CYS B O 1
ATOM 2865 N N . ASN B 1 104 ? 2.395 -28.609 -12.578 1 88.25 104 ASN B N 1
ATOM 2866 C CA . ASN B 1 104 ? 3.232 -28.156 -11.477 1 88.25 104 ASN B CA 1
ATOM 2867 C C . ASN B 1 104 ? 4.23 -27.094 -11.93 1 88.25 104 ASN B C 1
ATOM 2869 O O . ASN B 1 104 ? 4.938 -27.297 -12.922 1 88.25 104 ASN B O 1
ATOM 2873 N N . LEU B 1 105 ? 4.34 -26.062 -11.203 1 89.38 105 LEU B N 1
ATOM 2874 C CA . LEU B 1 105 ? 5.16 -24.938 -11.609 1 89.38 105 LEU B CA 1
ATOM 2875 C C . LEU B 1 105 ? 6.645 -25.281 -11.562 1 89.38 105 LEU B C 1
ATOM 2877 O O . LEU B 1 105 ? 7.473 -24.578 -12.148 1 89.38 105 LEU B O 1
ATOM 2881 N N . TYR B 1 106 ? 6.945 -26.375 -10.891 1 88.19 106 TYR B N 1
ATOM 2882 C CA . TYR B 1 106 ? 8.336 -26.797 -10.773 1 88.19 106 TYR B CA 1
ATOM 2883 C C . TYR B 1 106 ? 8.734 -27.688 -11.945 1 88.19 106 TYR B C 1
ATOM 2885 O O . TYR B 1 106 ? 9.914 -28 -12.125 1 88.19 106 TYR B O 1
ATOM 2893 N N . ASP B 1 107 ? 7.688 -28.062 -12.648 1 83.81 107 ASP B N 1
ATOM 2894 C CA . ASP B 1 107 ? 7.961 -28.906 -13.812 1 83.81 107 ASP B CA 1
ATOM 2895 C C . ASP B 1 107 ? 8.617 -28.094 -14.93 1 83.81 107 ASP B C 1
ATOM 2897 O O . ASP B 1 107 ? 8.062 -27.094 -15.391 1 83.81 107 ASP B O 1
ATOM 2901 N N . ASP B 1 108 ? 9.656 -28.578 -15.43 1 74.56 108 ASP B N 1
ATOM 2902 C CA . ASP B 1 108 ? 10.43 -27.891 -16.453 1 74.56 108 ASP B CA 1
ATOM 2903 C C . ASP B 1 108 ? 9.648 -27.812 -17.766 1 74.56 108 ASP B C 1
ATOM 2905 O O . ASP B 1 108 ? 9.914 -26.953 -18.609 1 74.56 108 ASP B O 1
ATOM 2909 N N . SER B 1 109 ? 8.805 -28.688 -17.938 1 69.5 109 SER B N 1
ATOM 2910 C CA . SER B 1 109 ? 8.031 -28.719 -19.172 1 69.5 109 SER B CA 1
ATOM 2911 C C . SER B 1 109 ? 6.73 -27.922 -19.016 1 69.5 109 SER B C 1
ATOM 2913 O O . SER B 1 109 ? 5.703 -28.297 -19.594 1 69.5 109 SER B O 1
ATOM 2915 N N . LEU B 1 110 ? 6.688 -26.875 -18.25 1 69.38 110 LEU B N 1
ATOM 2916 C CA . LEU B 1 110 ? 5.488 -26.078 -18.031 1 69.38 110 LEU B CA 1
ATOM 2917 C C . LEU B 1 110 ? 4.828 -25.688 -19.344 1 69.38 110 LEU B C 1
ATOM 2919 O O . LEU B 1 110 ? 3.627 -25.906 -19.531 1 69.38 110 LEU B O 1
ATOM 2923 N N . THR B 1 111 ? 5.645 -24.969 -20.078 1 70.56 111 THR B N 1
ATOM 2924 C CA . THR B 1 111 ? 5.219 -24.594 -21.422 1 70.56 111 THR B CA 1
ATOM 2925 C C . THR B 1 111 ? 6.414 -24.547 -22.375 1 70.56 111 THR B C 1
ATOM 2927 O O . THR B 1 111 ? 7.562 -24.625 -21.938 1 70.56 111 THR B O 1
ATOM 2930 N N . ASP B 1 112 ? 6.07 -24.625 -23.609 1 82.19 112 ASP B N 1
ATOM 2931 C CA . ASP B 1 112 ? 7.121 -24.391 -24.594 1 82.19 112 ASP B CA 1
ATOM 2932 C C . ASP B 1 112 ? 7.766 -23.016 -24.391 1 82.19 112 ASP B C 1
ATOM 2934 O O . ASP B 1 112 ? 7.141 -22.109 -23.844 1 82.19 112 ASP B O 1
ATOM 2938 N N . THR B 1 113 ? 8.977 -22.891 -24.781 1 90.12 113 THR B N 1
ATOM 2939 C CA . THR B 1 113 ? 9.773 -21.688 -24.578 1 90.12 113 THR B CA 1
ATOM 2940 C C . THR B 1 113 ? 9.211 -20.516 -25.391 1 90.12 113 THR B C 1
ATOM 2942 O O . THR B 1 113 ? 8.859 -20.688 -26.562 1 90.12 113 THR B O 1
ATOM 2945 N N . GLY B 1 114 ? 9.109 -19.422 -24.781 1 93.75 114 GLY B N 1
ATOM 2946 C CA . GLY B 1 114 ? 8.852 -18.156 -25.469 1 93.75 114 GLY B CA 1
ATOM 2947 C C . GLY B 1 114 ? 7.445 -18.062 -26.031 1 93.75 114 GLY B C 1
ATOM 2948 O O . GLY B 1 114 ? 7.23 -17.453 -27.078 1 93.75 114 GLY B O 1
ATOM 2949 N N . GLN B 1 115 ? 6.5 -18.625 -25.328 1 94.31 115 GLN B N 1
ATOM 2950 C CA . GLN B 1 115 ? 5.16 -18.766 -25.891 1 94.31 115 GLN B CA 1
ATOM 2951 C C . GLN B 1 115 ? 4.254 -17.625 -25.422 1 94.31 115 GLN B C 1
ATOM 2953 O O . GLN B 1 115 ? 3.18 -17.406 -25.984 1 94.31 115 GLN B O 1
ATOM 2958 N N . PHE B 1 116 ? 4.676 -16.906 -24.391 1 97.81 116 PHE B N 1
ATOM 2959 C CA . PHE B 1 116 ? 3.727 -15.977 -23.781 1 97.81 116 PHE B CA 1
ATOM 2960 C C . PHE B 1 116 ? 4.312 -14.57 -23.719 1 97.81 116 PHE B C 1
ATOM 2962 O O . PHE B 1 116 ? 5.512 -14.398 -23.5 1 97.81 116 PHE B O 1
ATOM 2969 N N . ASP B 1 117 ? 3.441 -13.57 -23.906 1 98.5 117 ASP B N 1
ATOM 2970 C CA . ASP B 1 117 ? 3.803 -12.164 -23.812 1 98.5 117 ASP B CA 1
ATOM 2971 C C . ASP B 1 117 ? 3.584 -11.633 -22.391 1 98.5 117 ASP B C 1
ATOM 2973 O O . ASP B 1 117 ? 4.195 -10.641 -21.984 1 98.5 117 ASP B O 1
ATOM 2977 N N . PHE B 1 118 ? 2.697 -12.289 -21.719 1 98.69 118 PHE B N 1
ATOM 2978 C CA . PHE B 1 118 ? 2.34 -11.867 -20.359 1 98.69 118 PHE B CA 1
ATOM 2979 C C . PHE B 1 118 ? 1.909 -13.062 -19.516 1 98.69 118 PHE B C 1
ATOM 2981 O O . PHE B 1 118 ? 1.152 -13.922 -19.984 1 98.69 118 PHE B O 1
ATOM 2988 N N . SER B 1 119 ? 2.43 -13.188 -18.344 1 98.5 119 SER B N 1
ATOM 2989 C CA . SER B 1 119 ? 2.018 -14.18 -17.359 1 98.5 119 SER B CA 1
ATOM 2990 C C . SER B 1 119 ? 1.549 -13.516 -16.062 1 98.5 119 SER B C 1
ATOM 2992 O O . SER B 1 119 ? 2.086 -12.484 -15.664 1 98.5 119 SER B O 1
ATOM 2994 N N . TYR B 1 120 ? 0.546 -14.109 -15.492 1 98.62 120 TYR B N 1
ATOM 2995 C CA . TYR B 1 120 ? 0.002 -13.586 -14.242 1 98.62 120 TYR B CA 1
ATOM 2996 C C . TYR B 1 120 ? -0.109 -14.68 -13.195 1 98.62 120 TYR B C 1
ATOM 2998 O O . TYR B 1 120 ? -0.651 -15.758 -13.461 1 98.62 120 TYR B O 1
ATOM 3006 N N 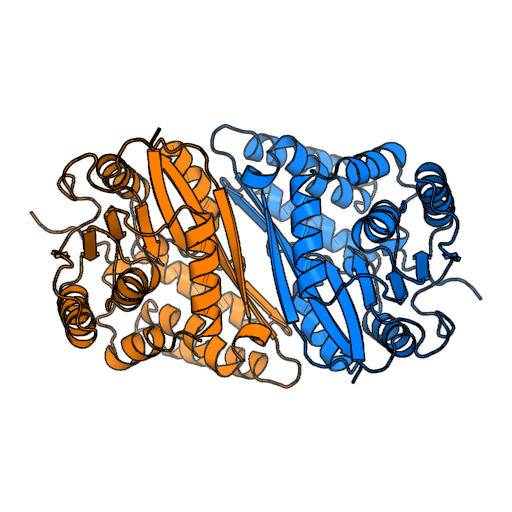. ALA B 1 121 ? 0.479 -14.453 -11.992 1 98.06 121 ALA B N 1
ATOM 3007 C CA . ALA B 1 121 ? 0.372 -15.336 -10.836 1 98.06 121 ALA B CA 1
ATOM 3008 C C . ALA B 1 121 ? -0.294 -14.617 -9.664 1 98.06 121 ALA B C 1
ATOM 3010 O O . ALA B 1 121 ? 0.34 -13.812 -8.977 1 98.06 121 ALA B O 1
ATOM 3011 N N . ARG B 1 122 ? -1.497 -14.945 -9.391 1 96.38 122 ARG B N 1
ATOM 3012 C CA . ARG B 1 122 ? -2.273 -14.297 -8.344 1 96.38 122 ARG B CA 1
ATOM 3013 C C . ARG B 1 122 ? -2.387 -15.188 -7.109 1 96.38 122 ARG B C 1
ATOM 3015 O O . ARG B 1 122 ? -3.006 -16.25 -7.164 1 96.38 122 ARG B O 1
ATOM 3022 N N . MET B 1 123 ? -1.807 -14.695 -5.953 1 94 123 MET B N 1
ATOM 3023 C CA . MET B 1 123 ? -1.893 -15.375 -4.664 1 94 123 MET B CA 1
ATOM 3024 C C . MET B 1 123 ? -1.384 -16.812 -4.77 1 94 123 MET B C 1
ATOM 3026 O O . MET B 1 123 ? -2.02 -17.734 -4.266 1 94 123 MET B O 1
ATOM 3030 N N . VAL B 1 124 ? -0.27 -16.984 -5.441 1 95.19 124 VAL B N 1
ATOM 3031 C CA . VAL B 1 124 ? 0.306 -18.297 -5.688 1 95.19 124 VAL B CA 1
ATOM 3032 C C . VAL B 1 124 ? 1.613 -18.453 -4.914 1 95.19 124 VAL B C 1
ATOM 3034 O O . VAL B 1 124 ? 1.832 -19.453 -4.238 1 95.19 124 VAL B O 1
ATOM 3037 N N . PHE B 1 125 ? 2.445 -17.469 -4.938 1 96.75 125 PHE B N 1
ATOM 3038 C CA . PHE B 1 125 ? 3.814 -17.578 -4.453 1 96.75 125 PHE B CA 1
ATOM 3039 C C . PHE B 1 125 ? 3.84 -17.734 -2.938 1 96.75 125 PHE B C 1
ATOM 3041 O O . PHE B 1 125 ? 4.781 -18.312 -2.387 1 96.75 125 PHE B O 1
ATOM 3048 N N . GLN B 1 126 ? 2.809 -17.281 -2.27 1 95 126 GLN B N 1
ATOM 3049 C CA . GLN B 1 126 ? 2.717 -17.484 -0.827 1 95 126 GLN B CA 1
ATOM 3050 C C . GLN B 1 126 ? 2.688 -18.969 -0.477 1 95 126 GLN B C 1
ATOM 3052 O O . GLN B 1 126 ? 2.932 -19.344 0.671 1 95 126 GLN B O 1
ATOM 3057 N N . HIS B 1 127 ? 2.463 -19.812 -1.451 1 92.69 127 HIS B N 1
ATOM 3058 C CA . HIS B 1 127 ? 2.305 -21.25 -1.198 1 92.69 127 HIS B CA 1
ATOM 3059 C C . HIS B 1 127 ? 3.529 -22.031 -1.663 1 92.69 127 HIS B C 1
ATOM 3061 O O . HIS B 1 127 ? 3.613 -23.234 -1.456 1 92.69 127 HIS B O 1
ATOM 3067 N N . LEU B 1 128 ? 4.43 -21.406 -2.27 1 94 128 LEU B N 1
ATOM 3068 C CA . LEU B 1 128 ? 5.527 -22.109 -2.924 1 94 128 LEU B CA 1
ATOM 3069 C C . LEU B 1 128 ? 6.699 -22.297 -1.97 1 94 128 LEU B C 1
ATOM 3071 O O . LEU B 1 128 ? 7.129 -21.344 -1.314 1 94 128 LEU B O 1
ATOM 3075 N N . SER B 1 129 ? 7.242 -23.453 -1.923 1 93.38 129 SER B N 1
ATOM 3076 C CA . SER B 1 129 ? 8.43 -23.734 -1.121 1 93.38 129 SER B CA 1
ATOM 3077 C C . SER B 1 129 ? 9.703 -23.359 -1.866 1 93.38 129 SER B C 1
ATOM 3079 O O . SER B 1 129 ? 10.742 -23.125 -1.249 1 93.38 129 SER B O 1
ATOM 3081 N N . ASP B 1 130 ? 9.625 -23.312 -3.174 1 94.12 130 ASP B N 1
ATOM 3082 C CA . ASP B 1 130 ? 10.773 -22.969 -4.012 1 94.12 130 ASP B CA 1
ATOM 3083 C C . ASP B 1 130 ? 10.375 -21.953 -5.078 1 94.12 130 ASP B C 1
ATOM 3085 O O . ASP B 1 130 ? 10.336 -22.266 -6.27 1 94.12 130 ASP B O 1
ATOM 3089 N N . PRO B 1 131 ? 10.188 -20.719 -4.668 1 95.88 131 PRO B N 1
ATOM 3090 C CA . PRO B 1 131 ? 9.727 -19.703 -5.602 1 95.88 131 PRO B CA 1
ATOM 3091 C C . PRO B 1 131 ? 10.703 -19.453 -6.746 1 95.88 131 PRO B C 1
ATOM 3093 O O . PRO B 1 131 ? 10.289 -19.156 -7.867 1 95.88 131 PRO B O 1
ATOM 3096 N N . LEU B 1 132 ? 12.008 -19.641 -6.539 1 96.06 132 LEU B N 1
ATOM 3097 C CA . LEU B 1 132 ? 13 -19.359 -7.57 1 96.06 132 LEU B CA 1
ATOM 3098 C C . LEU B 1 132 ? 12.906 -20.375 -8.711 1 96.06 132 LEU B C 1
ATOM 3100 O O . LEU B 1 132 ? 12.984 -20 -9.883 1 96.06 132 LEU B O 1
ATOM 3104 N N . SER B 1 133 ? 12.695 -21.625 -8.383 1 94.62 133 SER B N 1
ATOM 3105 C CA . SER B 1 133 ? 12.5 -22.641 -9.414 1 94.62 133 SER B CA 1
ATOM 3106 C C . SER B 1 133 ? 11.266 -22.344 -10.258 1 94.62 133 SER B C 1
ATOM 3108 O O . SER B 1 133 ? 11.305 -22.453 -11.492 1 94.62 133 SER B O 1
ATOM 3110 N N . ALA B 1 134 ? 10.211 -21.984 -9.594 1 94.81 134 ALA B N 1
ATOM 3111 C CA . ALA B 1 134 ? 8.984 -21.609 -10.312 1 94.81 134 ALA B CA 1
ATOM 3112 C C . ALA B 1 134 ? 9.227 -20.422 -11.242 1 94.81 134 ALA B C 1
ATOM 3114 O O . ALA B 1 134 ? 8.805 -20.438 -12.398 1 94.81 134 ALA B O 1
ATOM 3115 N N . LEU B 1 135 ? 9.938 -19.438 -10.766 1 97.19 135 LEU B N 1
ATOM 3116 C CA . LEU B 1 135 ? 10.203 -18.219 -11.531 1 97.19 135 LEU B CA 1
ATOM 3117 C C . LEU B 1 135 ? 11.047 -18.531 -12.766 1 97.19 135 LEU B C 1
ATOM 3119 O O . LEU B 1 135 ? 10.812 -17.969 -13.836 1 97.19 135 LEU B O 1
ATOM 3123 N N . ARG B 1 136 ? 11.992 -19.406 -12.641 1 95.5 136 ARG B N 1
ATOM 3124 C CA . ARG B 1 136 ? 12.844 -19.766 -13.773 1 95.5 136 ARG B CA 1
ATOM 3125 C C . ARG B 1 136 ? 12.031 -20.484 -14.852 1 95.5 136 ARG B C 1
ATOM 3127 O O . ARG B 1 136 ? 12.234 -20.25 -16.047 1 95.5 136 ARG B O 1
ATOM 3134 N N . ASN B 1 137 ? 11.164 -21.312 -14.391 1 94.88 137 ASN B N 1
ATOM 3135 C CA . ASN B 1 137 ? 10.32 -22.031 -15.352 1 94.88 137 ASN B CA 1
ATOM 3136 C C . ASN B 1 137 ? 9.359 -21.078 -16.062 1 94.88 137 ASN B C 1
ATOM 3138 O O . ASN B 1 137 ? 9.164 -21.172 -17.281 1 94.88 137 ASN B O 1
ATOM 3142 N N . ILE B 1 138 ? 8.742 -20.172 -15.352 1 96.56 138 ILE B N 1
ATOM 3143 C CA . ILE B 1 138 ? 7.871 -19.172 -15.961 1 96.56 138 ILE B CA 1
ATOM 3144 C C . ILE B 1 138 ? 8.68 -18.297 -16.906 1 96.56 138 ILE B C 1
ATOM 3146 O O . ILE B 1 138 ? 8.219 -17.953 -18 1 96.56 138 ILE B O 1
ATOM 3150 N N . HIS B 1 139 ? 9.859 -17.953 -16.484 1 96.75 139 HIS B N 1
ATOM 3151 C CA . HIS B 1 139 ? 10.758 -17.141 -17.297 1 96.75 139 HIS B CA 1
ATOM 3152 C C . HIS B 1 139 ? 11.008 -17.797 -18.656 1 96.75 139 HIS B C 1
ATOM 3154 O O . HIS B 1 139 ? 10.961 -17.125 -19.688 1 96.75 139 HIS B O 1
ATOM 3160 N N . ARG B 1 140 ? 11.227 -19.047 -18.672 1 95.31 140 ARG B N 1
ATOM 3161 C CA . ARG B 1 140 ? 11.477 -19.797 -19.906 1 95.31 140 ARG B CA 1
ATOM 3162 C C . ARG B 1 140 ? 10.266 -19.734 -20.828 1 95.31 140 ARG B C 1
ATOM 3164 O O . ARG B 1 140 ? 10.414 -19.703 -22.047 1 95.31 140 ARG B O 1
ATOM 3171 N N . SER B 1 141 ? 9.117 -19.688 -20.266 1 95.62 141 SER B N 1
ATOM 3172 C CA . SER B 1 141 ? 7.891 -19.734 -21.047 1 95.62 141 SER B CA 1
ATOM 3173 C C . SER B 1 141 ? 7.598 -18.375 -21.672 1 95.62 141 SER B C 1
ATOM 3175 O O . SER B 1 141 ? 6.789 -18.281 -22.609 1 95.62 141 SER B O 1
ATOM 3177 N N . LEU B 1 142 ? 8.195 -17.312 -21.203 1 97.25 142 LEU B N 1
ATOM 3178 C CA . LEU B 1 142 ? 7.945 -15.961 -21.688 1 97.25 142 LEU B CA 1
ATOM 3179 C C . LEU B 1 142 ? 8.742 -15.688 -22.953 1 97.25 142 LEU B C 1
ATOM 3181 O O . LEU B 1 142 ? 9.891 -16.125 -23.078 1 97.25 142 LEU B O 1
ATOM 3185 N N . ALA B 1 143 ? 8.133 -14.984 -23.906 1 97.62 143 ALA B N 1
ATOM 3186 C CA . ALA B 1 143 ? 8.875 -14.414 -25.031 1 97.62 143 ALA B CA 1
ATOM 3187 C C . ALA B 1 143 ? 9.844 -13.336 -24.547 1 97.62 143 ALA B C 1
ATOM 3189 O O . ALA B 1 143 ? 9.68 -12.773 -23.469 1 97.62 143 ALA B O 1
ATOM 3190 N N . ILE B 1 144 ? 10.859 -13.133 -25.391 1 97.38 144 ILE B N 1
ATOM 3191 C CA . ILE B 1 144 ? 11.719 -11.984 -25.109 1 97.38 144 ILE B CA 1
ATOM 3192 C C . ILE B 1 144 ? 10.875 -10.711 -25.062 1 97.38 144 ILE B C 1
ATOM 3194 O O . ILE B 1 144 ? 10.055 -10.477 -25.953 1 97.38 144 ILE B O 1
ATOM 3198 N N . GLY B 1 145 ? 11.016 -9.93 -24.047 1 97.38 145 GLY B N 1
ATOM 3199 C CA . GLY B 1 145 ? 10.195 -8.742 -23.859 1 97.38 145 GLY B CA 1
ATOM 3200 C C . GLY B 1 145 ? 8.906 -9.016 -23.109 1 97.38 145 GLY B C 1
ATOM 3201 O O . GLY B 1 145 ? 8.203 -8.078 -22.719 1 97.38 145 GLY B O 1
ATOM 3202 N N . GLY B 1 146 ? 8.617 -10.305 -22.922 1 98.44 146 GLY B N 1
ATOM 3203 C CA . GLY B 1 146 ? 7.438 -10.68 -22.156 1 98.44 146 GLY B CA 1
ATOM 3204 C C . GLY B 1 146 ? 7.566 -10.391 -20.672 1 98.44 146 GLY B C 1
ATOM 3205 O O . GLY B 1 146 ? 8.68 -10.281 -20.156 1 98.44 146 GLY B O 1
ATOM 3206 N N . ARG B 1 147 ? 6.414 -10.273 -19.984 1 98.62 147 ARG B N 1
ATOM 3207 C CA . ARG B 1 147 ? 6.445 -9.875 -18.578 1 98.62 147 ARG B CA 1
ATOM 3208 C C . ARG B 1 147 ? 5.672 -10.867 -17.703 1 98.62 147 ARG B C 1
ATOM 3210 O O . ARG B 1 147 ? 4.676 -11.438 -18.156 1 98.62 147 ARG B O 1
ATOM 3217 N N . LEU B 1 148 ? 6.172 -11.07 -16.531 1 98.75 148 LEU B N 1
ATOM 3218 C CA . LEU B 1 148 ? 5.441 -11.719 -15.445 1 98.75 148 LEU B CA 1
ATOM 3219 C C . LEU B 1 148 ? 4.977 -10.703 -14.406 1 98.75 148 LEU B C 1
ATOM 3221 O O . LEU B 1 148 ? 5.758 -9.859 -13.969 1 98.75 148 LEU B O 1
ATOM 3225 N N . CYS B 1 149 ? 3.715 -10.727 -14.047 1 98.88 149 CYS B N 1
ATOM 3226 C CA . CYS B 1 149 ? 3.193 -9.977 -12.914 1 98.88 149 CYS B CA 1
ATOM 3227 C C . CYS B 1 149 ? 2.736 -10.914 -11.797 1 98.88 149 CYS B C 1
ATOM 3229 O O . CYS B 1 149 ? 1.956 -11.836 -12.047 1 98.88 149 CYS B O 1
ATOM 3231 N N . ILE B 1 150 ? 3.242 -10.742 -10.633 1 98.81 150 ILE B N 1
ATOM 3232 C CA . ILE B 1 150 ? 2.838 -11.5 -9.453 1 98.81 150 ILE B CA 1
ATOM 3233 C C . ILE B 1 150 ? 2.045 -10.602 -8.508 1 98.81 150 ILE B C 1
ATOM 3235 O O . ILE B 1 150 ? 2.48 -9.5 -8.18 1 98.81 150 ILE B O 1
ATOM 3239 N N . CYS B 1 151 ? 0.879 -11 -8.18 1 98.19 151 CYS B N 1
ATOM 3240 C CA . CYS B 1 151 ? 0.043 -10.375 -7.164 1 98.19 151 CYS B CA 1
ATOM 3241 C C . CYS B 1 151 ? 0.001 -11.219 -5.898 1 98.19 151 CYS B C 1
ATOM 3243 O O . CYS B 1 151 ? -0.51 -12.344 -5.91 1 98.19 151 CYS B O 1
ATOM 3245 N N . ASP B 1 152 ? 0.524 -10.703 -4.801 1 97.81 152 ASP B N 1
ATOM 3246 C CA . ASP B 1 152 ? 0.555 -11.477 -3.562 1 97.81 152 ASP B CA 1
ATOM 3247 C C . ASP B 1 152 ? 0.628 -10.562 -2.344 1 97.81 152 ASP B C 1
ATOM 3249 O O . ASP B 1 152 ? 0.5 -9.344 -2.469 1 97.81 152 ASP B O 1
ATOM 3253 N N . ILE B 1 153 ? 0.752 -11.18 -1.151 1 96.06 153 ILE B N 1
ATOM 3254 C CA . ILE B 1 153 ? 0.615 -10.375 0.056 1 96.06 153 ILE B CA 1
ATOM 3255 C C . ILE B 1 153 ? 1.866 -10.523 0.918 1 96.06 153 ILE B C 1
ATOM 3257 O O . ILE B 1 153 ? 2.684 -11.414 0.692 1 96.06 153 ILE B O 1
ATOM 3261 N N . ASP B 1 154 ? 2.064 -9.641 1.795 1 97 154 ASP B N 1
ATOM 3262 C CA . ASP B 1 154 ? 2.863 -9.656 3.018 1 97 154 ASP B CA 1
ATOM 3263 C C . ASP B 1 154 ? 2.027 -9.242 4.227 1 97 154 ASP B C 1
ATOM 3265 O O . ASP B 1 154 ? 1.697 -8.062 4.383 1 97 154 ASP B O 1
ATOM 3269 N N . ASP B 1 155 ? 1.733 -10.219 5.105 1 96 155 ASP B N 1
ATOM 3270 C CA . ASP B 1 155 ? 0.768 -10 6.18 1 96 155 ASP B CA 1
ATOM 3271 C C . ASP B 1 155 ? 1.279 -8.969 7.18 1 96 155 ASP B C 1
ATOM 3273 O O . ASP B 1 155 ? 0.536 -8.523 8.055 1 96 155 ASP B O 1
ATOM 3277 N N . ARG B 1 156 ? 2.482 -8.547 7.074 1 94.19 156 ARG B N 1
ATOM 3278 C CA . ARG B 1 156 ? 2.979 -7.441 7.887 1 94.19 156 ARG B CA 1
ATOM 3279 C C . ARG B 1 156 ? 2.412 -6.109 7.406 1 94.19 156 ARG B C 1
ATOM 3281 O O . ARG B 1 156 ? 2.432 -5.121 8.141 1 94.19 156 ARG B O 1
ATOM 3288 N N . TRP B 1 157 ? 1.979 -6.055 6.195 1 96.31 157 TRP B N 1
ATOM 3289 C CA . TRP B 1 157 ? 1.378 -4.859 5.609 1 96.31 157 TRP B CA 1
ATOM 3290 C C . TRP B 1 157 ? -0.139 -4.883 5.766 1 96.31 157 TRP B C 1
ATOM 3292 O O . TRP B 1 157 ? -0.871 -4.777 4.781 1 96.31 157 TRP B O 1
ATOM 3302 N N . PHE B 1 158 ? -0.529 -5.105 6.922 1 95.62 158 PHE B N 1
ATOM 3303 C CA . PHE B 1 158 ? -1.908 -5.188 7.387 1 95.62 158 PHE B CA 1
ATOM 3304 C C . PHE B 1 158 ? -2.102 -4.348 8.648 1 95.62 158 PHE B C 1
ATOM 3306 O O . PHE B 1 158 ? -1.285 -4.406 9.57 1 95.62 158 PHE B O 1
ATOM 3313 N N . GLY B 1 159 ? -3.199 -3.541 8.633 1 93.12 159 GLY B N 1
ATOM 3314 C CA . GLY B 1 159 ? -3.494 -2.754 9.82 1 93.12 159 GLY B CA 1
ATOM 3315 C C . GLY B 1 159 ? -4.98 -2.631 10.102 1 93.12 159 GLY B C 1
ATOM 3316 O O . GLY B 1 159 ? -5.805 -2.836 9.203 1 93.12 159 GLY B O 1
ATOM 3317 N N . ALA B 1 160 ? -5.191 -2.416 11.375 1 95 160 ALA B N 1
ATOM 3318 C CA . ALA B 1 160 ? -6.559 -2.15 11.828 1 95 160 ALA B CA 1
ATOM 3319 C C . ALA B 1 160 ? -6.582 -1.05 12.883 1 95 160 ALA B C 1
ATOM 3321 O O . ALA B 1 160 ? -5.617 -0.879 13.633 1 95 160 ALA B O 1
ATOM 3322 N N . SER B 1 161 ? -7.645 -0.301 12.875 1 93.62 161 SER B N 1
ATOM 3323 C CA . SER B 1 161 ? -7.879 0.718 13.891 1 93.62 161 SER B CA 1
ATOM 3324 C C . SER B 1 161 ? -9.32 0.681 14.391 1 93.62 161 SER B C 1
ATOM 3326 O O . SER B 1 161 ? -10.258 0.895 13.617 1 93.62 161 SER B O 1
ATOM 3328 N N . PRO B 1 162 ? -9.5 0.453 15.688 1 91.62 162 PRO B N 1
ATOM 3329 C CA . PRO B 1 162 ? -8.477 0.069 16.656 1 91.62 162 PRO B CA 1
ATOM 3330 C C . PRO B 1 162 ? -7.844 -1.285 16.344 1 91.62 162 PRO B C 1
ATOM 3332 O O . PRO B 1 162 ? -8.383 -2.053 15.539 1 91.62 162 PRO B O 1
ATOM 3335 N N . GLN B 1 163 ? -6.711 -1.481 16.891 1 91.12 163 GLN B N 1
ATOM 3336 C CA . GLN B 1 163 ? -6.012 -2.736 16.641 1 91.12 163 GLN B CA 1
ATOM 3337 C C . GLN B 1 163 ? -6.195 -3.709 17.812 1 91.12 163 GLN B C 1
ATOM 3339 O O . GLN B 1 163 ? -5.5 -3.611 18.828 1 91.12 163 GLN B O 1
ATOM 3344 N N . PRO B 1 164 ? -7.059 -4.699 17.594 1 91.81 164 PRO B N 1
ATOM 3345 C CA . PRO B 1 164 ? -7.176 -5.699 18.656 1 91.81 164 PRO B CA 1
ATOM 3346 C C . PRO B 1 164 ? -5.926 -6.57 18.781 1 91.81 164 PRO B C 1
ATOM 3348 O O . PRO B 1 164 ? -5.332 -6.953 17.781 1 91.81 164 PRO B O 1
ATOM 3351 N N . PRO B 1 165 ? -5.531 -6.895 20.016 1 91.88 165 PRO B N 1
ATOM 3352 C CA . PRO B 1 165 ? -4.352 -7.742 20.203 1 91.88 165 PRO B CA 1
ATOM 3353 C C . PRO B 1 165 ? -4.484 -9.094 19.5 1 91.88 165 PRO B C 1
ATOM 3355 O O . PRO B 1 165 ? -3.479 -9.68 19.078 1 91.88 165 PRO B O 1
ATOM 3358 N N . GLU B 1 166 ? -5.645 -9.555 19.312 1 95 166 GLU B N 1
ATOM 3359 C CA . GLU B 1 166 ? -5.914 -10.844 18.672 1 95 166 GLU B CA 1
ATOM 3360 C C . GLU B 1 166 ? -5.469 -10.852 17.219 1 95 166 GLU B C 1
ATOM 3362 O O . GLU B 1 166 ? -5.195 -11.906 16.656 1 95 166 GLU B O 1
ATOM 3367 N N . LEU B 1 167 ? -5.379 -9.695 16.609 1 94.88 167 LEU B N 1
ATOM 3368 C CA . LEU B 1 167 ? -4.961 -9.633 15.219 1 94.88 167 LEU B CA 1
ATOM 3369 C C . LEU B 1 167 ? -3.537 -10.156 15.055 1 94.88 167 LEU B C 1
ATOM 3371 O O . LEU B 1 167 ? -3.266 -10.969 14.164 1 94.88 167 LEU B O 1
ATOM 3375 N N . GLN B 1 168 ? -2.709 -9.75 15.953 1 93.88 168 GLN B N 1
ATOM 3376 C CA . GLN B 1 168 ? -1.312 -10.164 15.875 1 93.88 168 GLN B CA 1
ATOM 3377 C C . GLN B 1 168 ? -1.172 -11.672 16.094 1 93.88 168 GLN B C 1
ATOM 3379 O O . GLN B 1 168 ? -0.444 -12.344 15.359 1 93.88 168 GLN B O 1
ATOM 3384 N N . SER B 1 169 ? -1.834 -12.18 17.094 1 94.94 169 SER B N 1
ATOM 3385 C CA . SER B 1 169 ? -1.755 -13.609 17.359 1 94.94 169 SER B CA 1
ATOM 3386 C C . SER B 1 169 ? -2.344 -14.43 16.219 1 94.94 169 SER B C 1
ATOM 3388 O O . SER B 1 169 ? -1.81 -15.477 15.859 1 94.94 169 SER B O 1
ATOM 3390 N N . PHE B 1 170 ? -3.432 -13.969 15.68 1 96 170 PHE B N 1
ATOM 3391 C CA . PHE B 1 170 ? -4.078 -14.656 14.57 1 96 170 PHE B CA 1
ATOM 3392 C C . PHE B 1 170 ? -3.15 -14.719 13.359 1 96 170 PHE B C 1
ATOM 3394 O O . PHE B 1 170 ? -2.943 -15.789 12.789 1 96 170 PHE B O 1
ATOM 3401 N N . LEU B 1 171 ? -2.557 -13.586 13.016 1 95.69 171 LEU B N 1
ATOM 3402 C CA . LEU B 1 171 ? -1.684 -13.523 11.844 1 95.69 171 LEU B CA 1
ATOM 3403 C C . LEU B 1 171 ? -0.437 -14.375 12.055 1 95.69 171 LEU B C 1
ATOM 3405 O O . LEU B 1 171 ? 0.046 -15.016 11.125 1 95.69 171 LEU B O 1
ATOM 3409 N N . ALA B 1 172 ? 0.051 -14.398 13.266 1 95.25 172 ALA B N 1
ATOM 3410 C CA . ALA B 1 172 ? 1.199 -15.242 13.578 1 95.25 172 ALA B CA 1
ATOM 3411 C C . ALA B 1 172 ? 0.855 -16.719 13.414 1 95.25 172 ALA B C 1
ATOM 3413 O O . ALA B 1 172 ? 1.674 -17.5 12.93 1 95.25 172 ALA B O 1
ATOM 3414 N N . ARG B 1 173 ? -0.296 -17.078 13.82 1 95.31 173 ARG B N 1
ATOM 3415 C CA . ARG B 1 173 ? -0.764 -18.453 13.68 1 95.31 173 ARG B CA 1
ATOM 3416 C C . ARG B 1 173 ? -0.859 -18.844 12.211 1 95.31 173 ARG B C 1
ATOM 3418 O O . ARG B 1 173 ? -0.425 -19.938 11.828 1 95.31 173 ARG B O 1
ATOM 3425 N N . VAL B 1 174 ? -1.424 -17.969 11.43 1 94.75 174 VAL B N 1
ATOM 3426 C CA . VAL B 1 174 ? -1.557 -18.219 10 1 94.75 174 VAL B CA 1
ATOM 3427 C C . VAL B 1 174 ? -0.173 -18.375 9.367 1 94.75 174 VAL B C 1
ATOM 3429 O O . VAL B 1 174 ? 0.054 -19.281 8.57 1 94.75 174 VAL B O 1
ATOM 3432 N N . ALA B 1 175 ? 0.712 -17.516 9.75 1 95.94 175 ALA B N 1
ATOM 3433 C CA . ALA B 1 175 ? 2.068 -17.531 9.211 1 95.94 175 ALA B CA 1
ATOM 3434 C C . ALA B 1 175 ? 2.764 -18.859 9.539 1 95.94 175 ALA B C 1
ATOM 3436 O O . ALA B 1 175 ? 3.418 -19.453 8.688 1 95.94 175 ALA B O 1
ATOM 3437 N N . ARG B 1 176 ? 2.607 -19.281 10.742 1 95.19 176 ARG B N 1
ATOM 3438 C CA . ARG B 1 176 ? 3.213 -20.531 11.172 1 95.19 176 ARG B CA 1
ATOM 3439 C C . ARG B 1 176 ? 2.621 -21.719 10.398 1 95.19 176 ARG B C 1
ATOM 3441 O O . ARG B 1 176 ? 3.355 -22.594 9.938 1 95.19 176 ARG B O 1
ATOM 3448 N N . ALA B 1 177 ? 1.36 -21.719 10.297 1 92.75 177 ALA B N 1
ATOM 3449 C CA . ALA B 1 177 ? 0.677 -22.797 9.586 1 92.75 177 ALA B CA 1
ATOM 3450 C C . ALA B 1 177 ? 1.122 -22.859 8.133 1 92.75 177 ALA B C 1
ATOM 3452 O O . ALA B 1 177 ? 1.372 -23.953 7.598 1 92.75 177 ALA B O 1
ATOM 3453 N N . GLN B 1 178 ? 1.211 -21.703 7.484 1 92.31 178 GLN B N 1
ATOM 3454 C CA . GLN B 1 178 ? 1.658 -21.641 6.098 1 92.31 178 GLN B CA 1
ATOM 3455 C C . GLN B 1 178 ? 3.104 -22.109 5.965 1 92.31 178 GLN B C 1
ATOM 3457 O O . GLN B 1 178 ? 3.436 -22.859 5.047 1 92.31 178 GLN B O 1
ATOM 3462 N N . ALA B 1 179 ? 3.906 -21.688 6.84 1 93.56 179 ALA B N 1
ATOM 3463 C CA . ALA B 1 179 ? 5.32 -22.062 6.816 1 93.56 179 ALA B CA 1
ATOM 3464 C C . ALA B 1 179 ? 5.496 -23.562 6.996 1 93.56 179 ALA B C 1
ATOM 3466 O O . ALA B 1 179 ? 6.375 -24.172 6.375 1 93.56 179 ALA B O 1
ATOM 3467 N N . ALA B 1 180 ? 4.715 -24.109 7.828 1 91.81 180 ALA B N 1
ATOM 3468 C CA . ALA B 1 180 ? 4.781 -25.547 8.078 1 91.81 180 ALA B CA 1
ATOM 3469 C C . ALA B 1 180 ? 4.492 -26.344 6.805 1 91.81 180 ALA B C 1
ATOM 3471 O O . ALA B 1 180 ? 4.91 -27.5 6.68 1 91.81 180 ALA B O 1
ATOM 3472 N N . ARG B 1 181 ? 3.934 -25.688 5.883 1 88.75 181 ARG B N 1
ATOM 3473 C CA . ARG B 1 181 ? 3.576 -26.344 4.629 1 88.75 181 ARG B CA 1
ATOM 3474 C C . ARG B 1 181 ? 4.48 -25.875 3.49 1 88.75 181 ARG B C 1
ATOM 3476 O O . ARG B 1 181 ? 4.188 -26.125 2.318 1 88.75 181 ARG B O 1
ATOM 3483 N N . GLY B 1 182 ? 5.434 -25.078 3.863 1 91.19 182 GLY B N 1
ATOM 3484 C CA . GLY B 1 182 ? 6.445 -24.688 2.9 1 91.19 182 GLY B CA 1
ATOM 3485 C C . GLY B 1 182 ? 6.184 -23.312 2.287 1 91.19 182 GLY B C 1
ATOM 3486 O O . GLY B 1 182 ? 6.953 -22.844 1.446 1 91.19 182 GLY B O 1
ATOM 3487 N N . GLY B 1 183 ? 5.086 -22.688 2.688 1 94.06 183 GLY B N 1
ATOM 3488 C CA . GLY B 1 183 ? 4.738 -21.391 2.129 1 94.06 183 GLY B CA 1
ATOM 3489 C C . GLY B 1 183 ? 5.266 -20.234 2.949 1 94.06 183 GLY B C 1
ATOM 3490 O O . GLY B 1 183 ? 6.031 -20.422 3.895 1 94.06 183 GLY B O 1
ATOM 3491 N N . ASP B 1 184 ? 4.938 -19.047 2.547 1 95.5 184 ASP B N 1
ATOM 3492 C CA . ASP B 1 184 ? 5.418 -17.828 3.186 1 95.5 184 ASP B CA 1
ATOM 3493 C C . ASP B 1 184 ? 4.375 -16.719 3.102 1 95.5 184 ASP B C 1
ATOM 3495 O O . ASP B 1 184 ? 4.188 -16.109 2.043 1 95.5 184 ASP B O 1
ATOM 3499 N N . ARG B 1 185 ? 3.816 -16.328 4.242 1 95.25 185 ARG B N 1
ATOM 3500 C CA . ARG B 1 185 ? 2.773 -15.305 4.293 1 95.25 185 ARG B CA 1
ATOM 3501 C C . ARG B 1 185 ? 3.363 -13.906 4.141 1 95.25 185 ARG B C 1
ATOM 3503 O O . ARG B 1 185 ? 2.629 -12.922 4.098 1 95.25 185 ARG B O 1
ATOM 3510 N N . HIS B 1 186 ? 4.684 -13.82 4.004 1 95.88 186 HIS B N 1
ATOM 3511 C CA . HIS B 1 186 ? 5.363 -12.539 3.879 1 95.88 186 HIS B CA 1
ATOM 3512 C C . HIS B 1 186 ? 6.09 -12.43 2.545 1 95.88 186 HIS B C 1
ATOM 3514 O O . HIS B 1 186 ? 7.066 -11.688 2.424 1 95.88 186 HIS B O 1
ATOM 3520 N N . VAL B 1 187 ? 5.621 -13.133 1.59 1 96.75 187 VAL B N 1
ATOM 3521 C CA . VAL B 1 187 ? 6.344 -13.289 0.331 1 96.75 187 VAL B CA 1
ATOM 3522 C C . VAL B 1 187 ? 6.281 -11.992 -0.469 1 96.75 187 VAL B C 1
ATOM 3524 O O . VAL B 1 187 ? 7.191 -11.688 -1.241 1 96.75 187 VAL B O 1
ATOM 3527 N N . GLY B 1 188 ? 5.223 -11.18 -0.296 1 97.44 188 GLY B N 1
ATOM 3528 C CA . GLY B 1 188 ? 4.977 -10.016 -1.13 1 97.44 188 GLY B CA 1
ATOM 3529 C C . GLY B 1 188 ? 6.164 -9.078 -1.21 1 97.44 188 GLY B C 1
ATOM 3530 O O . GLY B 1 188 ? 6.527 -8.617 -2.295 1 97.44 188 GLY B O 1
ATOM 3531 N N . SER B 1 189 ? 6.805 -8.805 -0.115 1 95.06 189 SER B N 1
ATOM 3532 C CA . SER B 1 189 ? 7.906 -7.848 -0.05 1 95.06 189 SER B CA 1
ATOM 3533 C C . SER B 1 189 ? 9.211 -8.477 -0.528 1 95.06 189 SER B C 1
ATOM 3535 O O . SER B 1 189 ? 10.242 -7.801 -0.602 1 95.06 189 SER B O 1
ATOM 3537 N N . LYS B 1 190 ? 9.203 -9.734 -0.891 1 96.44 190 LYS B N 1
ATOM 3538 C CA . LYS B 1 190 ? 10.398 -10.438 -1.343 1 96.44 190 LYS B CA 1
ATOM 3539 C C . LYS B 1 190 ? 10.383 -10.625 -2.857 1 96.44 190 LYS B C 1
ATOM 3541 O O . LYS B 1 190 ? 11.391 -11.031 -3.445 1 96.44 190 LYS B O 1
ATOM 3546 N N . LEU B 1 191 ? 9.305 -10.344 -3.449 1 98.06 191 LEU B N 1
ATOM 3547 C CA . LEU B 1 191 ? 9.07 -10.734 -4.836 1 98.06 191 LEU B CA 1
ATOM 3548 C C . LEU B 1 191 ? 10.031 -10.016 -5.773 1 98.06 191 LEU B C 1
ATOM 3550 O O . LEU B 1 191 ? 10.516 -10.602 -6.746 1 98.06 191 LEU B O 1
ATOM 3554 N N . ALA B 1 192 ? 10.266 -8.734 -5.5 1 96.88 192 ALA B N 1
ATOM 3555 C CA . ALA B 1 192 ? 11.18 -7.992 -6.359 1 96.88 192 ALA B CA 1
ATOM 3556 C C . ALA B 1 192 ? 12.57 -8.633 -6.359 1 96.88 192 ALA B C 1
ATOM 3558 O O . ALA B 1 192 ? 13.18 -8.797 -7.418 1 96.88 192 ALA B O 1
ATOM 3559 N N . SER B 1 193 ? 13.008 -9.016 -5.207 1 95.19 193 SER B N 1
ATOM 3560 C CA . SER B 1 193 ? 14.305 -9.664 -5.074 1 95.19 193 SER B CA 1
ATOM 3561 C C . SER B 1 193 ? 14.32 -11.016 -5.77 1 95.19 193 SER B C 1
ATOM 3563 O O . SER B 1 193 ? 15.305 -11.367 -6.43 1 95.19 193 SER B O 1
ATOM 3565 N N . TYR B 1 194 ? 13.273 -11.758 -5.641 1 97.06 194 TYR B N 1
ATOM 3566 C CA . TYR B 1 194 ? 13.164 -13.055 -6.297 1 97.06 194 TYR B CA 1
ATOM 3567 C C . TYR B 1 194 ? 13.242 -12.906 -7.812 1 97.06 194 TYR B C 1
ATOM 3569 O O . TYR B 1 194 ? 13.938 -13.68 -8.484 1 97.06 194 TYR B O 1
ATOM 3577 N N . LEU B 1 195 ? 12.523 -11.914 -8.344 1 97.62 195 LEU B N 1
ATOM 3578 C CA . LEU B 1 195 ? 12.516 -11.703 -9.781 1 97.62 195 LEU B CA 1
ATOM 3579 C C . LEU B 1 195 ? 13.914 -11.344 -10.281 1 97.62 195 LEU B C 1
ATOM 3581 O O . LEU B 1 195 ? 14.367 -11.883 -11.297 1 97.62 195 LEU B O 1
ATOM 3585 N N . GLU B 1 196 ? 14.547 -10.477 -9.539 1 94.5 196 GLU B N 1
ATOM 3586 C CA . GLU B 1 196 ? 15.906 -10.094 -9.914 1 94.5 196 GLU B CA 1
ATOM 3587 C C . GLU B 1 196 ? 16.828 -11.305 -9.922 1 94.5 196 GLU B C 1
ATOM 3589 O O . GLU B 1 196 ? 17.578 -11.516 -10.875 1 94.5 196 GLU B O 1
ATOM 3594 N N . GLU B 1 197 ? 16.734 -12.062 -8.898 1 94.88 197 GLU B N 1
ATOM 3595 C CA . GLU B 1 197 ? 17.578 -13.25 -8.766 1 94.88 197 GLU B CA 1
ATOM 3596 C C . GLU B 1 197 ? 17.297 -14.258 -9.875 1 94.88 197 GLU B C 1
ATOM 3598 O O . GLU B 1 197 ? 18.203 -14.961 -10.328 1 94.88 197 GLU B O 1
ATOM 3603 N N . ALA B 1 198 ? 16.094 -14.336 -10.32 1 96.69 198 ALA B N 1
ATOM 3604 C CA . ALA B 1 198 ? 15.672 -15.297 -11.344 1 96.69 198 ALA B CA 1
ATOM 3605 C C . ALA B 1 198 ? 15.992 -14.781 -12.742 1 96.69 198 ALA B C 1
ATOM 3607 O O . ALA B 1 198 ? 15.711 -15.453 -13.734 1 96.69 198 ALA B O 1
ATOM 3608 N N . GLY B 1 199 ? 16.469 -13.516 -12.867 1 95.44 199 GLY B N 1
ATOM 3609 C CA . GLY B 1 199 ? 16.969 -13.039 -14.148 1 95.44 199 GLY B CA 1
ATOM 3610 C C . GLY B 1 199 ? 16.016 -12.102 -14.859 1 95.44 199 GLY B C 1
ATOM 3611 O O . GLY B 1 199 ? 16.203 -11.781 -16.031 1 95.44 199 GLY B O 1
ATOM 3612 N N . TYR B 1 200 ? 14.977 -11.664 -14.195 1 97.44 200 TYR B N 1
ATOM 3613 C CA . TYR B 1 200 ? 14.062 -10.695 -14.789 1 97.44 200 TYR B CA 1
ATOM 3614 C C . TYR B 1 200 ? 14.648 -9.289 -14.734 1 97.44 200 TYR B C 1
ATOM 3616 O O . TYR B 1 200 ? 15.406 -8.961 -13.812 1 97.44 200 TYR B O 1
ATOM 3624 N N . GLY B 1 201 ? 14.289 -8.461 -15.695 1 95.44 201 GLY B N 1
ATOM 3625 C CA . GLY B 1 201 ? 14.656 -7.051 -15.719 1 95.44 201 GLY B CA 1
ATOM 3626 C C . GLY B 1 201 ? 13.461 -6.121 -15.656 1 95.44 201 GLY B C 1
ATOM 3627 O O . GLY B 1 201 ? 12.32 -6.578 -15.562 1 95.44 201 GLY B O 1
ATOM 3628 N N . ASP B 1 202 ? 13.727 -4.789 -15.562 1 94.25 202 ASP B N 1
ATOM 3629 C CA . ASP B 1 202 ? 12.688 -3.762 -15.508 1 94.25 202 ASP B CA 1
ATOM 3630 C C . ASP B 1 202 ? 11.641 -4.094 -14.445 1 94.25 202 ASP B C 1
ATOM 3632 O O . ASP B 1 202 ? 10.445 -4.156 -14.75 1 94.25 202 ASP B O 1
ATOM 3636 N N . ILE B 1 203 ? 12.133 -4.371 -13.328 1 95.56 203 ILE B N 1
ATOM 3637 C CA . ILE B 1 203 ? 11.258 -4.746 -12.219 1 95.56 203 ILE B CA 1
ATOM 3638 C C . ILE B 1 203 ? 10.438 -3.537 -11.781 1 95.56 203 ILE B C 1
ATOM 3640 O O . ILE B 1 203 ? 10.984 -2.457 -11.547 1 95.56 203 ILE B O 1
ATOM 3644 N N . ARG B 1 204 ? 9.078 -3.738 -11.68 1 94.06 204 ARG B N 1
ATOM 3645 C CA . ARG B 1 204 ? 8.141 -2.715 -11.242 1 94.06 204 ARG B CA 1
ATOM 3646 C C . ARG B 1 204 ? 7.309 -3.205 -10.062 1 94.06 204 ARG B C 1
ATOM 3648 O O . ARG B 1 204 ? 6.902 -4.371 -10.023 1 94.06 204 ARG B O 1
ATOM 3655 N N . CYS B 1 205 ? 7.156 -2.342 -9.125 1 96.5 205 CYS B N 1
ATOM 3656 C CA . CYS B 1 205 ? 6.379 -2.668 -7.938 1 96.5 205 CYS B CA 1
ATOM 3657 C C . CYS B 1 205 ? 5.289 -1.63 -7.695 1 96.5 205 CYS B C 1
ATOM 3659 O O . CYS B 1 205 ? 5.535 -0.428 -7.812 1 96.5 205 CYS B O 1
ATOM 3661 N N . SER B 1 206 ? 4.16 -2.066 -7.426 1 95.5 206 SER B N 1
ATOM 3662 C CA . SER B 1 206 ? 3.045 -1.231 -6.992 1 95.5 206 SER B CA 1
ATOM 3663 C C . SER B 1 206 ? 2.197 -1.942 -5.941 1 95.5 206 SER B C 1
ATOM 3665 O O . SER B 1 206 ? 2.469 -3.094 -5.594 1 95.5 206 SER B O 1
ATOM 3667 N N . MET B 1 207 ? 1.255 -1.212 -5.402 1 97 207 MET B N 1
ATOM 3668 C CA . MET B 1 207 ? 0.451 -1.782 -4.324 1 97 207 MET B CA 1
ATOM 3669 C C . MET B 1 207 ? -0.981 -1.263 -4.383 1 97 207 MET B C 1
ATOM 3671 O O . MET B 1 207 ? -1.208 -0.082 -4.648 1 97 207 MET B O 1
ATOM 3675 N N . LEU B 1 208 ? -1.874 -2.141 -4.176 1 96.06 208 LEU B N 1
ATOM 3676 C CA . LEU B 1 208 ? -3.281 -1.807 -3.996 1 96.06 208 LEU B CA 1
ATOM 3677 C C . LEU B 1 208 ? -3.689 -1.942 -2.533 1 96.06 208 LEU B C 1
ATOM 3679 O O . LEU B 1 208 ? -3.518 -3.004 -1.932 1 96.06 208 LEU B O 1
ATOM 3683 N N . LEU B 1 209 ? -4.18 -0.872 -1.961 1 96.69 209 LEU B N 1
ATOM 3684 C CA . LEU B 1 209 ? -4.746 -0.945 -0.619 1 96.69 209 LEU B CA 1
ATOM 3685 C C . LEU B 1 209 ? -6.188 -1.44 -0.664 1 96.69 209 LEU B C 1
ATOM 3687 O O . LEU B 1 209 ? -7.07 -0.751 -1.179 1 96.69 209 LEU B O 1
ATOM 3691 N N . VAL B 1 210 ? -6.391 -2.598 -0.202 1 94.88 210 VAL B N 1
ATOM 3692 C CA . VAL B 1 210 ? -7.75 -3.086 0.019 1 94.88 210 VAL B CA 1
ATOM 3693 C C . VAL B 1 210 ? -8.172 -2.812 1.461 1 94.88 210 VAL B C 1
ATOM 3695 O O . VAL B 1 210 ? -7.516 -3.271 2.402 1 94.88 210 VAL B O 1
ATOM 3698 N N . SER B 1 211 ? -9.258 -2.061 1.644 1 94.88 211 SER B N 1
ATOM 3699 C CA . SER B 1 211 ? -9.633 -1.628 2.984 1 94.88 211 SER B CA 1
ATOM 3700 C C . SER B 1 211 ? -11.148 -1.663 3.17 1 94.88 211 SER B C 1
ATOM 3702 O O . SER B 1 211 ? -11.891 -1.868 2.209 1 94.88 211 SER B O 1
ATOM 3704 N N . THR B 1 212 ? -11.578 -1.499 4.391 1 93.44 212 THR B N 1
ATOM 3705 C CA . THR B 1 212 ? -13 -1.412 4.715 1 93.44 212 THR B CA 1
ATOM 3706 C C . THR B 1 212 ? -13.633 -0.196 4.043 1 93.44 212 THR B C 1
ATOM 3708 O O . THR B 1 212 ? -14.805 -0.227 3.672 1 93.44 212 THR B O 1
ATOM 3711 N N . SER B 1 213 ? -12.852 0.818 3.807 1 89.31 213 SER B N 1
ATOM 3712 C CA . SER B 1 213 ? -13.359 2.01 3.133 1 89.31 213 SER B CA 1
ATOM 3713 C C . SER B 1 213 ? -13.617 1.74 1.654 1 89.31 213 SER B C 1
ATOM 3715 O O . SER B 1 213 ? -14.461 2.393 1.037 1 89.31 213 SER B O 1
ATOM 3717 N N . LEU B 1 214 ? -12.906 0.776 1.124 1 89.38 214 LEU B N 1
ATOM 3718 C CA . LEU B 1 214 ? -13 0.48 -0.302 1 89.38 214 LEU B CA 1
ATOM 3719 C C . LEU B 1 214 ? -14.141 -0.491 -0.582 1 89.38 214 LEU B C 1
ATOM 3721 O O . LEU B 1 214 ? -14.938 -0.269 -1.493 1 89.38 214 LEU B O 1
ATOM 3725 N N . ILE B 1 215 ? -14.258 -1.579 0.27 1 89.62 215 ILE B N 1
ATOM 3726 C CA . ILE B 1 215 ? -15.164 -2.645 -0.148 1 89.62 215 ILE B CA 1
ATOM 3727 C C . ILE B 1 215 ? -16.172 -2.928 0.962 1 89.62 215 ILE B C 1
ATOM 3729 O O . ILE B 1 215 ? -17.047 -3.785 0.811 1 89.62 215 ILE B O 1
ATOM 3733 N N . GLY B 1 216 ? -16.078 -2.234 2.088 1 88.31 216 GLY B N 1
ATOM 3734 C CA . GLY B 1 216 ? -16.953 -2.477 3.221 1 88.31 216 GLY B CA 1
ATOM 3735 C C . GLY B 1 216 ? -16.391 -3.465 4.219 1 88.31 216 GLY B C 1
ATOM 3736 O O . GLY B 1 216 ? -15.633 -4.367 3.848 1 88.31 216 GLY B O 1
ATOM 3737 N N . ALA B 1 217 ? -16.812 -3.336 5.414 1 91.19 217 ALA B N 1
ATOM 3738 C CA . ALA B 1 217 ? -16.219 -4.086 6.523 1 91.19 217 ALA B CA 1
ATOM 3739 C C . ALA B 1 217 ? -16.5 -5.582 6.379 1 91.19 217 ALA B C 1
ATOM 3741 O O . ALA B 1 217 ? -15.594 -6.402 6.52 1 91.19 217 ALA B O 1
ATOM 3742 N N . SER B 1 218 ? -17.719 -5.93 6.078 1 88.12 218 SER B N 1
ATOM 3743 C CA . SER B 1 218 ? -18.094 -7.336 5.988 1 88.12 218 SER B CA 1
ATOM 3744 C C . SER B 1 218 ? -17.375 -8.023 4.836 1 88.12 218 SER B C 1
ATOM 3746 O O . SER B 1 218 ? -16.812 -9.109 5.004 1 88.12 218 SER B O 1
ATOM 3748 N N . ALA B 1 219 ? -17.359 -7.359 3.658 1 87.5 219 ALA B N 1
ATOM 3749 C CA . ALA B 1 219 ? -16.672 -7.918 2.494 1 87.5 219 ALA B CA 1
ATOM 3750 C C . ALA B 1 219 ? -15.18 -8.07 2.758 1 87.5 219 ALA B C 1
ATOM 3752 O O . ALA B 1 219 ? -14.57 -9.062 2.359 1 87.5 219 ALA B O 1
ATOM 3753 N N . PHE B 1 220 ? -14.656 -7.094 3.441 1 92.75 220 PHE B N 1
ATOM 3754 C CA . PHE B 1 220 ? -13.234 -7.121 3.777 1 92.75 220 PHE B CA 1
ATOM 3755 C C . PHE B 1 220 ? -12.914 -8.32 4.66 1 92.75 220 PHE B C 1
ATOM 3757 O O . PHE B 1 220 ? -11.977 -9.07 4.379 1 92.75 220 PHE B O 1
ATOM 3764 N N . CYS B 1 221 ? -13.633 -8.523 5.723 1 90.62 221 CYS B N 1
ATOM 3765 C CA . CYS B 1 221 ? -13.383 -9.617 6.656 1 90.62 221 CYS B CA 1
ATOM 3766 C C . CYS B 1 221 ? -13.516 -10.969 5.969 1 90.62 221 CYS B C 1
ATOM 3768 O O . CYS B 1 221 ? -12.688 -11.852 6.164 1 90.62 221 CYS B O 1
ATOM 3770 N N . ASP B 1 222 ? -14.469 -11.094 5.168 1 85.19 222 ASP B N 1
ATOM 3771 C CA . ASP B 1 222 ? -14.68 -12.344 4.453 1 85.19 222 ASP B CA 1
ATOM 3772 C C . ASP B 1 222 ? -13.516 -12.648 3.514 1 85.19 222 ASP B C 1
ATOM 3774 O O . ASP B 1 222 ? -13 -13.766 3.496 1 85.19 222 ASP B O 1
ATOM 3778 N N . LEU B 1 223 ? -13.133 -11.688 2.785 1 85.56 223 LEU B N 1
ATOM 3779 C CA . LEU B 1 223 ? -12.086 -11.844 1.779 1 85.56 223 LEU B CA 1
ATOM 3780 C C . LEU B 1 223 ? -10.742 -12.141 2.434 1 85.56 223 LEU B C 1
ATOM 3782 O O . LEU B 1 223 ? -10.055 -13.094 2.047 1 85.56 223 LEU B O 1
ATOM 3786 N N . VAL B 1 224 ? -10.438 -11.398 3.404 1 87.69 224 VAL B N 1
ATOM 3787 C CA . VAL B 1 224 ? -9.078 -11.414 3.951 1 87.69 224 VAL B CA 1
ATOM 3788 C C . VAL B 1 224 ? -8.938 -12.586 4.922 1 87.69 224 VAL B C 1
ATOM 3790 O O . VAL B 1 224 ? -7.949 -13.328 4.875 1 87.69 224 VAL B O 1
ATOM 3793 N N . PHE B 1 225 ? -9.93 -12.852 5.723 1 86.31 225 PHE B N 1
ATOM 3794 C CA . PHE B 1 225 ? -9.781 -13.875 6.754 1 86.31 225 PHE B CA 1
ATOM 3795 C C . PHE B 1 225 ? -10.312 -15.219 6.266 1 86.31 225 PHE B C 1
ATOM 3797 O O . PHE B 1 225 ? -9.867 -16.266 6.727 1 86.31 22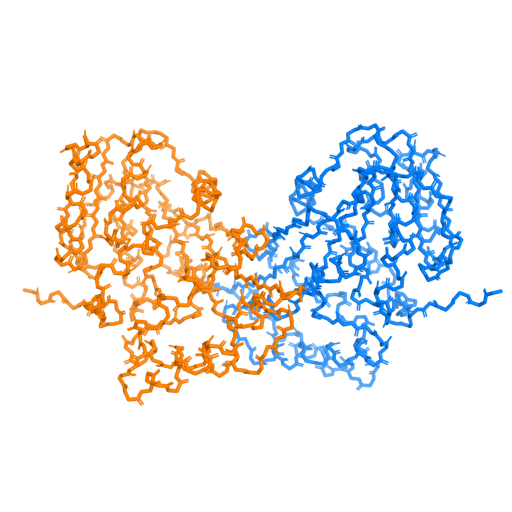5 PHE B O 1
ATOM 3804 N N . GLY B 1 226 ? -11.195 -15.219 5.355 1 78.69 226 GLY B N 1
ATOM 3805 C CA . GLY B 1 226 ? -11.711 -16.469 4.824 1 78.69 226 GLY B CA 1
ATOM 3806 C C . GLY B 1 226 ? -10.625 -17.375 4.27 1 78.69 226 GLY B C 1
ATOM 3807 O O . GLY B 1 226 ? -10.539 -18.547 4.621 1 78.69 226 GLY B O 1
ATOM 3808 N N . TYR B 1 227 ? -9.75 -16.891 3.508 1 77.12 227 TYR B N 1
ATOM 3809 C CA . TYR B 1 227 ? -8.656 -17.641 2.91 1 77.12 227 TYR B CA 1
ATOM 3810 C C . TYR B 1 227 ? -7.645 -18.062 3.969 1 77.12 227 TYR B C 1
ATOM 3812 O O . TYR B 1 227 ? -7.082 -19.156 3.895 1 77.12 227 TYR B O 1
ATOM 3820 N N . LYS B 1 228 ? -7.449 -17.25 4.953 1 85.44 228 LYS B N 1
ATOM 3821 C CA . LYS B 1 228 ? -6.465 -17.516 5.992 1 85.44 228 LYS B CA 1
ATOM 3822 C C . LYS B 1 228 ? -6.906 -18.688 6.879 1 85.44 228 LYS B C 1
ATOM 3824 O O . LYS B 1 228 ? -6.078 -19.469 7.332 1 85.44 228 LYS B O 1
ATOM 3829 N N . MET B 1 229 ? -8.195 -18.812 7.031 1 84.88 229 MET B N 1
ATOM 3830 C CA . MET B 1 229 ? -8.727 -19.875 7.875 1 84.88 229 MET B CA 1
ATOM 3831 C C . MET B 1 229 ? -8.484 -21.25 7.246 1 84.88 229 MET B C 1
ATOM 3833 O O . MET B 1 229 ? -8.383 -22.25 7.953 1 84.88 229 MET B O 1
ATOM 3837 N N . GLU B 1 230 ? -8.289 -21.25 5.988 1 78.69 230 GLU B N 1
ATOM 3838 C CA . GLU B 1 230 ? -8.141 -22.5 5.266 1 78.69 230 GLU B CA 1
ATOM 3839 C C . GLU B 1 230 ? -6.801 -23.156 5.586 1 78.69 230 GLU B C 1
ATOM 3841 O O . GLU B 1 230 ? -6.664 -24.375 5.473 1 78.69 230 GLU B O 1
ATOM 3846 N N . VAL B 1 231 ? -5.828 -22.422 6.047 1 83.25 231 VAL B N 1
ATOM 3847 C CA . VAL B 1 231 ? -4.496 -22.984 6.254 1 83.25 231 VAL B CA 1
ATOM 3848 C C . VAL B 1 231 ? -4.332 -23.406 7.715 1 83.25 231 VAL B C 1
ATOM 3850 O O . VAL B 1 231 ? -3.375 -24.094 8.062 1 83.25 231 VAL B O 1
ATOM 3853 N N . ILE B 1 232 ? -5.23 -23.031 8.555 1 90.25 232 ILE B N 1
ATOM 3854 C CA . ILE B 1 232 ? -5.113 -23.281 9.992 1 90.25 232 ILE B CA 1
ATOM 3855 C C . IL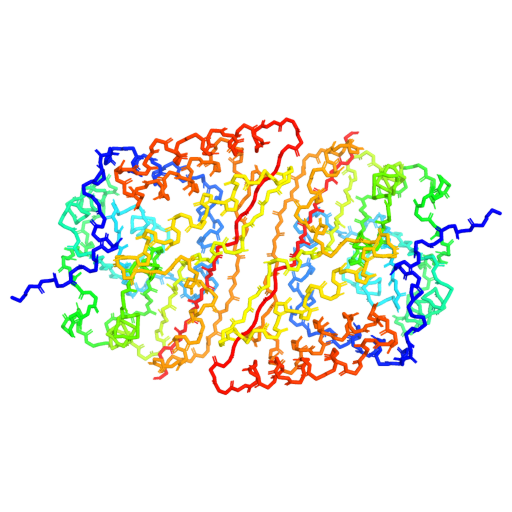E B 1 232 ? -5.391 -24.766 10.273 1 90.25 232 ILE B C 1
ATOM 3857 O O . ILE B 1 232 ? -6.418 -25.297 9.852 1 90.25 232 ILE B O 1
ATOM 3861 N N . PRO B 1 233 ? -4.5 -25.375 11.016 1 90.31 233 PRO B N 1
ATOM 3862 C CA . PRO B 1 233 ? -4.723 -26.781 11.352 1 90.31 233 PRO B CA 1
ATOM 3863 C C . PRO B 1 233 ? -5.965 -26.984 12.219 1 90.31 233 PRO B C 1
ATOM 3865 O O . PRO B 1 233 ? -6.367 -26.094 12.961 1 90.31 233 PRO B O 1
ATOM 3868 N N . GLU B 1 234 ? -6.465 -28.156 12.156 1 90 234 GLU B N 1
ATOM 3869 C CA . GLU B 1 234 ? -7.727 -28.5 12.805 1 90 234 GLU B CA 1
ATOM 3870 C C . GLU B 1 234 ? -7.656 -28.25 14.312 1 90 234 GLU B C 1
ATOM 3872 O O . GLU B 1 234 ? -8.617 -27.781 14.914 1 90 234 GLU B O 1
ATOM 3877 N N . ASP B 1 235 ? -6.57 -28.562 14.891 1 92.69 235 ASP B N 1
ATOM 3878 C CA . ASP B 1 235 ? -6.441 -28.5 16.344 1 92.69 235 ASP B CA 1
ATOM 3879 C C . ASP B 1 235 ? -6.367 -27.062 16.828 1 92.69 235 ASP B C 1
ATOM 3881 O O . ASP B 1 235 ? -6.535 -26.781 18.016 1 92.69 235 ASP B O 1
ATOM 3885 N N . GLU B 1 236 ? -6.211 -26.172 15.914 1 94.25 236 GLU B N 1
ATOM 3886 C CA . GLU B 1 236 ? -6.117 -24.766 16.297 1 94.25 236 GLU B CA 1
ATOM 3887 C C . GLU B 1 236 ? -7.309 -23.969 15.773 1 94.25 236 GLU B C 1
ATOM 3889 O O . GLU B 1 236 ? -7.387 -22.766 15.977 1 94.25 236 GLU B O 1
ATOM 3894 N N . LEU B 1 237 ? -8.203 -24.594 15.172 1 93 237 LEU B N 1
ATOM 3895 C CA . LEU B 1 237 ? -9.297 -23.922 14.469 1 93 237 LEU B CA 1
ATOM 3896 C C . LEU B 1 237 ? -10.211 -23.188 15.453 1 93 237 LEU B C 1
ATOM 3898 O O . LEU B 1 237 ? -10.672 -22.078 15.172 1 93 237 LEU B O 1
ATOM 3902 N N . GLU B 1 238 ? -10.469 -23.812 16.578 1 94.44 238 GLU B N 1
ATOM 3903 C CA . GLU B 1 238 ? -11.375 -23.203 17.547 1 94.44 238 GLU B CA 1
ATOM 3904 C C . GLU B 1 238 ? -10.805 -21.891 18.078 1 94.44 238 GLU B C 1
ATOM 3906 O O . GLU B 1 238 ? -11.516 -20.891 18.156 1 94.44 238 GLU B O 1
ATOM 3911 N N . LEU B 1 239 ? -9.609 -21.984 18.469 1 94.88 239 LEU B N 1
ATOM 3912 C CA . LEU B 1 239 ? -8.953 -20.766 18.953 1 94.88 239 LEU B CA 1
ATOM 3913 C C . LEU B 1 239 ? -8.914 -19.703 17.859 1 94.88 239 LEU B C 1
ATOM 3915 O O . LEU B 1 239 ? -9.195 -18.531 18.141 1 94.88 239 LEU B O 1
ATOM 3919 N N . ALA B 1 240 ? -8.57 -20.062 16.641 1 94.81 240 ALA B N 1
ATOM 3920 C CA . ALA B 1 240 ? -8.539 -19.141 15.508 1 94.81 240 ALA B CA 1
ATOM 3921 C C . ALA B 1 240 ? -9.898 -18.5 15.281 1 94.81 240 ALA B C 1
ATOM 3923 O O . ALA B 1 240 ? -9.992 -17.297 14.992 1 94.81 240 ALA B O 1
ATOM 3924 N N . ARG B 1 241 ? -10.906 -19.25 15.422 1 94.31 241 ARG B N 1
ATOM 3925 C CA . ARG B 1 241 ? -12.258 -18.75 15.242 1 94.31 241 ARG B CA 1
ATOM 3926 C C . ARG B 1 241 ? -12.602 -17.703 16.297 1 94.31 241 ARG B C 1
ATOM 3928 O O . ARG B 1 241 ? -13.25 -16.703 16 1 94.31 241 ARG B O 1
ATOM 3935 N N . ARG B 1 242 ? -12.211 -17.922 17.484 1 95.38 242 ARG B N 1
ATOM 3936 C CA . ARG B 1 242 ? -12.453 -16.969 18.562 1 95.38 242 ARG B CA 1
ATOM 3937 C C . ARG B 1 242 ? -11.711 -15.664 18.312 1 95.38 242 ARG B C 1
ATOM 3939 O O . ARG B 1 242 ? -12.266 -14.578 18.516 1 95.38 242 ARG B O 1
ATOM 3946 N N . GLU B 1 243 ? -10.484 -15.781 17.922 1 94.94 243 GLU B N 1
ATOM 3947 C CA . GLU B 1 243 ? -9.703 -14.594 17.609 1 94.94 243 GLU B CA 1
ATOM 3948 C C . GLU B 1 243 ? -10.336 -13.805 16.469 1 94.94 243 GLU B C 1
ATOM 3950 O O . GLU B 1 243 ? -10.469 -12.586 16.547 1 94.94 243 GLU B O 1
ATOM 3955 N N . MET B 1 244 ? -10.734 -14.57 15.5 1 93.06 244 MET B N 1
ATOM 3956 C CA . MET B 1 244 ? -11.344 -13.945 14.328 1 93.06 244 MET B CA 1
ATOM 3957 C C . MET B 1 244 ? -12.617 -13.203 14.711 1 93.06 244 MET B C 1
ATOM 3959 O O . MET B 1 244 ? -12.898 -12.133 14.18 1 93.06 244 MET B O 1
ATOM 3963 N N . ALA B 1 245 ? -13.391 -13.766 15.594 1 93.62 245 ALA B N 1
ATOM 3964 C CA . ALA B 1 245 ? -14.633 -13.148 16.031 1 93.62 245 ALA B CA 1
ATOM 3965 C C . ALA B 1 245 ? -14.367 -11.789 16.688 1 93.62 245 ALA B C 1
ATOM 3967 O O . ALA B 1 245 ? -15.07 -10.812 16.406 1 93.62 245 ALA B O 1
ATOM 3968 N N . VAL B 1 246 ? -13.375 -11.734 17.484 1 95.38 246 VAL B N 1
ATOM 3969 C CA . VAL B 1 246 ? -13.016 -10.5 18.172 1 95.38 246 VAL B CA 1
ATOM 3970 C C . VAL B 1 246 ? -12.523 -9.469 17.156 1 95.38 246 VAL B C 1
ATOM 3972 O O . VAL B 1 246 ? -12.906 -8.297 17.219 1 95.38 246 VAL B O 1
ATOM 3975 N N . ILE B 1 247 ? -11.711 -9.898 16.234 1 95.75 247 ILE B N 1
ATOM 3976 C CA . ILE B 1 247 ? -11.148 -9.023 15.211 1 95.75 247 ILE B CA 1
ATOM 3977 C C . ILE B 1 247 ? -12.266 -8.438 14.352 1 95.75 247 ILE B C 1
ATOM 3979 O O . ILE B 1 247 ? -12.336 -7.227 14.141 1 95.75 247 ILE B O 1
ATOM 3983 N N . THR B 1 248 ? -13.109 -9.328 13.938 1 94.75 248 THR B N 1
ATOM 3984 C CA . THR B 1 248 ? -14.211 -8.922 13.07 1 94.75 248 THR B CA 1
ATOM 3985 C C . THR B 1 248 ? -15.133 -7.941 13.781 1 94.75 248 THR B C 1
ATOM 3987 O O . THR B 1 248 ? -15.57 -6.953 13.195 1 94.75 248 THR B O 1
ATOM 3990 N N . GLN B 1 249 ? -15.414 -8.188 15.008 1 95.06 249 GLN B N 1
ATOM 3991 C CA . GLN B 1 249 ? -16.25 -7.285 15.797 1 95.06 249 GLN B CA 1
ATOM 3992 C C . GLN B 1 249 ? -15.617 -5.898 15.891 1 95.06 249 GLN B C 1
ATOM 3994 O O . GLN B 1 249 ? -16.312 -4.887 15.766 1 95.06 249 GLN B O 1
ATOM 3999 N N . SER B 1 250 ? -14.352 -5.906 16.078 1 95 250 SER B N 1
ATOM 4000 C CA . SER B 1 250 ? -13.641 -4.637 16.172 1 95 250 SER B CA 1
ATOM 4001 C C . SER B 1 250 ? -13.695 -3.873 14.859 1 95 250 SER B C 1
ATOM 4003 O O . SER B 1 250 ? -13.984 -2.674 14.844 1 95 250 SER B O 1
ATOM 4005 N N . ILE B 1 251 ? -13.438 -4.531 13.781 1 94.69 251 ILE B N 1
ATOM 4006 C CA . ILE B 1 251 ? -13.398 -3.922 12.453 1 94.69 251 ILE B CA 1
ATOM 4007 C C . ILE B 1 251 ? -14.789 -3.424 12.07 1 94.69 251 ILE B C 1
ATOM 4009 O O . ILE B 1 251 ? -14.93 -2.357 11.469 1 94.69 251 ILE B O 1
ATOM 4013 N N . GLU B 1 252 ? -15.805 -4.125 12.484 1 93.06 252 GLU B N 1
ATOM 4014 C CA . GLU B 1 252 ? -17.172 -3.805 12.078 1 93.06 252 GLU B CA 1
ATOM 4015 C C . GLU B 1 252 ? -17.812 -2.818 13.039 1 93.06 252 GLU B C 1
ATOM 4017 O O . GLU B 1 252 ? -18.922 -2.326 12.789 1 93.06 252 GLU B O 1
ATOM 4022 N N . SER B 1 253 ? -17.156 -2.494 14.117 1 91.69 253 SER B N 1
ATOM 4023 C CA . SER B 1 253 ? -17.672 -1.506 15.062 1 91.69 253 SER B CA 1
ATOM 4024 C C . SER B 1 253 ? -17.641 -0.102 14.469 1 91.69 253 SER B C 1
ATOM 4026 O O . SER B 1 253 ? -16.938 0.14 13.484 1 91.69 253 SER B O 1
ATOM 4028 N N . PRO B 1 254 ? -18.438 0.779 15.055 1 87.12 254 PRO B N 1
ATOM 4029 C CA . PRO B 1 254 ? -18.359 2.172 14.602 1 87.12 254 PRO B CA 1
ATOM 4030 C C . PRO B 1 254 ? -16.938 2.74 14.711 1 87.12 254 PRO B C 1
ATOM 4032 O O . PRO B 1 254 ? -16.281 2.584 15.742 1 87.12 254 PRO B O 1
ATOM 4035 N N . GLY B 1 255 ? -16.5 3.279 13.617 1 87.5 255 GLY B N 1
ATOM 4036 C CA . GLY B 1 255 ? -15.172 3.861 13.594 1 87.5 255 GLY B CA 1
ATOM 4037 C C . GLY B 1 255 ? -14.078 2.85 13.289 1 87.5 255 GLY B C 1
ATOM 4038 O O . GLY B 1 255 ? -12.906 3.211 13.156 1 87.5 255 GLY B O 1
ATOM 4039 N N . GLY B 1 256 ? -14.516 1.617 13.148 1 93.81 256 GLY B N 1
ATOM 4040 C CA . GLY B 1 256 ? -13.555 0.577 12.836 1 93.81 256 GLY B CA 1
ATOM 4041 C C . GLY B 1 256 ? -13.047 0.648 11.406 1 93.81 256 GLY B C 1
ATOM 4042 O O . GLY B 1 256 ? -13.805 0.958 10.484 1 93.81 256 GLY B O 1
ATOM 4043 N N . TRP B 1 257 ? -11.742 0.344 11.242 1 95.06 257 TRP B N 1
ATOM 4044 C CA . TRP B 1 257 ? -11.102 0.333 9.938 1 95.06 257 TRP B CA 1
ATOM 4045 C C . TRP B 1 257 ? -10.047 -0.765 9.852 1 95.06 257 TRP B C 1
ATOM 4047 O O . TRP B 1 257 ? -9.375 -1.06 10.844 1 95.06 257 TRP B O 1
ATOM 4057 N N . ALA B 1 258 ? -9.922 -1.353 8.719 1 96.94 258 ALA B N 1
ATOM 4058 C CA . ALA B 1 258 ? -8.828 -2.275 8.445 1 96.94 258 ALA B CA 1
ATOM 4059 C C . ALA B 1 258 ? -8.398 -2.199 6.977 1 96.94 258 ALA B C 1
ATOM 4061 O O . ALA B 1 258 ? -9.203 -1.829 6.113 1 96.94 258 ALA B O 1
ATOM 4062 N N . GLY B 1 259 ? -7.141 -2.471 6.738 1 96.44 259 GLY B N 1
ATOM 4063 C CA . GLY B 1 259 ? -6.609 -2.498 5.387 1 96.44 259 GLY B CA 1
ATOM 4064 C C . GLY B 1 259 ? -5.438 -3.447 5.227 1 96.44 259 GLY B C 1
ATOM 4065 O O . GLY B 1 259 ? -4.734 -3.746 6.195 1 96.44 259 GLY B O 1
ATOM 4066 N N . ILE B 1 260 ? -5.266 -3.902 4.027 1 96.81 260 ILE B N 1
ATOM 4067 C CA . ILE B 1 260 ? -4.129 -4.742 3.672 1 96.81 260 ILE B CA 1
ATOM 4068 C C . ILE B 1 260 ? -3.537 -4.273 2.344 1 96.81 260 ILE B C 1
ATOM 4070 O O . ILE B 1 260 ? -4.273 -3.895 1.43 1 96.81 260 ILE B O 1
ATOM 4074 N N . GLY B 1 261 ? -2.246 -4.211 2.301 1 97.25 261 GLY B N 1
ATOM 4075 C CA . GLY B 1 261 ? -1.559 -3.912 1.055 1 97.25 261 GLY B CA 1
ATOM 4076 C C . GLY B 1 261 ? -1.329 -5.141 0.193 1 97.25 261 GLY B C 1
ATOM 4077 O O . GLY B 1 261 ? -0.734 -6.121 0.646 1 97.25 261 GLY B O 1
ATOM 4078 N N . VAL B 1 262 ? -1.794 -5.074 -1.015 1 97.5 262 VAL B N 1
ATOM 4079 C CA . VAL B 1 262 ? -1.572 -6.145 -1.984 1 97.5 262 VAL B CA 1
ATOM 4080 C C . VAL B 1 262 ? -0.477 -5.734 -2.965 1 97.5 262 VAL B C 1
ATOM 4082 O O . VAL B 1 262 ? -0.612 -4.73 -3.672 1 97.5 262 VAL B O 1
ATOM 4085 N N . PHE B 1 263 ? 0.524 -6.523 -3.045 1 98.19 263 PHE B N 1
ATOM 4086 C CA . PHE B 1 263 ? 1.668 -6.215 -3.895 1 98.19 263 PHE B CA 1
ATOM 4087 C C . PHE B 1 263 ? 1.407 -6.648 -5.332 1 98.19 263 PHE B C 1
ATOM 4089 O O . PHE B 1 263 ? 0.855 -7.727 -5.57 1 98.19 263 PHE B O 1
ATOM 4096 N N . PHE B 1 264 ? 1.73 -5.828 -6.277 1 98.38 264 PHE B N 1
ATOM 4097 C CA . PHE B 1 264 ? 1.896 -6.168 -7.684 1 98.38 264 PHE B CA 1
ATOM 4098 C C . PHE B 1 264 ? 3.34 -5.961 -8.125 1 98.38 264 PHE B C 1
ATOM 4100 O O . PHE B 1 264 ? 3.818 -4.828 -8.18 1 98.38 264 PHE B O 1
ATOM 4107 N N . V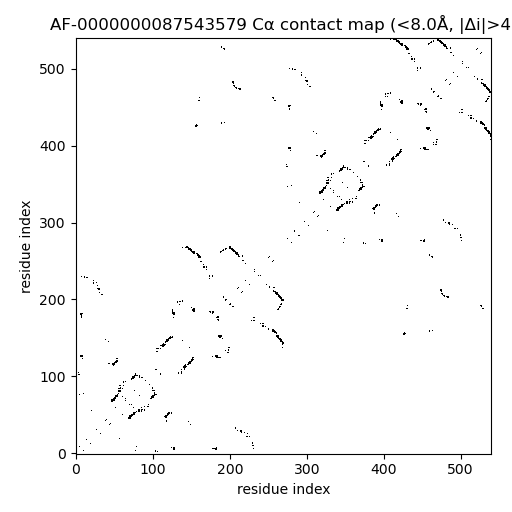AL B 1 265 ? 4.023 -7.027 -8.391 1 98.56 265 VAL B N 1
ATOM 4108 C CA . VAL B 1 265 ? 5.43 -6.965 -8.773 1 98.56 265 VAL B CA 1
ATOM 4109 C C . VAL B 1 265 ? 5.621 -7.633 -10.133 1 98.56 265 VAL B C 1
ATOM 4111 O O . VAL B 1 265 ? 5.25 -8.797 -10.32 1 98.56 265 VAL B O 1
ATOM 4114 N N . SER B 1 266 ? 6.168 -6.906 -11.078 1 98.5 266 SER B N 1
ATOM 4115 C CA . SER B 1 266 ? 6.332 -7.449 -12.422 1 98.5 266 SER B CA 1
ATOM 4116 C C . SER B 1 266 ? 7.781 -7.348 -12.891 1 98.5 266 SER B C 1
ATOM 4118 O O . SER B 1 266 ? 8.539 -6.516 -12.391 1 98.5 266 SER B O 1
ATOM 4120 N N . GLY B 1 267 ? 8.164 -8.211 -13.695 1 98.19 267 GLY B N 1
ATOM 4121 C CA . GLY B 1 267 ? 9.477 -8.242 -14.32 1 98.19 267 GLY B CA 1
ATOM 4122 C C . GLY B 1 267 ? 9.438 -8.68 -15.773 1 98.19 267 GLY B C 1
ATOM 4123 O O . GLY B 1 267 ? 8.516 -9.383 -16.188 1 98.19 267 GLY B O 1
ATOM 4124 N N . GLU B 1 268 ? 10.414 -8.281 -16.516 1 98.12 268 GLU B N 1
ATOM 4125 C CA . GLU B 1 268 ? 10.484 -8.531 -17.953 1 98.12 268 GLU B CA 1
ATOM 4126 C C . GLU B 1 268 ? 11.594 -9.531 -18.281 1 98.12 268 GLU B C 1
ATOM 4128 O O . GLU B 1 268 ? 12.68 -9.484 -17.703 1 98.12 268 GLU B O 1
ATOM 4133 N N . LYS B 1 269 ? 11.281 -10.445 -19.125 1 97.69 269 LYS B N 1
ATOM 4134 C CA . LYS B 1 269 ? 12.344 -11.25 -19.703 1 97.69 269 LYS B CA 1
ATOM 4135 C C . LYS B 1 269 ? 13.172 -10.438 -20.703 1 97.69 269 LYS B C 1
ATOM 4137 O O . LYS B 1 269 ? 12.641 -9.914 -21.672 1 97.69 269 LYS B O 1
ATOM 4142 N N . GLN B 1 270 ? 14.406 -10.336 -20.375 1 91.88 270 GLN B N 1
ATOM 4143 C CA . GLN B 1 270 ? 15.305 -9.578 -21.25 1 91.88 270 GLN B CA 1
ATOM 4144 C C . GLN B 1 270 ? 15.922 -10.477 -22.312 1 91.88 270 GLN B C 1
ATOM 4146 O O . GLN B 1 270 ? 16.062 -11.688 -22.109 1 91.88 270 GLN B O 1
#

pLDDT: mean 88.39, std 15.94, range [24.27, 98.88]

InterPro domains:
  IPR025714 Methyltransferase domain [PF13847] (45-159)
  IPR029063 S-adenosyl-L-methionine-dependent methyltransferase superfamily [G3DSA:3.40.50.150] (6-212)
  IPR029063 S-adenosyl-L-methionine-dependent methyltransferase superfamily [SSF53335] (39-211)